Protein AF-0000000082407169 (afdb_homodimer)

Structure (mmCIF, N/CA/C/O backbone):
data_AF-0000000082407169-model_v1
#
loop_
_entity.id
_entity.type
_entity.pdbx_description
1 polymer 'IclR family transcriptional regulator'
#
loop_
_atom_site.group_PDB
_atom_site.id
_atom_site.type_symbol
_atom_site.label_atom_id
_atom_site.label_alt_id
_atom_site.label_comp_id
_atom_site.label_asym_id
_atom_site.label_entity_id
_atom_site.label_seq_id
_atom_site.pdbx_PDB_ins_code
_atom_site.Cartn_x
_atom_site.Cartn_y
_atom_site.Cartn_z
_atom_site.occupancy
_atom_site.B_iso_or_equiv
_atom_site.auth_seq_id
_atom_site.auth_comp_id
_atom_site.auth_asym_id
_atom_site.auth_atom_id
_atom_site.pdbx_PDB_model_num
ATOM 1 N N . MET A 1 1 ? -35.531 -7.32 -1.239 1 30.95 1 MET A N 1
ATOM 2 C CA . MET A 1 1 ? -35.25 -6.371 -0.169 1 30.95 1 MET A CA 1
ATOM 3 C C . MET A 1 1 ? -33.812 -6.492 0.301 1 30.95 1 MET A C 1
ATOM 5 O O . MET A 1 1 ? -33.156 -5.488 0.606 1 30.95 1 MET A O 1
ATOM 9 N N . SER A 1 2 ? -33.281 -7.715 0.705 1 39.66 2 SER A N 1
ATOM 10 C CA . SER A 1 2 ? -32.031 -8.266 1.171 1 39.66 2 SER A CA 1
ATOM 11 C C . SER A 1 2 ? -30.938 -8.141 0.104 1 39.66 2 SER A C 1
ATOM 13 O O . SER A 1 2 ? -29.766 -7.91 0.422 1 39.66 2 SER A O 1
ATOM 15 N N . THR A 1 3 ? -31.391 -8.211 -1.111 1 43.53 3 THR A N 1
ATOM 16 C CA . THR A 1 3 ? -30.641 -8.281 -2.361 1 43.53 3 THR A CA 1
ATOM 17 C C . THR A 1 3 ? -29.984 -6.941 -2.684 1 43.53 3 THR A C 1
ATOM 19 O O . THR A 1 3 ? -28.969 -6.891 -3.363 1 43.53 3 THR A O 1
ATOM 22 N N . SER A 1 4 ? -30.828 -5.867 -2.357 1 44.84 4 SER A N 1
ATOM 23 C CA . SER A 1 4 ? -30.406 -4.523 -2.754 1 44.84 4 SER A CA 1
ATOM 24 C C . SER A 1 4 ? -29.203 -4.059 -1.95 1 44.84 4 SER A C 1
ATOM 26 O O . SER A 1 4 ? -28.328 -3.361 -2.475 1 44.84 4 SER A O 1
ATOM 28 N N . ARG A 1 5 ? -29.328 -4.387 -0.632 1 47.88 5 ARG A N 1
ATOM 29 C CA . ARG A 1 5 ? -28.328 -3.998 0.368 1 47.88 5 ARG A CA 1
ATOM 30 C C . ARG A 1 5 ? -26.938 -4.461 -0.032 1 47.88 5 ARG A C 1
ATOM 32 O O . ARG A 1 5 ? -25.953 -3.725 0.139 1 47.88 5 ARG A O 1
ATOM 39 N N . VAL A 1 6 ? -26.875 -5.762 -0.553 1 55.72 6 VAL A N 1
ATOM 40 C CA . VAL A 1 6 ? -25.703 -6.523 -0.951 1 55.72 6 VAL A CA 1
ATOM 41 C C . VAL A 1 6 ? -25.062 -5.887 -2.184 1 55.72 6 VAL A C 1
ATOM 43 O O . VAL A 1 6 ? -23.828 -5.855 -2.312 1 55.72 6 VAL A O 1
ATOM 46 N N . LYS A 1 7 ? -25.891 -4.898 -2.76 1 76.56 7 LYS A N 1
ATOM 47 C CA . LYS A 1 7 ? -25.438 -4.445 -4.07 1 76.56 7 LYS A CA 1
ATOM 48 C C . LYS A 1 7 ? -24.5 -3.258 -3.945 1 76.56 7 LYS A C 1
ATOM 50 O O . LYS A 1 7 ? -23.469 -3.195 -4.633 1 76.56 7 LYS A O 1
ATOM 55 N N . SER A 1 8 ? -24.75 -2.504 -2.816 1 86.69 8 SER A N 1
ATOM 56 C CA . SER A 1 8 ? -23.922 -1.316 -2.674 1 86.69 8 SER A CA 1
ATOM 57 C C . SER A 1 8 ? -22.531 -1.677 -2.145 1 86.69 8 SER A C 1
ATOM 59 O O . SER A 1 8 ? -21.531 -1.064 -2.531 1 86.69 8 SER A O 1
ATOM 61 N N . ALA A 1 9 ? -22.516 -2.691 -1.306 1 89.19 9 ALA A N 1
ATOM 62 C CA . ALA A 1 9 ? -21.234 -3.168 -0.794 1 89.19 9 ALA A CA 1
ATOM 63 C C . ALA A 1 9 ? -20.328 -3.662 -1.929 1 89.19 9 ALA A C 1
ATOM 65 O O . ALA A 1 9 ? -19.172 -3.279 -2.018 1 89.19 9 ALA A O 1
ATOM 66 N N . GLU A 1 10 ? -20.953 -4.375 -2.781 1 92.31 10 GLU A N 1
ATOM 67 C CA . GLU A 1 10 ? -20.219 -4.891 -3.932 1 92.31 10 GLU A CA 1
ATOM 68 C C . GLU A 1 10 ? -19.734 -3.76 -4.836 1 92.31 10 GLU A C 1
ATOM 70 O O . GLU A 1 10 ? -18.594 -3.773 -5.309 1 92.31 10 GLU A O 1
ATOM 75 N N . ARG A 1 11 ? -20.547 -2.84 -5.004 1 93.62 11 ARG A N 1
ATOM 76 C CA . ARG A 1 11 ? -20.266 -1.758 -5.941 1 93.62 11 ARG A CA 1
ATOM 77 C C . ARG A 1 11 ? -19.094 -0.905 -5.457 1 93.62 11 ARG A C 1
ATOM 79 O O . ARG A 1 11 ? -18.266 -0.472 -6.254 1 93.62 11 ARG A O 1
ATOM 86 N N . VAL A 1 12 ? -19.031 -0.67 -4.191 1 95.06 12 VAL A N 1
ATOM 87 C CA . VAL A 1 12 ? -17.938 0.102 -3.605 1 95.06 12 VAL A CA 1
ATOM 88 C C . VAL A 1 12 ? -16.609 -0.604 -3.861 1 95.06 12 VAL A C 1
ATOM 90 O O . VAL A 1 12 ? -15.625 0.031 -4.254 1 95.06 12 VAL A O 1
ATOM 93 N N . LEU A 1 13 ? -16.625 -1.835 -3.648 1 96.25 13 LEU A N 1
ATOM 94 C CA . LEU A 1 13 ? -15.414 -2.627 -3.846 1 96.25 13 LEU A CA 1
ATOM 95 C C . LEU A 1 13 ? -15.031 -2.68 -5.32 1 96.25 13 LEU A C 1
ATOM 97 O O . LEU A 1 13 ? -13.852 -2.615 -5.664 1 96.25 13 LEU A O 1
ATOM 101 N N . ASP A 1 14 ? -16.016 -2.719 -6.141 1 96 14 ASP A N 1
ATOM 102 C CA . ASP A 1 14 ? -15.781 -2.746 -7.582 1 96 14 ASP A CA 1
ATOM 103 C C . ASP A 1 14 ? -15.195 -1.42 -8.062 1 96 14 ASP A C 1
ATOM 105 O O . ASP A 1 14 ? -14.352 -1.399 -8.961 1 96 14 ASP A O 1
ATOM 109 N N . VAL A 1 15 ? -15.633 -0.329 -7.516 1 96.81 15 VAL A N 1
ATOM 110 C CA . VAL A 1 15 ? -15.094 0.98 -7.867 1 96.81 15 VAL A CA 1
ATOM 111 C C . VAL A 1 15 ? -13.617 1.051 -7.477 1 96.81 15 VAL A C 1
ATOM 113 O O . VAL A 1 15 ? -12.781 1.498 -8.266 1 96.81 15 VAL A O 1
ATOM 116 N N . LEU A 1 16 ? -13.297 0.597 -6.238 1 96.62 16 LEU A N 1
ATOM 117 C CA . LEU A 1 16 ? -11.914 0.592 -5.781 1 96.62 16 LEU A CA 1
ATOM 118 C C . LEU A 1 16 ? -11.039 -0.262 -6.699 1 96.62 16 LEU A C 1
ATOM 120 O O . LEU A 1 16 ? -9.953 0.157 -7.094 1 96.62 16 LEU A O 1
ATOM 124 N N . ASP A 1 17 ? -11.578 -1.403 -7.02 1 93.94 17 ASP A N 1
ATOM 125 C CA . ASP A 1 17 ? -10.844 -2.318 -7.891 1 93.94 17 ASP A CA 1
ATOM 126 C C . ASP A 1 17 ? -10.609 -1.698 -9.266 1 93.94 17 ASP A C 1
ATOM 128 O O . ASP A 1 17 ? -9.508 -1.803 -9.82 1 93.94 17 ASP A O 1
ATOM 132 N N . LEU A 1 18 ? -11.586 -1.062 -9.805 1 95.06 18 LEU A N 1
ATOM 133 C CA . LEU A 1 18 ? -11.484 -0.426 -11.117 1 95.06 18 LEU A CA 1
ATOM 134 C C . LEU A 1 18 ? -10.414 0.658 -11.109 1 95.06 18 LEU A C 1
ATOM 136 O O . LEU A 1 18 ? -9.555 0.69 -11.992 1 95.06 18 LEU A O 1
ATOM 140 N N . LEU A 1 19 ? -10.461 1.515 -10.133 1 94.44 19 LEU A N 1
ATOM 141 C CA . LEU A 1 19 ? -9.492 2.607 -10.055 1 94.44 19 LEU A CA 1
ATOM 142 C C . LEU A 1 19 ? -8.078 2.072 -9.883 1 94.44 19 LEU A C 1
ATOM 144 O O . LEU A 1 19 ? -7.133 2.609 -10.461 1 94.44 19 LEU A O 1
ATOM 148 N N . ALA A 1 20 ? -7.973 1.026 -9.109 1 91.75 20 ALA A N 1
ATOM 149 C CA . ALA A 1 20 ? -6.656 0.434 -8.875 1 91.75 20 ALA A CA 1
ATOM 150 C C . ALA A 1 20 ? -6.098 -0.175 -10.164 1 91.75 20 ALA A C 1
ATOM 152 O O . ALA A 1 20 ? -4.926 0.018 -10.484 1 91.75 20 ALA A O 1
ATOM 153 N N . ARG A 1 21 ? -6.926 -0.862 -10.859 1 87.38 21 ARG A N 1
ATOM 154 C CA . ARG A 1 21 ? -6.5 -1.553 -12.07 1 87.38 21 ARG A CA 1
ATOM 155 C C . ARG A 1 21 ? -6.121 -0.558 -13.164 1 87.38 21 ARG A C 1
ATOM 157 O O . ARG A 1 21 ? -5.16 -0.777 -13.906 1 87.38 21 ARG A O 1
ATOM 164 N N . ARG A 1 22 ? -6.902 0.465 -13.25 1 89.62 22 ARG A N 1
ATOM 165 C CA . ARG A 1 22 ? -6.641 1.458 -14.281 1 89.62 22 ARG A CA 1
ATOM 166 C C . ARG A 1 22 ? -5.414 2.297 -13.938 1 89.62 22 ARG A C 1
ATOM 168 O O . ARG A 1 22 ? -4.664 2.701 -14.828 1 89.62 22 ARG A O 1
ATOM 175 N N . GLY A 1 23 ? -5.332 2.672 -12.648 1 86.69 23 GLY A N 1
ATOM 176 C CA . GLY A 1 23 ? -4.141 3.365 -12.188 1 86.69 23 GLY A CA 1
ATOM 177 C C . GLY A 1 23 ? -4.098 4.82 -12.609 1 86.69 23 GLY A C 1
ATOM 178 O O . GLY A 1 23 ? -3.051 5.469 -12.531 1 86.69 23 GLY A O 1
ATOM 179 N N . VAL A 1 24 ? -5.125 5.305 -13.281 1 86.56 24 VAL A N 1
ATOM 180 C CA . VAL A 1 24 ? -5.246 6.707 -13.672 1 86.56 24 VAL A CA 1
ATOM 181 C C . VAL A 1 24 ? -6.598 7.254 -13.227 1 86.56 24 VAL A C 1
ATOM 183 O O . VAL A 1 24 ? -7.551 6.496 -13.031 1 86.56 24 VAL A O 1
ATOM 186 N N . PRO A 1 25 ? -6.695 8.562 -12.969 1 91.81 25 PRO A N 1
ATOM 187 C CA . PRO A 1 25 ? -7.988 9.141 -12.602 1 91.81 25 PRO A CA 1
ATOM 188 C C . PRO A 1 25 ? -9.062 8.922 -13.664 1 91.81 25 PRO A C 1
ATOM 190 O O . PRO A 1 25 ? -8.766 8.961 -14.867 1 91.81 25 PRO A O 1
ATOM 193 N N . LEU A 1 26 ? -10.266 8.711 -13.211 1 95.94 26 LEU A N 1
ATOM 194 C CA . LEU A 1 26 ? -11.375 8.453 -14.133 1 95.94 26 LEU A CA 1
ATOM 195 C C . LEU A 1 26 ? -12.531 9.406 -13.859 1 95.94 26 LEU A C 1
ATOM 197 O O . LEU A 1 26 ? -12.852 9.695 -12.703 1 95.94 26 LEU A O 1
ATOM 201 N N . ALA A 1 27 ? -13.148 9.828 -14.914 1 97.25 27 ALA A N 1
ATOM 202 C CA . ALA A 1 27 ? -14.367 10.617 -14.773 1 97.25 27 ALA A CA 1
ATOM 203 C C . ALA A 1 27 ? -15.531 9.758 -14.281 1 97.25 27 ALA A C 1
ATOM 205 O O . ALA A 1 27 ? -15.523 8.539 -14.461 1 97.25 27 ALA A O 1
ATOM 206 N N . THR A 1 28 ? -16.484 10.43 -13.695 1 97.19 28 THR A N 1
ATOM 207 C CA . THR A 1 28 ? -17.672 9.742 -13.195 1 97.19 28 THR A CA 1
ATOM 208 C C . THR A 1 28 ? -18.328 8.93 -14.305 1 97.19 28 THR A C 1
ATOM 210 O O . THR A 1 28 ? -18.75 7.793 -14.078 1 97.19 28 THR A O 1
ATOM 213 N N . ALA A 1 29 ? -18.375 9.523 -15.484 1 97.19 29 ALA A N 1
ATOM 214 C CA . ALA A 1 29 ? -19.016 8.867 -16.609 1 97.19 29 ALA A CA 1
ATOM 215 C C . ALA A 1 29 ? -18.281 7.586 -17 1 97.19 29 ALA A C 1
ATOM 217 O O . ALA A 1 29 ? -18.906 6.582 -17.344 1 97.19 29 ALA A O 1
ATOM 218 N N . ASP A 1 30 ? -17 7.625 -16.984 1 97.69 30 ASP A N 1
ATOM 219 C CA . ASP A 1 30 ? -16.188 6.457 -17.328 1 97.69 30 ASP A CA 1
ATOM 220 C C . ASP A 1 30 ? -16.359 5.344 -16.312 1 97.69 30 ASP A C 1
ATOM 222 O O . ASP A 1 30 ? -16.438 4.168 -16.672 1 97.69 30 ASP A O 1
ATOM 226 N N . ILE A 1 31 ? -16.438 5.703 -15.055 1 97.81 31 ILE A N 1
ATOM 227 C CA . ILE A 1 31 ? -16.656 4.73 -13.992 1 97.81 31 ILE A CA 1
ATOM 228 C C . ILE A 1 31 ? -18.031 4.105 -14.133 1 97.81 31 ILE A C 1
ATOM 230 O O . ILE A 1 31 ? -18.188 2.881 -14.055 1 97.81 31 ILE A O 1
ATOM 234 N N . SER A 1 32 ? -18.984 4.973 -14.383 1 97.75 32 SER A N 1
ATOM 235 C CA . SER A 1 32 ? -20.359 4.512 -14.594 1 97.75 32 SER A CA 1
ATOM 236 C C . SER A 1 32 ? -20.438 3.512 -15.742 1 97.75 32 SER A C 1
ATOM 238 O O . SER A 1 32 ? -21.031 2.439 -15.602 1 97.75 32 SER A O 1
ATOM 240 N N . SER A 1 33 ? -19.844 3.824 -16.812 1 97.75 33 SER A N 1
ATOM 241 C CA . SER A 1 33 ? -19.875 2.98 -18 1 97.75 33 SER A CA 1
ATOM 242 C C . SER A 1 33 ? -19.125 1.672 -17.766 1 97.75 33 SER A C 1
ATOM 244 O O . SER A 1 33 ? -19.625 0.597 -18.109 1 97.75 33 SER A O 1
ATOM 246 N N . ALA A 1 34 ? -18.016 1.731 -17.156 1 96.44 34 ALA A N 1
ATOM 247 C CA . ALA A 1 34 ? -17.172 0.562 -16.953 1 96.44 34 ALA A CA 1
ATOM 248 C C . ALA A 1 34 ? -17.828 -0.449 -16.016 1 96.44 34 ALA A C 1
ATOM 250 O O . ALA A 1 34 ? -17.641 -1.658 -16.172 1 96.44 34 ALA A O 1
ATOM 251 N N . LEU A 1 35 ? -18.609 0.033 -15.078 1 96.69 35 LEU A N 1
ATOM 252 C CA . LEU A 1 35 ? -19.188 -0.854 -14.078 1 96.69 35 LEU A CA 1
ATOM 253 C C . LEU A 1 35 ? -20.672 -1.075 -14.336 1 96.69 35 LEU A C 1
ATOM 255 O O . LEU A 1 35 ? -21.359 -1.748 -13.555 1 96.69 35 LEU A O 1
ATOM 259 N N . ASP A 1 36 ? -21.141 -0.494 -15.406 1 96.5 36 ASP A N 1
ATOM 260 C CA . ASP A 1 36 ? -22.547 -0.598 -15.773 1 96.5 36 ASP A CA 1
ATOM 261 C C . ASP A 1 36 ? -23.453 -0.15 -14.633 1 96.5 36 ASP A C 1
ATOM 263 O O . ASP A 1 36 ? -24.344 -0.894 -14.203 1 96.5 36 ASP A O 1
ATOM 267 N N . LEU A 1 37 ? -23.188 1.03 -14.086 1 95.38 37 LEU A N 1
ATOM 268 C CA . LEU A 1 37 ? -23.969 1.659 -13.031 1 95.38 37 LEU A CA 1
ATOM 269 C C . LEU A 1 37 ? -24.594 2.961 -13.516 1 95.38 37 LEU A C 1
ATOM 271 O O . LEU A 1 37 ? -23.984 3.695 -14.297 1 95.38 37 LEU A O 1
ATOM 275 N N . PRO A 1 38 ? -25.812 3.258 -13.016 1 94.56 38 PRO A N 1
ATOM 276 C CA . PRO A 1 38 ? -26.344 4.586 -13.305 1 94.56 38 PRO A CA 1
ATOM 277 C C . PRO A 1 38 ? -25.453 5.715 -12.797 1 94.56 38 PRO A C 1
ATOM 279 O O . PRO A 1 38 ? -24.859 5.594 -11.727 1 94.56 38 PRO A O 1
ATOM 282 N N . LYS A 1 39 ? -25.484 6.805 -13.531 1 94.5 39 LYS A N 1
ATOM 283 C CA . LYS A 1 39 ? -24.656 7.945 -13.18 1 94.5 39 LYS A CA 1
ATOM 284 C C . LYS A 1 39 ? -24.969 8.445 -11.773 1 94.5 39 LYS A C 1
ATOM 286 O O . LYS A 1 39 ? -24.062 8.805 -11.023 1 94.5 39 LYS A O 1
ATOM 291 N N . SER A 1 40 ? -26.188 8.516 -11.453 1 93.38 40 SER A N 1
ATOM 292 C CA . SER A 1 40 ? -26.578 9.016 -10.141 1 93.38 40 SER A CA 1
ATOM 293 C C . SER A 1 40 ? -26.062 8.109 -9.023 1 93.38 40 SER A C 1
ATOM 295 O O . SER A 1 40 ? -25.594 8.602 -7.992 1 93.38 40 SER A O 1
ATOM 297 N N . THR A 1 41 ? -26.188 6.844 -9.203 1 92.25 41 THR A N 1
ATOM 298 C CA . THR A 1 41 ? -25.656 5.871 -8.25 1 92.25 41 THR A CA 1
ATOM 299 C C . THR A 1 41 ? -24.141 5.992 -8.125 1 92.25 41 THR A C 1
ATOM 301 O O . THR A 1 41 ? -23.594 5.969 -7.02 1 92.25 41 THR A O 1
ATOM 304 N N . THR A 1 42 ? -23.5 6.098 -9.281 1 95.94 42 THR A N 1
ATOM 305 C CA . THR A 1 42 ? -22.047 6.234 -9.312 1 95.94 42 THR A CA 1
ATOM 306 C C . THR A 1 42 ? -21.609 7.465 -8.523 1 95.94 42 THR A C 1
ATOM 308 O O . THR A 1 42 ? -20.703 7.387 -7.695 1 95.94 42 THR A O 1
ATOM 311 N N . HIS A 1 43 ? -22.297 8.492 -8.75 1 94.56 43 HIS A N 1
ATOM 312 C CA . HIS A 1 43 ? -21.969 9.742 -8.07 1 94.56 43 HIS A CA 1
ATOM 313 C C . HIS A 1 43 ? -22.172 9.617 -6.566 1 94.56 43 HIS A C 1
ATOM 315 O O . HIS A 1 43 ? -21.344 10.094 -5.785 1 94.56 43 HIS A O 1
ATOM 321 N N . HIS A 1 44 ? -23.219 9.055 -6.195 1 93.81 44 HIS A N 1
ATOM 322 C CA . HIS A 1 44 ? -23.516 8.875 -4.777 1 93.81 44 HIS A CA 1
ATOM 323 C C . HIS A 1 44 ? -22.453 8.016 -4.105 1 93.81 44 HIS A C 1
ATOM 325 O O . HIS A 1 44 ? -21.969 8.352 -3.023 1 93.81 44 HIS A O 1
ATOM 331 N N . LEU A 1 45 ? -22.125 6.914 -4.727 1 94.75 45 LEU A N 1
ATOM 332 C CA . LEU A 1 45 ? -21.109 6.027 -4.191 1 94.75 45 LEU A CA 1
ATOM 333 C C . LEU A 1 45 ? -19.781 6.766 -4.02 1 94.75 45 LEU A C 1
ATOM 335 O O . LEU A 1 45 ? -19.141 6.672 -2.969 1 94.75 45 LEU A O 1
ATOM 339 N N . LEU A 1 46 ? -19.422 7.473 -5.035 1 96.75 46 LEU A N 1
ATOM 340 C CA . LEU A 1 46 ? -18.141 8.188 -5.031 1 96.75 46 LEU A CA 1
ATOM 341 C C . LEU A 1 46 ? -18.109 9.219 -3.914 1 96.75 46 LEU A C 1
ATOM 343 O O . LEU A 1 46 ? -17.078 9.406 -3.27 1 96.75 46 LEU A O 1
ATOM 347 N N . ASN A 1 47 ? -19.219 9.836 -3.682 1 95.31 47 ASN A N 1
ATOM 348 C CA . ASN A 1 47 ? -19.25 10.836 -2.613 1 95.31 47 ASN A CA 1
ATOM 349 C C . ASN A 1 47 ? -19.141 10.18 -1.237 1 95.31 47 ASN A C 1
ATOM 351 O O . ASN A 1 47 ? -18.484 10.719 -0.346 1 95.31 47 ASN A O 1
ATOM 355 N N . VAL A 1 48 ? -19.766 9.094 -1.059 1 94.12 48 VAL A N 1
ATOM 356 C CA . VAL A 1 48 ? -19.641 8.336 0.185 1 94.12 48 VAL A CA 1
ATOM 357 C C . VAL A 1 48 ? -18.188 7.914 0.387 1 94.12 48 VAL A C 1
ATOM 359 O O . VAL A 1 48 ? -17.641 8.039 1.486 1 94.12 48 VAL A O 1
ATOM 362 N N . MET A 1 49 ? -17.594 7.434 -0.657 1 96.56 49 MET A N 1
ATOM 363 C CA . MET A 1 49 ? -16.219 6.965 -0.608 1 96.56 49 MET A CA 1
ATOM 364 C C . MET A 1 49 ? -15.258 8.125 -0.35 1 96.56 49 MET A C 1
ATOM 366 O O . MET A 1 49 ? -14.242 7.957 0.326 1 96.56 49 MET A O 1
ATOM 370 N N . ARG A 1 50 ? -15.562 9.273 -0.913 1 94.69 50 ARG A N 1
ATOM 371 C CA . ARG A 1 50 ? -14.75 10.469 -0.692 1 94.69 50 ARG A CA 1
ATOM 372 C C . ARG A 1 50 ? -14.812 10.906 0.768 1 94.69 50 ARG A C 1
ATOM 374 O O . ARG A 1 50 ? -13.789 11.266 1.355 1 94.69 50 ARG A O 1
ATOM 381 N N . ASP A 1 51 ? -16 10.836 1.331 1 92.38 51 ASP A N 1
ATOM 382 C CA . ASP A 1 51 ? -16.172 11.227 2.725 1 92.38 51 ASP A CA 1
ATOM 383 C C . ASP A 1 51 ? -15.32 10.367 3.654 1 92.38 51 ASP A C 1
ATOM 385 O O . ASP A 1 51 ? -14.891 10.836 4.711 1 92.38 51 ASP A O 1
ATOM 389 N N . ARG A 1 52 ? -15.062 9.172 3.199 1 92.25 52 ARG A N 1
ATOM 390 C CA . ARG A 1 52 ? -14.242 8.266 3.99 1 92.25 52 ARG A CA 1
ATOM 391 C C . ARG A 1 52 ? -12.805 8.234 3.473 1 92.25 52 ARG A C 1
ATOM 393 O O . ARG A 1 52 ? -11.992 7.438 3.939 1 92.25 52 ARG A O 1
ATOM 400 N N . ARG A 1 53 ? -12.523 8.984 2.475 1 92.56 53 ARG A N 1
ATOM 401 C CA . ARG A 1 53 ? -11.195 9.281 1.959 1 92.56 53 ARG A CA 1
ATOM 402 C C . ARG A 1 53 ? -10.617 8.086 1.211 1 92.56 53 ARG A C 1
ATOM 404 O O . ARG A 1 53 ? -9.398 7.922 1.145 1 92.56 53 ARG A O 1
ATOM 411 N N . PHE A 1 54 ? -11.484 7.223 0.72 1 95.69 54 PHE A N 1
ATOM 412 C CA . PHE A 1 54 ? -11.016 6.098 -0.077 1 95.69 54 PHE A CA 1
ATOM 413 C C . PHE A 1 54 ? -10.797 6.512 -1.527 1 95.69 54 PHE A C 1
ATOM 415 O O . PHE A 1 54 ? -10.078 5.84 -2.27 1 95.69 54 PHE A O 1
ATOM 422 N N . VAL A 1 55 ? -11.57 7.613 -1.877 1 94.75 55 VAL A N 1
ATOM 423 C CA . VAL A 1 55 ? -11.32 8.219 -3.18 1 94.75 55 VAL A CA 1
ATOM 424 C C . VAL A 1 55 ? -11.172 9.734 -3.021 1 94.75 55 VAL A C 1
ATOM 426 O O . VAL A 1 55 ? -11.523 10.297 -1.979 1 94.75 55 VAL A O 1
ATOM 429 N N . SER A 1 56 ? -10.586 10.336 -3.961 1 91.38 56 SER A N 1
ATOM 430 C CA . SER A 1 56 ? -10.43 11.781 -4.039 1 91.38 56 SER A CA 1
ATOM 431 C C . SER A 1 56 ? -10.867 12.312 -5.398 1 91.38 56 SER A C 1
ATOM 433 O O . SER A 1 56 ? -10.75 11.617 -6.41 1 91.38 56 SER A O 1
ATOM 435 N N . TYR A 1 57 ? -11.422 13.477 -5.355 1 91.81 57 TYR A N 1
ATOM 436 C CA . TYR A 1 57 ? -11.852 14.148 -6.578 1 91.81 57 TYR A CA 1
ATOM 437 C C . TYR A 1 57 ? -10.891 15.273 -6.949 1 91.81 57 TYR A C 1
ATOM 439 O O . TYR A 1 57 ? -10.609 16.156 -6.129 1 91.81 57 TYR A O 1
ATOM 447 N N . TRP A 1 58 ? -10.414 15.18 -8.094 1 84.25 58 TRP A N 1
ATOM 448 C CA . TRP A 1 58 ? -9.578 16.25 -8.625 1 84.25 58 TRP A CA 1
ATOM 449 C C . TRP A 1 58 ? -10.391 17.188 -9.508 1 84.25 58 TRP A C 1
ATOM 451 O O . TRP A 1 58 ? -10.664 16.875 -10.664 1 84.25 58 TRP A O 1
ATOM 461 N N . ALA A 1 59 ? -10.672 18.281 -9.016 1 85.31 59 ALA A N 1
ATOM 462 C CA . ALA A 1 59 ? -11.57 19.234 -9.664 1 85.31 59 ALA A CA 1
ATOM 463 C C . ALA A 1 59 ? -11.008 19.703 -11.008 1 85.31 59 ALA A C 1
ATOM 465 O O . ALA A 1 59 ? -11.75 19.875 -11.969 1 85.31 59 ALA A O 1
ATOM 466 N N . ASP A 1 60 ? -9.734 19.875 -11.086 1 78.88 60 ASP A N 1
ATOM 467 C CA . ASP A 1 60 ? -9.094 20.375 -12.297 1 78.88 60 ASP A CA 1
ATOM 468 C C . ASP A 1 60 ? -9.203 19.375 -13.43 1 78.88 60 ASP A C 1
ATOM 470 O O . ASP A 1 60 ? -9.32 19.75 -14.602 1 78.88 60 ASP A O 1
ATOM 474 N N . GLN A 1 61 ? -9.195 18.141 -13.055 1 83.25 61 GLN A N 1
ATOM 475 C CA . GLN A 1 61 ? -9.273 17.078 -14.055 1 83.25 61 GLN A CA 1
ATOM 476 C C . GLN A 1 61 ? -10.688 16.516 -14.133 1 83.25 61 GLN A C 1
ATOM 478 O O . GLN A 1 61 ? -11 15.727 -15.031 1 83.25 61 GLN A O 1
ATOM 483 N N . ARG A 1 62 ? -11.477 16.984 -13.211 1 92.5 62 ARG A N 1
ATOM 484 C CA . ARG A 1 62 ? -12.836 16.469 -13.094 1 92.5 62 ARG A CA 1
ATOM 485 C C . ARG A 1 62 ? -12.852 14.945 -13.07 1 92.5 62 ARG A C 1
ATOM 487 O O . ARG A 1 62 ? -13.578 14.312 -13.844 1 92.5 62 ARG A O 1
ATOM 494 N N . ALA A 1 63 ? -12.008 14.422 -12.289 1 94.56 63 ALA A N 1
ATOM 495 C CA . ALA A 1 63 ? -11.82 12.977 -12.258 1 94.56 63 ALA A CA 1
ATOM 496 C C . ALA A 1 63 ? -11.586 12.484 -10.828 1 94.56 63 ALA A C 1
ATOM 498 O O . ALA A 1 63 ? -11.219 13.266 -9.953 1 94.56 63 ALA A O 1
ATOM 499 N N . TRP A 1 64 ? -11.812 11.203 -10.703 1 94.31 64 TRP A N 1
ATOM 500 C CA . TRP A 1 64 ? -11.688 10.539 -9.414 1 94.31 64 TRP A CA 1
ATOM 501 C C . TRP A 1 64 ? -10.461 9.633 -9.391 1 94.31 64 TRP A C 1
ATOM 503 O O . TRP A 1 64 ? -10.141 8.977 -10.383 1 94.31 64 TRP A O 1
ATOM 513 N N . THR A 1 65 ? -9.805 9.625 -8.25 1 92.5 65 THR A N 1
ATOM 514 C CA . THR A 1 65 ? -8.672 8.734 -8.023 1 92.5 65 THR A CA 1
ATOM 515 C C . THR A 1 65 ? -8.75 8.117 -6.629 1 92.5 65 THR A C 1
ATOM 517 O O . THR A 1 65 ? -9.656 8.43 -5.852 1 92.5 65 THR A O 1
ATOM 520 N N . LEU A 1 66 ? -7.848 7.223 -6.363 1 92.81 66 LEU A N 1
ATOM 521 C CA . LEU A 1 66 ? -7.801 6.609 -5.039 1 92.81 66 LEU A CA 1
ATOM 522 C C . LEU A 1 66 ? -7.371 7.625 -3.984 1 92.81 66 LEU A C 1
ATOM 524 O O . LEU A 1 66 ? -6.566 8.516 -4.266 1 92.81 66 LEU A O 1
ATOM 528 N N . GLY A 1 67 ? -7.918 7.461 -2.793 1 90.56 67 GLY A N 1
ATOM 529 C CA . GLY A 1 67 ? -7.609 8.367 -1.695 1 90.56 67 GLY A CA 1
ATOM 530 C C . GLY A 1 67 ? -6.691 7.75 -0.656 1 90.56 67 GLY A C 1
ATOM 531 O O . GLY A 1 67 ? -6.305 6.586 -0.774 1 90.56 67 GLY A O 1
ATOM 532 N N . VAL A 1 68 ? -6.379 8.453 0.379 1 87.5 68 VAL A N 1
ATOM 533 C CA . VAL A 1 68 ? -5.348 8.109 1.354 1 87.5 68 VAL A CA 1
ATOM 534 C C . VAL A 1 68 ? -5.766 6.863 2.129 1 87.5 68 VAL A C 1
ATOM 536 O O . VAL A 1 68 ? -4.918 6.051 2.508 1 87.5 68 VAL A O 1
ATOM 539 N N . SER A 1 69 ? -7.059 6.719 2.369 1 92.44 69 SER A N 1
ATOM 540 C CA . SER A 1 69 ? -7.512 5.531 3.084 1 92.44 69 SER A CA 1
ATOM 541 C C . SER A 1 69 ? -7.211 4.262 2.293 1 92.44 69 SER A C 1
ATOM 543 O O . SER A 1 69 ? -6.949 3.207 2.875 1 92.44 69 SER A O 1
ATOM 545 N N . ALA A 1 70 ? -7.234 4.359 0.939 1 92.56 70 ALA A N 1
ATOM 546 C CA . ALA A 1 70 ? -6.82 3.242 0.096 1 92.56 70 ALA A CA 1
ATOM 547 C C . ALA A 1 70 ? -5.367 2.863 0.362 1 92.56 70 ALA A C 1
ATOM 549 O O . ALA A 1 70 ? -5.039 1.682 0.493 1 92.56 70 ALA A O 1
ATOM 550 N N . PHE A 1 71 ? -4.555 3.822 0.444 1 88.31 71 PHE A N 1
ATOM 551 C CA . PHE A 1 71 ? -3.158 3.582 0.783 1 88.31 71 PHE A CA 1
ATOM 552 C C . PHE A 1 71 ? -3.037 2.936 2.158 1 88.31 71 PHE A C 1
ATOM 554 O O . PHE A 1 71 ? -2.295 1.967 2.332 1 88.31 71 PHE A O 1
ATOM 561 N N . GLU A 1 72 ? -3.734 3.488 3.109 1 88.69 72 GLU A N 1
ATOM 562 C CA . GLU A 1 72 ? -3.645 3.004 4.48 1 88.69 72 GLU A CA 1
ATOM 563 C C . GLU A 1 72 ? -3.986 1.519 4.566 1 88.69 72 GLU A C 1
ATOM 565 O O . GLU A 1 72 ? -3.316 0.761 5.27 1 88.69 72 GLU A O 1
ATOM 570 N N . VAL A 1 73 ? -4.984 1.154 3.887 1 92.12 73 VAL A N 1
ATOM 571 C CA . VAL A 1 73 ? -5.398 -0.244 3.939 1 92.12 73 VAL A CA 1
ATOM 572 C C . VAL A 1 73 ? -4.328 -1.124 3.293 1 92.12 73 VAL A C 1
ATOM 574 O O . VAL A 1 73 ? -4.016 -2.203 3.801 1 92.12 73 VAL A O 1
ATOM 577 N N . GLY A 1 74 ? -3.789 -0.679 2.18 1 90.75 74 GLY A N 1
ATOM 578 C CA . GLY A 1 74 ? -2.713 -1.425 1.547 1 90.75 74 GLY A CA 1
ATOM 579 C C . GLY A 1 74 ? -1.468 -1.521 2.408 1 90.75 74 GLY A C 1
ATOM 580 O O . GLY A 1 74 ? -0.847 -2.582 2.496 1 90.75 74 GLY A O 1
ATOM 581 N N . ALA A 1 75 ? -1.143 -0.438 3.023 1 86.06 75 ALA A N 1
ATOM 582 C CA . ALA A 1 75 ? 0.018 -0.404 3.908 1 86.06 75 ALA A CA 1
ATOM 583 C C . ALA A 1 75 ? -0.171 -1.342 5.098 1 86.06 75 ALA A C 1
ATOM 585 O O . ALA A 1 75 ? 0.774 -2.008 5.527 1 86.06 75 ALA A O 1
ATOM 586 N N . SER A 1 76 ? -1.328 -1.319 5.645 1 88.06 76 SER A N 1
ATOM 587 C CA . SER A 1 76 ? -1.617 -2.195 6.777 1 88.06 76 SER A CA 1
ATOM 588 C C . SER A 1 76 ? -1.517 -3.664 6.379 1 88.06 76 SER A C 1
ATOM 590 O O . SER A 1 76 ? -1.025 -4.488 7.148 1 88.06 76 SER A O 1
ATOM 592 N N . TYR A 1 77 ? -1.983 -3.969 5.215 1 87.69 77 TYR A N 1
ATOM 593 C CA . TYR A 1 77 ? -1.822 -5.32 4.688 1 87.69 77 TYR A CA 1
ATOM 594 C C . TYR A 1 77 ? -0.363 -5.754 4.734 1 87.69 77 TYR A C 1
ATOM 596 O O . TYR A 1 77 ? -0.054 -6.871 5.152 1 87.69 77 TYR A O 1
ATOM 604 N N . MET A 1 78 ? 0.445 -4.879 4.305 1 82.06 78 MET A N 1
ATOM 605 C CA . MET A 1 78 ? 1.868 -5.195 4.223 1 82.06 78 MET A CA 1
ATOM 606 C C . MET A 1 78 ? 2.469 -5.375 5.613 1 82.06 78 MET A C 1
ATOM 608 O O . MET A 1 78 ? 3.375 -6.188 5.801 1 82.06 78 MET A O 1
ATOM 612 N N . ARG A 1 79 ? 1.999 -4.625 6.551 1 76.31 79 ARG A N 1
ATOM 613 C CA . ARG A 1 79 ? 2.535 -4.691 7.906 1 76.31 79 ARG A CA 1
ATOM 614 C C . ARG A 1 79 ? 2.014 -5.922 8.641 1 76.31 79 ARG A C 1
ATOM 616 O O . ARG A 1 79 ? 2.715 -6.5 9.477 1 76.31 79 ARG A O 1
ATOM 623 N N . SER A 1 80 ? 0.827 -6.27 8.391 1 72.62 80 SER A N 1
ATOM 624 C CA . SER A 1 80 ? 0.158 -7.266 9.219 1 72.62 80 SER A CA 1
ATOM 625 C C . SER A 1 80 ? 0.235 -8.648 8.594 1 72.62 80 SER A C 1
ATOM 627 O O . SER A 1 80 ? 0.049 -9.656 9.281 1 72.62 80 SER A O 1
ATOM 629 N N . GLY A 1 81 ? 0.541 -8.703 7.379 1 70.31 81 GLY A N 1
ATOM 630 C CA . GLY A 1 81 ? 0.457 -10 6.723 1 70.31 81 GLY A CA 1
ATOM 631 C C . GLY A 1 81 ? 1.711 -10.836 6.891 1 70.31 81 GLY A C 1
ATOM 632 O O . GLY A 1 81 ? 2.818 -10.367 6.613 1 70.31 81 GLY A O 1
ATOM 633 N N . PRO A 1 82 ? 1.572 -12.031 7.43 1 69.38 82 PRO A N 1
ATOM 634 C CA . PRO A 1 82 ? 2.734 -12.898 7.629 1 69.38 82 PRO A CA 1
ATOM 635 C C . PRO A 1 82 ? 3.508 -13.148 6.336 1 69.38 82 PRO A C 1
ATOM 637 O O . PRO A 1 82 ? 4.727 -13.336 6.367 1 69.38 82 PRO A O 1
ATOM 640 N N . LEU A 1 83 ? 2.795 -13.109 5.285 1 81.19 83 LEU A N 1
ATOM 641 C CA . LEU A 1 83 ? 3.43 -13.422 4.008 1 81.19 83 LEU A CA 1
ATOM 642 C C . LEU A 1 83 ? 4.5 -12.391 3.668 1 81.19 83 LEU A C 1
ATOM 644 O O . LEU A 1 83 ? 5.621 -12.75 3.303 1 81.19 83 LEU A O 1
ATOM 648 N N . HIS A 1 84 ? 4.133 -11.172 3.826 1 79 84 HIS A N 1
ATOM 649 C CA . HIS A 1 84 ? 5.09 -10.125 3.48 1 79 84 HIS A CA 1
ATOM 650 C C . HIS A 1 84 ? 6.223 -10.055 4.5 1 79 84 HIS A C 1
ATOM 652 O O . HIS A 1 84 ? 7.398 -10.023 4.125 1 79 84 HIS A O 1
ATOM 658 N N . ARG A 1 85 ? 5.871 -10 5.719 1 73.88 85 ARG A N 1
ATOM 659 C CA . ARG A 1 85 ? 6.875 -9.859 6.77 1 73.88 85 ARG A CA 1
ATOM 660 C C . ARG A 1 85 ? 7.855 -11.031 6.742 1 73.88 85 ARG A C 1
ATOM 662 O O . ARG A 1 85 ? 9.07 -10.828 6.77 1 73.88 85 ARG A O 1
ATOM 669 N N . GLU A 1 86 ? 7.348 -12.18 6.637 1 80.62 86 GLU A N 1
ATOM 670 C CA . GLU A 1 86 ? 8.195 -13.367 6.605 1 80.62 86 GLU A CA 1
ATOM 671 C C . GLU A 1 86 ? 8.914 -13.492 5.266 1 80.62 86 GLU A C 1
ATOM 673 O O . GLU A 1 86 ? 10.039 -13.992 5.207 1 80.62 86 GLU A O 1
ATOM 678 N N . GLY A 1 87 ? 8.227 -13.086 4.246 1 90.69 87 GLY A N 1
ATOM 679 C CA . GLY A 1 87 ? 8.781 -13.195 2.908 1 90.69 87 GLY A CA 1
ATOM 680 C C . GLY A 1 87 ? 10.055 -12.391 2.721 1 90.69 87 GLY A C 1
ATOM 681 O O . GLY A 1 87 ? 10.922 -12.766 1.924 1 90.69 87 GLY A O 1
ATOM 682 N N . GLN A 1 88 ? 10.188 -11.344 3.455 1 87.56 88 GLN A N 1
ATOM 683 C CA . GLN A 1 88 ? 11.336 -10.461 3.303 1 87.56 88 GLN A CA 1
ATOM 684 C C . GLN A 1 88 ? 12.641 -11.188 3.615 1 87.56 88 GLN A C 1
ATOM 686 O O . GLN A 1 88 ? 13.648 -10.984 2.939 1 87.56 88 GLN A O 1
ATOM 691 N N . ARG A 1 89 ? 12.578 -11.992 4.629 1 90.62 89 ARG A N 1
ATOM 692 C CA . ARG A 1 89 ? 13.758 -12.758 5.016 1 90.62 89 ARG A CA 1
ATOM 693 C C . ARG A 1 89 ? 14.188 -13.695 3.896 1 90.62 89 ARG A C 1
ATOM 695 O O . ARG A 1 89 ? 15.383 -13.82 3.605 1 90.62 89 ARG A O 1
ATOM 702 N N . PHE A 1 90 ? 13.273 -14.258 3.273 1 95.25 90 PHE A N 1
ATOM 703 C CA . PHE A 1 90 ? 13.57 -15.234 2.232 1 95.25 90 PHE A CA 1
ATOM 704 C C . PHE A 1 90 ? 13.969 -14.539 0.935 1 95.25 90 PHE A C 1
ATOM 706 O O . PHE A 1 90 ? 14.812 -15.031 0.19 1 95.25 90 PHE A O 1
ATOM 713 N N . MET A 1 91 ? 13.391 -13.406 0.714 1 95.19 91 MET A N 1
ATOM 714 C CA . MET A 1 91 ? 13.812 -12.609 -0.432 1 95.19 91 MET A CA 1
ATOM 715 C C . MET A 1 91 ? 15.258 -12.148 -0.276 1 95.19 91 MET A C 1
ATOM 717 O O . MET A 1 91 ? 16.031 -12.172 -1.237 1 95.19 91 MET A O 1
ATOM 721 N N . LEU A 1 92 ? 15.594 -11.773 0.893 1 92.44 92 LEU A N 1
ATOM 722 C CA . LEU A 1 92 ? 16.969 -11.367 1.169 1 92.44 92 LEU A CA 1
ATOM 723 C C . LEU A 1 92 ? 17.938 -12.523 0.924 1 92.44 92 LEU A C 1
ATOM 725 O O . LEU A 1 92 ? 18.984 -12.336 0.307 1 92.44 92 LEU A O 1
ATOM 729 N N . ALA A 1 93 ? 17.578 -13.656 1.435 1 95.12 93 ALA A N 1
ATOM 730 C CA . ALA A 1 93 ? 18.406 -14.844 1.239 1 95.12 93 ALA A CA 1
ATOM 731 C C . ALA A 1 93 ? 18.609 -15.133 -0.246 1 95.12 93 ALA A C 1
ATOM 733 O O . ALA A 1 93 ? 19.719 -15.438 -0.678 1 95.12 93 ALA A O 1
ATOM 734 N N . LEU A 1 94 ? 17.609 -15.008 -1.028 1 96.31 94 LEU A N 1
ATOM 735 C CA . LEU A 1 94 ? 17.656 -15.273 -2.461 1 96.31 94 LEU A CA 1
ATOM 736 C C . LEU A 1 94 ? 18.547 -14.25 -3.168 1 96.31 94 LEU A C 1
ATOM 738 O O . LEU A 1 94 ? 19.375 -14.609 -3.996 1 96.31 94 LEU A O 1
ATOM 742 N N . THR A 1 95 ? 18.312 -13.008 -2.889 1 94.31 95 THR A N 1
ATOM 743 C CA . THR A 1 95 ? 19.078 -11.93 -3.521 1 94.31 95 THR A CA 1
ATOM 744 C C . THR A 1 95 ? 20.562 -12.031 -3.18 1 94.31 95 THR A C 1
ATOM 746 O O . THR A 1 95 ? 21.406 -11.867 -4.051 1 94.31 95 THR A O 1
ATOM 749 N N . GLN A 1 96 ? 20.828 -12.367 -1.979 1 92.56 96 GLN A N 1
ATOM 750 C CA . GLN A 1 96 ? 22.203 -12.484 -1.539 1 92.56 96 GLN A CA 1
ATOM 751 C C . GLN A 1 96 ? 22.891 -13.68 -2.184 1 92.56 96 GLN A C 1
ATOM 753 O O . GLN A 1 96 ? 24.078 -13.617 -2.543 1 92.56 96 GLN A O 1
ATOM 758 N N . SER A 1 97 ? 22.172 -14.742 -2.293 1 94.5 97 SER A N 1
ATOM 759 C CA . SER A 1 97 ? 22.766 -15.977 -2.785 1 94.5 97 SER A CA 1
ATOM 760 C C . SER A 1 97 ? 22.875 -15.977 -4.305 1 94.5 97 SER A C 1
ATOM 762 O O . SER A 1 97 ? 23.688 -16.719 -4.879 1 94.5 97 SER A O 1
ATOM 764 N N . THR A 1 98 ? 22.094 -15.172 -4.988 1 94.25 98 THR A N 1
ATOM 765 C CA . THR A 1 98 ? 22.078 -15.211 -6.445 1 94.25 98 THR A CA 1
ATOM 766 C C . THR A 1 98 ? 22.672 -13.922 -7.023 1 94.25 98 THR A C 1
ATOM 768 O O . THR A 1 98 ? 22.984 -13.852 -8.211 1 94.25 98 THR A O 1
ATOM 771 N N . ASP A 1 99 ? 22.672 -12.891 -6.23 1 91.62 99 ASP A N 1
ATOM 772 C CA . ASP A 1 99 ? 23.109 -11.555 -6.633 1 91.62 99 ASP A CA 1
ATOM 773 C C . ASP A 1 99 ? 22.188 -10.984 -7.707 1 91.62 99 ASP A C 1
ATOM 775 O O . ASP A 1 99 ? 22.641 -10.305 -8.633 1 91.62 99 ASP A O 1
ATOM 779 N N . GLU A 1 100 ? 20.953 -11.398 -7.699 1 92.94 100 GLU A N 1
ATOM 780 C CA . GLU A 1 100 ? 19.906 -10.938 -8.617 1 92.94 100 GLU A CA 1
ATOM 781 C C . GLU A 1 100 ? 18.703 -10.398 -7.852 1 92.94 100 GLU A C 1
ATOM 783 O O . GLU A 1 100 ? 18.578 -10.617 -6.648 1 92.94 100 GLU A O 1
ATOM 788 N N . THR A 1 101 ? 17.828 -9.688 -8.547 1 91.56 101 THR A N 1
ATOM 789 C CA . THR A 1 101 ? 16.625 -9.148 -7.941 1 91.56 101 THR A CA 1
ATOM 790 C C . THR A 1 101 ? 15.633 -10.266 -7.617 1 91.56 101 THR A C 1
ATOM 792 O O . THR A 1 101 ? 15.383 -11.141 -8.445 1 91.56 101 THR A O 1
ATOM 795 N N . SER A 1 102 ? 15.156 -10.234 -6.406 1 95 102 SER A N 1
ATOM 796 C CA . SER A 1 102 ? 14.125 -11.203 -6.027 1 95 102 SER A CA 1
ATOM 797 C C . SER A 1 102 ? 12.766 -10.531 -5.879 1 95 102 SER A C 1
ATOM 799 O O . SER A 1 102 ? 12.688 -9.32 -5.668 1 95 102 SER A O 1
ATOM 801 N N . HIS A 1 103 ? 11.727 -11.422 -6.051 1 93.75 103 HIS A N 1
ATOM 802 C CA . HIS A 1 103 ? 10.352 -10.938 -5.98 1 93.75 103 HIS A CA 1
ATOM 803 C C . HIS A 1 103 ? 9.477 -11.898 -5.172 1 93.75 103 HIS A C 1
ATOM 805 O O . HIS A 1 103 ? 9.734 -13.102 -5.137 1 93.75 103 HIS A O 1
ATOM 811 N N . LEU A 1 104 ? 8.469 -11.297 -4.527 1 94.81 104 LEU A N 1
ATOM 812 C CA . LEU A 1 104 ? 7.355 -12.008 -3.908 1 94.81 104 LEU A CA 1
ATOM 813 C C . LEU A 1 104 ? 6.031 -11.625 -4.555 1 94.81 104 LEU A C 1
ATOM 815 O O . LEU A 1 104 ? 5.715 -10.438 -4.672 1 94.81 104 LEU A O 1
ATOM 819 N N . ALA A 1 105 ? 5.324 -12.617 -5.02 1 94.62 105 ALA A N 1
ATOM 820 C CA . ALA A 1 105 ? 4.074 -12.32 -5.715 1 94.62 105 ALA A CA 1
ATOM 821 C C . ALA A 1 105 ? 2.969 -13.281 -5.281 1 94.62 105 ALA A C 1
ATOM 823 O O . ALA A 1 105 ? 3.246 -14.359 -4.758 1 94.62 105 ALA A O 1
ATOM 824 N N . VAL A 1 106 ? 1.742 -12.828 -5.43 1 93.38 106 VAL A N 1
ATOM 825 C CA . VAL A 1 106 ? 0.575 -13.648 -5.113 1 93.38 106 VAL A CA 1
ATOM 826 C C . VAL A 1 106 ? -0.374 -13.68 -6.309 1 93.38 106 VAL A C 1
ATOM 828 O O . VAL A 1 106 ? -0.37 -12.758 -7.137 1 93.38 106 VAL A O 1
ATOM 831 N N . LEU A 1 107 ? -1.144 -14.734 -6.344 1 93.06 107 LEU A N 1
ATOM 832 C CA . LEU A 1 107 ? -2.123 -14.891 -7.418 1 93.06 107 LEU A CA 1
ATOM 833 C C . LEU A 1 107 ? -3.375 -14.062 -7.129 1 93.06 107 LEU A C 1
ATOM 835 O O . LEU A 1 107 ? -3.881 -14.07 -6.004 1 93.06 107 LEU A O 1
ATOM 839 N N . GLN A 1 108 ? -3.812 -13.359 -8.117 1 88.62 108 GLN A N 1
ATOM 840 C CA . GLN A 1 108 ? -5.078 -12.633 -8.125 1 88.62 108 GLN A CA 1
ATOM 841 C C . GLN A 1 108 ? -5.863 -12.906 -9.406 1 88.62 108 GLN A C 1
ATOM 843 O O . GLN A 1 108 ? -5.719 -12.188 -10.398 1 88.62 108 GLN A O 1
ATOM 848 N N . GLY A 1 109 ? -6.879 -13.891 -9.266 1 88.12 109 GLY A N 1
ATOM 849 C CA . GLY A 1 109 ? -7.5 -14.359 -10.5 1 88.12 109 GLY A CA 1
ATOM 850 C C . GLY A 1 109 ? -6.508 -14.945 -11.477 1 88.12 109 GLY A C 1
ATOM 851 O O . GLY A 1 109 ? -5.73 -15.836 -11.125 1 88.12 109 GLY A O 1
ATOM 852 N N . SER A 1 110 ? -6.57 -14.406 -12.727 1 94.25 110 SER A N 1
ATOM 853 C CA . SER A 1 110 ? -5.664 -14.891 -13.758 1 94.25 110 SER A CA 1
ATOM 854 C C . SER A 1 110 ? -4.406 -14.031 -13.844 1 94.25 110 SER A C 1
ATOM 856 O O . SER A 1 110 ? -3.629 -14.141 -14.789 1 94.25 110 SER A O 1
ATOM 858 N N . ASP A 1 111 ? -4.25 -13.164 -12.805 1 93.69 111 ASP A N 1
ATOM 859 C CA . ASP A 1 111 ? -3.082 -12.289 -12.742 1 93.69 111 ASP A CA 1
ATOM 860 C C . ASP A 1 111 ? -2.258 -12.57 -11.492 1 93.69 111 ASP A C 1
ATOM 862 O O . ASP A 1 111 ? -2.658 -13.359 -10.633 1 93.69 111 ASP A O 1
ATOM 866 N N . VAL A 1 112 ? -1.076 -12.008 -11.484 1 94.19 112 VAL A N 1
ATOM 867 C CA . VAL A 1 112 ? -0.277 -11.953 -10.266 1 94.19 112 VAL A CA 1
ATOM 868 C C . VAL A 1 112 ? -0.036 -10.5 -9.867 1 94.19 112 VAL A C 1
ATOM 870 O O . VAL A 1 112 ? 0.044 -9.617 -10.719 1 94.19 112 VAL A O 1
ATOM 873 N N . ILE A 1 113 ? -0.003 -10.305 -8.578 1 90.38 113 ILE A N 1
ATOM 874 C CA . ILE A 1 113 ? 0.395 -9.016 -8.016 1 90.38 113 ILE A CA 1
ATOM 875 C C . ILE A 1 113 ? 1.744 -9.156 -7.312 1 90.38 113 ILE A C 1
ATOM 877 O O . ILE A 1 113 ? 1.93 -10.047 -6.484 1 90.38 113 ILE A O 1
ATOM 881 N N . TYR A 1 114 ? 2.662 -8.289 -7.719 1 90.25 114 TYR A N 1
ATOM 882 C CA . TYR A 1 114 ? 3.971 -8.281 -7.07 1 90.25 114 TYR A CA 1
ATOM 883 C C . TYR A 1 114 ? 3.916 -7.539 -5.742 1 90.25 114 TYR A C 1
ATOM 885 O O . TYR A 1 114 ? 3.723 -6.32 -5.715 1 90.25 114 TYR A O 1
ATOM 893 N N . LEU A 1 115 ? 4.16 -8.266 -4.688 1 88.25 115 LEU A N 1
ATOM 894 C CA . LEU A 1 115 ? 4.02 -7.719 -3.344 1 88.25 115 LEU A CA 1
ATOM 895 C C . LEU A 1 115 ? 5.281 -6.965 -2.926 1 88.25 115 LEU A C 1
ATOM 897 O O . LEU A 1 115 ? 5.199 -5.961 -2.215 1 88.25 115 LEU A O 1
ATOM 901 N N . ASP A 1 116 ? 6.422 -7.496 -3.277 1 87.06 116 ASP A N 1
ATOM 902 C CA . ASP A 1 116 ? 7.688 -6.922 -2.832 1 87.06 116 ASP A CA 1
ATOM 903 C C . ASP A 1 116 ? 8.82 -7.266 -3.801 1 87.06 116 ASP A C 1
ATOM 905 O O . ASP A 1 116 ? 8.656 -8.117 -4.676 1 87.06 116 ASP A O 1
ATOM 909 N N . LYS A 1 117 ? 9.797 -6.504 -3.67 1 87.81 117 LYS A N 1
ATOM 910 C CA . LYS A 1 117 ? 10.992 -6.668 -4.496 1 87.81 117 LYS A CA 1
ATOM 911 C C . LYS A 1 117 ? 12.258 -6.332 -3.703 1 87.81 117 LYS A C 1
ATOM 913 O O . LYS A 1 117 ? 12.242 -5.438 -2.855 1 87.81 117 LYS A O 1
ATOM 918 N N . ARG A 1 118 ? 13.266 -7.145 -3.938 1 86.94 118 ARG A N 1
ATOM 919 C CA . ARG A 1 118 ? 14.562 -6.855 -3.334 1 86.94 118 ARG A CA 1
ATOM 920 C C . ARG A 1 118 ? 15.672 -6.867 -4.383 1 86.94 118 ARG A C 1
ATOM 922 O O . ARG A 1 118 ? 15.867 -7.867 -5.078 1 86.94 118 ARG A O 1
ATOM 929 N N . GLU A 1 119 ? 16.344 -5.688 -4.426 1 85 119 GLU A N 1
ATOM 930 C CA . GLU A 1 119 ? 17.438 -5.547 -5.395 1 85 119 GLU A CA 1
ATOM 931 C C . GLU A 1 119 ? 18.797 -5.801 -4.738 1 85 119 GLU A C 1
ATOM 933 O O . GLU A 1 119 ? 18.969 -5.547 -3.545 1 85 119 GLU A O 1
ATOM 938 N N . PRO A 1 120 ? 19.703 -6.336 -5.578 1 83.75 120 PRO A N 1
ATOM 939 C CA . PRO A 1 120 ? 21.062 -6.496 -5.035 1 83.75 120 PRO A CA 1
ATOM 940 C C . PRO A 1 120 ? 21.75 -5.16 -4.754 1 83.75 120 PRO A C 1
ATOM 942 O O . PRO A 1 120 ? 21.344 -4.133 -5.305 1 83.75 120 PRO A O 1
ATOM 945 N N . LEU A 1 121 ? 22.641 -5.137 -3.805 1 69 121 LEU A N 1
ATOM 946 C CA . LEU A 1 121 ? 23.375 -3.934 -3.43 1 69 121 LEU A CA 1
ATOM 947 C C . LEU A 1 121 ? 24.359 -3.521 -4.531 1 69 121 LEU A C 1
ATOM 949 O O . LEU A 1 121 ? 24.625 -2.334 -4.707 1 69 121 LEU A O 1
ATOM 953 N N . LYS A 1 122 ? 24.828 -4.453 -5.188 1 64.25 122 LYS A N 1
ATOM 954 C CA . LYS A 1 122 ? 25.828 -4.137 -6.215 1 64.25 122 LYS A CA 1
ATOM 955 C C . LYS A 1 122 ? 25.172 -3.438 -7.406 1 64.25 122 LYS A C 1
ATOM 957 O O . LYS A 1 122 ? 24.047 -3.742 -7.77 1 64.25 122 LYS A O 1
ATOM 962 N N . PRO A 1 123 ? 25.906 -2.35 -7.777 1 57.78 123 PRO A N 1
ATOM 963 C CA . PRO A 1 123 ? 25.422 -1.638 -8.969 1 57.78 123 PRO A CA 1
ATOM 964 C C . PRO A 1 123 ? 25.219 -2.562 -10.164 1 57.78 123 PRO A C 1
ATOM 966 O O . PRO A 1 123 ? 26 -3.5 -10.367 1 57.78 123 PRO A O 1
ATOM 969 N N . GLY A 1 124 ? 24.078 -2.922 -10.492 1 54.88 124 GLY A N 1
ATOM 970 C CA . GLY A 1 124 ? 23.781 -3.66 -11.711 1 54.88 124 GLY A CA 1
ATOM 971 C C . GLY A 1 124 ? 22.469 -3.26 -12.344 1 54.88 124 GLY A C 1
ATOM 972 O O . GLY A 1 124 ? 21.938 -2.178 -12.07 1 54.88 124 GLY A O 1
ATOM 973 N N . VAL A 1 125 ? 22.094 -4.023 -13.375 1 51.31 125 VAL A N 1
ATOM 974 C CA . VAL A 1 125 ? 20.844 -3.795 -14.109 1 51.31 125 VAL A CA 1
ATOM 975 C C . VAL A 1 125 ? 19.656 -3.855 -13.148 1 51.31 125 VAL A C 1
ATOM 977 O O . VAL A 1 125 ? 19.469 -4.855 -12.453 1 51.31 125 VAL A O 1
ATOM 980 N N . ARG A 1 126 ? 19.234 -2.744 -12.812 1 55.25 126 ARG A N 1
ATOM 981 C CA . ARG A 1 126 ? 18 -2.682 -12.031 1 55.25 126 ARG A CA 1
ATOM 982 C C . ARG A 1 126 ? 16.781 -2.879 -12.922 1 55.25 126 ARG A C 1
ATOM 984 O O . ARG A 1 126 ? 16.625 -2.197 -13.938 1 55.25 126 ARG A O 1
ATOM 991 N N . LEU A 1 127 ? 16.188 -4.098 -12.75 1 56.78 127 LEU A N 1
ATOM 992 C CA . LEU A 1 127 ? 14.992 -4.406 -13.531 1 56.78 127 LEU A CA 1
ATOM 993 C C . LEU A 1 127 ? 13.781 -3.662 -12.984 1 56.78 127 LEU A C 1
ATOM 995 O O . LEU A 1 127 ? 13.672 -3.455 -11.773 1 56.78 127 LEU A O 1
ATOM 999 N N . VAL A 1 128 ? 13.133 -2.875 -13.844 1 51.69 128 VAL A N 1
ATOM 1000 C CA . VAL A 1 128 ? 12.086 -1.963 -13.375 1 51.69 128 VAL A CA 1
ATOM 1001 C C . VAL A 1 128 ? 10.797 -2.74 -13.117 1 51.69 128 VAL A C 1
ATOM 1003 O O . VAL A 1 128 ? 10.086 -3.104 -14.047 1 51.69 128 VAL A O 1
ATOM 1006 N N . THR A 1 129 ? 10.82 -3.674 -12.289 1 61.47 129 THR A N 1
ATOM 1007 C CA . THR A 1 129 ? 9.531 -4.125 -11.789 1 61.47 129 THR A CA 1
ATOM 1008 C C . THR A 1 129 ? 9.133 -3.34 -10.539 1 61.47 129 THR A C 1
ATOM 1010 O O . THR A 1 129 ? 9.977 -2.996 -9.719 1 61.47 129 THR A O 1
ATOM 1013 N N . GLU A 1 130 ? 7.867 -2.838 -10.547 1 68.25 130 GLU A N 1
ATOM 1014 C CA . GLU A 1 130 ? 7.414 -2.012 -9.438 1 68.25 130 GLU A CA 1
ATOM 1015 C C . GLU A 1 130 ? 6.492 -2.795 -8.508 1 68.25 130 GLU A C 1
ATOM 1017 O O . GLU A 1 130 ? 5.691 -3.613 -8.961 1 68.25 130 GLU A O 1
ATOM 1022 N N . ILE A 1 131 ? 6.785 -2.617 -7.258 1 75.5 131 ILE A N 1
ATOM 1023 C CA . ILE A 1 131 ? 5.871 -3.154 -6.254 1 75.5 131 ILE A CA 1
ATOM 1024 C C . ILE A 1 131 ? 4.438 -2.754 -6.59 1 75.5 131 ILE A C 1
ATOM 1026 O O . ILE A 1 131 ? 4.18 -1.612 -6.977 1 75.5 131 ILE A O 1
ATOM 1030 N N . GLY A 1 132 ? 3.559 -3.816 -6.535 1 80.62 132 GLY A N 1
ATOM 1031 C CA . GLY A 1 132 ? 2.152 -3.564 -6.809 1 80.62 132 GLY A CA 1
ATOM 1032 C C . GLY A 1 132 ? 1.775 -3.807 -8.258 1 80.62 132 GLY A C 1
ATOM 1033 O O . GLY A 1 132 ? 0.594 -3.779 -8.609 1 80.62 132 GLY A O 1
ATOM 1034 N N . THR A 1 133 ? 2.705 -4.055 -9.102 1 83.56 133 THR A N 1
ATOM 1035 C CA . THR A 1 133 ? 2.443 -4.332 -10.508 1 83.56 133 THR A CA 1
ATOM 1036 C C . THR A 1 133 ? 1.608 -5.602 -10.664 1 83.56 133 THR A C 1
ATOM 1038 O O . THR A 1 133 ? 1.838 -6.59 -9.969 1 83.56 133 THR A O 1
ATOM 1041 N N . ARG A 1 134 ? 0.621 -5.461 -11.516 1 86.62 134 ARG A N 1
ATOM 1042 C CA . ARG A 1 134 ? -0.216 -6.602 -11.867 1 86.62 134 ARG A CA 1
ATOM 1043 C C . ARG A 1 134 ? 0.104 -7.102 -13.273 1 86.62 134 ARG A C 1
ATOM 1045 O O . ARG A 1 134 ? 0.171 -6.316 -14.219 1 86.62 134 ARG A O 1
ATOM 1052 N N . LEU A 1 135 ? 0.434 -8.398 -13.461 1 91.44 135 LEU A N 1
ATOM 1053 C CA . LEU A 1 135 ? 0.765 -9.008 -14.75 1 91.44 135 LEU A CA 1
ATOM 1054 C C . LEU A 1 135 ? -0.004 -10.305 -14.945 1 91.44 135 LEU A C 1
ATOM 1056 O O . LEU A 1 135 ? -0.384 -10.961 -13.977 1 91.44 135 LEU A O 1
ATOM 1060 N N . PRO A 1 136 ? -0.243 -10.68 -16.188 1 94.25 136 PRO A N 1
ATOM 1061 C CA . PRO A 1 136 ? -0.906 -11.961 -16.422 1 94.25 136 PRO A CA 1
ATOM 1062 C C . PRO A 1 136 ? -0.121 -13.141 -15.844 1 94.25 136 PRO A C 1
ATOM 1064 O O . PRO A 1 136 ? 1.065 -13.297 -16.141 1 94.25 136 PRO A O 1
ATOM 1067 N N . ALA A 1 137 ? -0.774 -13.977 -15.141 1 97.19 137 ALA A N 1
ATOM 1068 C CA . ALA A 1 137 ? -0.112 -15.07 -14.438 1 97.19 137 ALA A CA 1
ATOM 1069 C C . ALA A 1 137 ? 0.49 -16.062 -15.414 1 97.19 137 ALA A C 1
ATOM 1071 O O . ALA A 1 137 ? 1.582 -16.594 -15.18 1 97.19 137 ALA A O 1
ATOM 1072 N N . HIS A 1 138 ? -0.118 -16.266 -16.5 1 97.75 138 HIS A N 1
ATOM 1073 C CA . HIS A 1 138 ? 0.324 -17.297 -17.438 1 97.75 138 HIS A CA 1
ATOM 1074 C C . HIS A 1 138 ? 1.641 -16.906 -18.109 1 97.75 138 HIS A C 1
ATOM 1076 O O . HIS A 1 138 ? 2.35 -17.766 -18.625 1 97.75 138 HIS A O 1
ATOM 1082 N N . LEU A 1 139 ? 1.939 -15.633 -18.078 1 96.69 139 LEU A N 1
ATOM 1083 C CA . LEU A 1 139 ? 3.152 -15.156 -18.734 1 96.69 139 LEU A CA 1
ATOM 1084 C C . LEU A 1 139 ? 4.332 -15.156 -17.766 1 96.69 139 LEU A C 1
ATOM 1086 O O . LEU A 1 139 ? 5.488 -15.172 -18.188 1 96.69 139 LEU A O 1
ATOM 1090 N N . THR A 1 140 ? 4.105 -15.055 -16.484 1 97.06 140 THR A N 1
ATOM 1091 C CA . THR A 1 140 ? 5.152 -14.805 -15.508 1 97.06 140 THR A CA 1
ATOM 1092 C C . THR A 1 140 ? 5.613 -16.109 -14.859 1 97.06 140 THR A C 1
ATOM 1094 O O . THR A 1 140 ? 4.816 -17.031 -14.672 1 97.06 140 THR A O 1
ATOM 1097 N N . ALA A 1 141 ? 6.902 -16.141 -14.492 1 98 141 ALA A N 1
ATOM 1098 C CA . ALA A 1 141 ? 7.406 -17.312 -13.766 1 98 141 ALA A CA 1
ATOM 1099 C C . ALA A 1 141 ? 6.691 -17.469 -12.43 1 98 141 ALA A C 1
ATOM 1101 O O . ALA A 1 141 ? 6.301 -18.578 -12.055 1 98 141 ALA A O 1
ATOM 1102 N N . VAL A 1 142 ? 6.512 -16.375 -11.719 1 97.81 142 VAL A N 1
ATOM 1103 C CA . VAL A 1 142 ? 5.859 -16.438 -10.414 1 97.81 142 VAL A CA 1
ATOM 1104 C C . VAL A 1 142 ? 4.414 -16.906 -10.586 1 97.81 142 VAL A C 1
ATOM 1106 O O . VAL A 1 142 ? 3.914 -17.703 -9.781 1 97.81 142 VAL A O 1
ATOM 1109 N N . GLY A 1 143 ? 3.729 -16.453 -11.617 1 98.06 143 GLY A N 1
ATOM 1110 C CA . GLY A 1 143 ? 2.373 -16.891 -11.891 1 98.06 143 GLY A CA 1
ATOM 1111 C C . GLY A 1 143 ? 2.285 -18.375 -12.211 1 98.06 143 GLY A C 1
ATOM 1112 O O . GLY A 1 143 ? 1.472 -19.094 -11.625 1 98.06 143 GLY A O 1
ATOM 1113 N N . ARG A 1 144 ? 3.145 -18.781 -13.07 1 98.56 144 ARG A N 1
ATOM 1114 C CA . ARG A 1 144 ? 3.137 -20.188 -13.477 1 98.56 144 ARG A CA 1
ATOM 1115 C C . ARG A 1 144 ? 3.545 -21.094 -12.32 1 98.56 144 ARG A C 1
ATOM 1117 O O . ARG A 1 144 ? 3.057 -22.219 -12.211 1 98.56 144 ARG A O 1
ATOM 1124 N N . ALA A 1 145 ? 4.445 -20.609 -11.453 1 98.75 145 ALA A N 1
ATOM 1125 C CA . ALA A 1 145 ? 4.809 -21.375 -10.258 1 98.75 145 ALA A CA 1
ATOM 1126 C C . ALA A 1 145 ? 3.588 -21.641 -9.383 1 98.75 145 ALA A C 1
ATOM 1128 O O . ALA A 1 145 ? 3.354 -22.766 -8.953 1 98.75 145 ALA A O 1
ATOM 1129 N N . ILE A 1 146 ? 2.783 -20.625 -9.141 1 98.31 146 ILE A N 1
ATOM 1130 C CA . ILE A 1 146 ? 1.596 -20.75 -8.305 1 98.31 146 ILE A CA 1
ATOM 1131 C C . ILE A 1 146 ? 0.559 -21.625 -9.008 1 98.31 146 ILE A C 1
ATOM 1133 O O . ILE A 1 146 ? 0.027 -22.562 -8.414 1 98.31 146 ILE A O 1
ATOM 1137 N N . LEU A 1 147 ? 0.339 -21.344 -10.25 1 98.25 147 LEU A N 1
ATOM 1138 C CA . LEU A 1 147 ? -0.662 -22.062 -11.031 1 98.25 147 LEU A CA 1
ATOM 1139 C C . LEU A 1 147 ? -0.339 -23.547 -11.094 1 98.25 147 LEU A C 1
ATOM 1141 O O . LEU A 1 147 ? -1.246 -24.391 -11.141 1 98.25 147 LEU A O 1
ATOM 1145 N N . SER A 1 148 ? 0.907 -23.859 -11.117 1 98.38 148 SER A N 1
ATOM 1146 C CA . SER A 1 148 ? 1.336 -25.25 -11.266 1 98.38 148 SER A CA 1
ATOM 1147 C C . SER A 1 148 ? 0.856 -26.109 -10.102 1 98.38 148 SER A C 1
ATOM 1149 O O . SER A 1 148 ? 0.876 -27.344 -10.172 1 98.38 148 SER A O 1
ATOM 1151 N N . ARG A 1 149 ? 0.409 -25.469 -9.047 1 97.44 149 ARG A N 1
ATOM 1152 C CA . ARG A 1 149 ? -0.002 -26.203 -7.863 1 97.44 149 ARG A CA 1
ATOM 1153 C C . ARG A 1 149 ? -1.522 -26.266 -7.754 1 97.44 149 ARG A C 1
ATOM 1155 O O . ARG A 1 149 ? -2.061 -26.859 -6.824 1 97.44 149 ARG A O 1
ATOM 1162 N N . LEU A 1 150 ? -2.213 -25.656 -8.656 1 96.19 150 LEU A N 1
ATOM 1163 C CA . LEU A 1 150 ? -3.668 -25.734 -8.719 1 96.19 150 LEU A CA 1
ATOM 1164 C C . LEU A 1 150 ? -4.109 -26.969 -9.5 1 96.19 150 LEU A C 1
ATOM 1166 O O . LEU A 1 150 ? -3.373 -27.453 -10.359 1 96.19 150 LEU A O 1
ATOM 1170 N N . ASP A 1 151 ? -5.238 -27.406 -9.164 1 94.12 151 ASP A N 1
ATOM 1171 C CA . ASP A 1 151 ? -5.707 -28.578 -9.898 1 94.12 151 ASP A CA 1
ATOM 1172 C C . ASP A 1 151 ? -6.266 -28.188 -11.266 1 94.12 151 ASP A C 1
ATOM 1174 O O . ASP A 1 151 ? -6.445 -27 -11.555 1 94.12 151 ASP A O 1
ATOM 1178 N N . VAL A 1 152 ? -6.535 -29.188 -12.023 1 93.56 152 VAL A N 1
ATOM 1179 C CA . VAL A 1 152 ? -6.91 -29.016 -13.422 1 93.56 152 VAL A CA 1
ATOM 1180 C C . VAL A 1 152 ? -8.234 -28.266 -13.516 1 93.56 152 VAL A C 1
ATOM 1182 O O . VAL A 1 152 ? -8.422 -27.422 -14.398 1 93.56 152 VAL A O 1
ATOM 1185 N N . GLU A 1 153 ? -9.156 -28.562 -12.68 1 93.94 153 GLU A N 1
ATOM 1186 C CA . GLU A 1 153 ? -10.469 -27.922 -12.688 1 93.94 153 GLU A CA 1
ATOM 1187 C C . GLU A 1 153 ? -10.367 -26.438 -12.344 1 93.94 153 GLU A C 1
ATOM 1189 O O . GLU A 1 153 ? -11.039 -25.609 -12.945 1 93.94 153 GLU A O 1
ATOM 1194 N N . GLN A 1 154 ? -9.57 -26.141 -11.375 1 93.81 154 GLN A N 1
ATOM 1195 C CA . GLN A 1 154 ? -9.352 -24.766 -10.977 1 93.81 154 GLN A CA 1
ATOM 1196 C C . GLN A 1 154 ? -8.75 -23.953 -12.125 1 93.81 154 GLN A C 1
ATOM 1198 O O . GLN A 1 154 ? -9.18 -22.828 -12.383 1 93.81 154 GLN A O 1
ATOM 1203 N N . ILE A 1 155 ? -7.773 -24.516 -12.805 1 96.44 155 ILE A N 1
ATOM 1204 C CA . ILE A 1 155 ? -7.109 -23.844 -13.922 1 96.44 155 ILE A CA 1
ATOM 1205 C C . ILE A 1 155 ? -8.109 -23.609 -15.047 1 96.44 155 ILE A C 1
ATOM 1207 O O . ILE A 1 155 ? -8.172 -22.516 -15.617 1 96.44 155 ILE A O 1
ATOM 1211 N N . SER A 1 156 ? -8.891 -24.609 -15.344 1 95.44 156 SER A N 1
ATOM 1212 C CA . SER A 1 156 ? -9.891 -24.5 -16.406 1 95.44 156 SER A CA 1
ATOM 1213 C C . SER A 1 156 ? -10.883 -23.375 -16.094 1 95.44 156 SER A C 1
ATOM 1215 O O . SER A 1 156 ? -11.234 -22.594 -16.984 1 95.44 156 SER A O 1
ATOM 1217 N N . ALA A 1 157 ? -11.328 -23.359 -14.883 1 93.5 157 ALA A N 1
ATOM 1218 C CA . ALA A 1 157 ? -12.281 -22.328 -14.469 1 93.5 157 ALA A CA 1
ATOM 1219 C C . ALA A 1 157 ? -11.664 -20.938 -14.562 1 93.5 157 ALA A C 1
ATOM 1221 O O . ALA A 1 157 ? -12.32 -19.984 -14.992 1 93.5 157 ALA A O 1
ATOM 1222 N N . LEU A 1 158 ? -10.469 -20.828 -14.172 1 93.69 158 LEU A N 1
ATOM 1223 C CA . LEU A 1 158 ? -9.758 -19.562 -14.141 1 93.69 158 LEU A CA 1
ATOM 1224 C C . LEU A 1 158 ? -9.57 -19.016 -15.547 1 93.69 158 LEU A C 1
ATOM 1226 O O . LEU A 1 158 ? -9.57 -17.797 -15.75 1 93.69 158 LEU A O 1
ATOM 1230 N N . TYR A 1 159 ? -9.445 -19.844 -16.484 1 96 159 TYR A N 1
ATOM 1231 C CA . TYR A 1 159 ? -9.078 -19.391 -17.828 1 96 159 TYR A CA 1
ATOM 1232 C C . TYR A 1 159 ? -10.211 -19.609 -18.812 1 96 159 TYR A C 1
ATOM 1234 O O . TYR A 1 159 ? -10.008 -19.547 -20.031 1 96 159 TYR A O 1
ATOM 1242 N N . GLU A 1 160 ? -11.344 -19.891 -18.266 1 93.06 160 GLU A N 1
ATOM 1243 C CA . GLU A 1 160 ? -12.516 -20 -19.141 1 93.06 160 GLU A CA 1
ATOM 1244 C C . GLU A 1 160 ? -12.781 -18.688 -19.859 1 93.06 160 GLU A C 1
ATOM 1246 O O . GLU A 1 160 ? -12.953 -17.641 -19.219 1 93.06 160 GLU A O 1
ATOM 1251 N N . GLY A 1 161 ? -12.781 -18.688 -21.141 1 92.44 161 GLY A N 1
ATOM 1252 C CA . GLY A 1 161 ? -13.055 -17.5 -21.938 1 92.44 161 GLY A CA 1
ATOM 1253 C C . GLY A 1 161 ? -11.93 -16.484 -21.906 1 92.44 161 GLY A C 1
ATOM 1254 O O . GLY A 1 161 ? -12.125 -15.312 -22.234 1 92.44 161 GLY A O 1
ATOM 1255 N N . TYR A 1 162 ? -10.82 -16.906 -21.453 1 93.12 162 TYR A N 1
ATOM 1256 C CA . TYR A 1 162 ? -9.664 -16.016 -21.328 1 93.12 162 TYR A CA 1
ATOM 1257 C C . TYR A 1 162 ? -9.148 -15.586 -22.688 1 93.12 162 TYR A C 1
ATOM 1259 O O . TYR A 1 162 ? -9.156 -16.375 -23.641 1 93.12 162 TYR A O 1
ATOM 1267 N N . THR A 1 163 ? -8.641 -14.32 -22.922 1 93.25 163 THR A N 1
ATOM 1268 C CA . THR A 1 163 ? -8.266 -13.742 -24.203 1 93.25 163 THR A CA 1
ATOM 1269 C C . THR A 1 163 ? -6.777 -13.922 -24.469 1 93.25 163 THR A C 1
ATOM 1271 O O . THR A 1 163 ? -6.289 -13.594 -25.562 1 93.25 163 THR A O 1
ATOM 1274 N N . TRP A 1 164 ? -5.977 -14.367 -23.547 1 95.06 164 TRP A N 1
ATOM 1275 C CA . TRP A 1 164 ? -4.562 -14.719 -23.625 1 95.06 164 TRP A CA 1
ATOM 1276 C C . TRP A 1 164 ? -3.734 -13.531 -24.109 1 95.06 164 TRP A C 1
ATOM 1278 O O . TRP A 1 164 ? -3.057 -13.609 -25.141 1 95.06 164 TRP A O 1
ATOM 1288 N N . PRO A 1 165 ? -3.742 -12.484 -23.344 1 91.81 165 PRO A N 1
ATOM 1289 C CA . PRO A 1 165 ? -2.918 -11.336 -23.734 1 91.81 165 PRO A CA 1
ATOM 1290 C C . PRO A 1 165 ? -1.425 -11.656 -23.734 1 91.81 165 PRO A C 1
ATOM 1292 O O . PRO A 1 165 ? -0.974 -12.516 -22.969 1 91.81 165 PRO A O 1
ATOM 1295 N N . THR A 1 166 ? -0.641 -10.977 -24.672 1 91.69 166 THR A N 1
ATOM 1296 C CA . THR A 1 166 ? 0.813 -11.078 -24.734 1 91.69 166 THR A CA 1
ATOM 1297 C C . THR A 1 166 ? 1.462 -9.711 -24.531 1 91.69 166 THR A C 1
ATOM 1299 O O . THR A 1 166 ? 0.822 -8.68 -24.75 1 91.69 166 THR A O 1
ATOM 1302 N N . ARG A 1 167 ? 2.67 -9.773 -24.031 1 89.5 167 ARG A N 1
ATOM 1303 C CA . ARG A 1 167 ? 3.381 -8.516 -23.828 1 89.5 167 ARG A CA 1
ATOM 1304 C C . ARG A 1 167 ? 4.531 -8.375 -24.828 1 89.5 167 ARG A C 1
ATOM 1306 O O . ARG A 1 167 ? 4.75 -7.289 -25.375 1 89.5 167 ARG A O 1
ATOM 1313 N N . THR A 1 168 ? 5.234 -9.398 -25.078 1 91.44 168 THR A N 1
ATOM 1314 C CA . THR A 1 168 ? 6.387 -9.344 -25.969 1 91.44 168 THR A CA 1
ATOM 1315 C C . THR A 1 168 ? 6.16 -10.219 -27.203 1 91.44 168 THR A C 1
ATOM 1317 O O . THR A 1 168 ? 7.039 -10.344 -28.047 1 91.44 168 THR A O 1
ATOM 1320 N N . GLY A 1 169 ? 5.082 -10.836 -27.203 1 92.31 169 GLY A N 1
ATOM 1321 C CA . GLY A 1 169 ? 4.793 -11.742 -28.312 1 92.31 169 GLY A CA 1
ATOM 1322 C C . GLY A 1 169 ? 5.191 -13.18 -28.016 1 92.31 169 GLY A C 1
ATOM 1323 O O . GLY A 1 169 ? 5.047 -14.047 -28.875 1 92.31 169 GLY A O 1
ATOM 1324 N N . THR A 1 170 ? 5.703 -13.445 -26.891 1 92.31 170 THR A N 1
ATOM 1325 C CA . THR A 1 170 ? 6.102 -14.797 -26.516 1 92.31 170 THR A CA 1
ATOM 1326 C C . THR A 1 170 ? 5.301 -15.273 -25.297 1 92.31 170 THR A C 1
ATOM 1328 O O . THR A 1 170 ? 4.688 -14.469 -24.594 1 92.31 170 THR A O 1
ATOM 1331 N N . GLY A 1 171 ? 5.219 -16.641 -25.109 1 93.5 171 GLY A N 1
ATOM 1332 C CA . GLY A 1 171 ? 4.484 -17.25 -24 1 93.5 171 GLY A CA 1
ATOM 1333 C C . GLY A 1 171 ? 3.309 -18.078 -24.469 1 93.5 171 GLY A C 1
ATOM 1334 O O . GLY A 1 171 ? 2.994 -18.125 -25.656 1 93.5 171 GLY A O 1
ATOM 1335 N N . PRO A 1 172 ? 2.734 -18.734 -23.469 1 96.81 172 PRO A N 1
ATOM 1336 C CA . PRO A 1 172 ? 1.585 -19.562 -23.844 1 96.81 172 PRO A CA 1
ATOM 1337 C C . PRO A 1 172 ? 0.37 -18.734 -24.25 1 96.81 172 PRO A C 1
ATOM 1339 O O . PRO A 1 172 ? 0.094 -17.688 -23.656 1 96.81 172 PRO A O 1
ATOM 1342 N N . SER A 1 173 ? -0.345 -19.203 -25.297 1 95.31 173 SER A N 1
ATOM 1343 C CA . SER A 1 173 ? -1.492 -18.484 -25.828 1 95.31 173 SER A CA 1
ATOM 1344 C C . SER A 1 173 ? -2.754 -19.344 -25.797 1 95.31 173 SER A C 1
ATOM 1346 O O . SER A 1 173 ? -3.799 -18.938 -26.312 1 95.31 173 SER A O 1
ATOM 1348 N N . THR A 1 174 ? -2.58 -20.562 -25.297 1 96.12 174 THR A N 1
ATOM 1349 C CA . THR A 1 174 ? -3.717 -21.469 -25.125 1 96.12 174 THR A CA 1
ATOM 1350 C C . THR A 1 174 ? -3.648 -22.172 -23.781 1 96.12 174 THR A C 1
ATOM 1352 O O . THR A 1 174 ? -2.586 -22.234 -23.156 1 96.12 174 THR A O 1
ATOM 1355 N N . LEU A 1 175 ? -4.801 -22.688 -23.469 1 97.19 175 LEU A N 1
ATOM 1356 C CA . LEU A 1 175 ? -4.859 -23.438 -22.203 1 97.19 175 LEU A CA 1
ATOM 1357 C C . LEU A 1 175 ? -3.979 -24.688 -22.281 1 97.19 175 LEU A C 1
ATOM 1359 O O . LEU A 1 175 ? -3.344 -25.047 -21.281 1 97.19 175 LEU A O 1
ATOM 1363 N N . ALA A 1 176 ? -3.955 -25.359 -23.375 1 96.94 176 ALA A N 1
ATOM 1364 C CA . ALA A 1 176 ? -3.148 -26.562 -23.547 1 96.94 176 ALA A CA 1
ATOM 1365 C C . ALA A 1 176 ? -1.662 -26.25 -23.391 1 96.94 176 ALA A C 1
ATOM 1367 O O . ALA A 1 176 ? -0.937 -27 -22.719 1 96.94 176 ALA A O 1
ATOM 1368 N N . GLU A 1 177 ? -1.226 -25.188 -24.031 1 97.44 177 GLU A N 1
ATOM 1369 C CA . GLU A 1 177 ? 0.168 -24.766 -23.906 1 97.44 177 GLU A CA 1
ATOM 1370 C C . GLU A 1 177 ? 0.514 -24.422 -22.453 1 97.44 177 GLU A C 1
ATOM 1372 O O . GLU A 1 177 ? 1.592 -24.766 -21.969 1 97.44 177 GLU A O 1
ATOM 1377 N N . LEU A 1 178 ? -0.378 -23.719 -21.828 1 98.19 178 LEU A N 1
ATOM 1378 C CA . LEU A 1 178 ? -0.157 -23.359 -20.422 1 98.19 178 LEU A CA 1
ATOM 1379 C C . LEU A 1 178 ? -0.064 -24.609 -19.562 1 98.19 178 LEU A C 1
ATOM 1381 O O . LEU A 1 178 ? 0.819 -24.719 -18.703 1 98.19 178 LEU A O 1
ATOM 1385 N N . ARG A 1 179 ? -0.952 -25.547 -19.797 1 97.69 179 ARG A N 1
ATOM 1386 C CA . ARG A 1 179 ? -0.977 -26.766 -19 1 97.69 179 ARG A CA 1
ATOM 1387 C C . ARG A 1 179 ? 0.335 -27.547 -19.125 1 97.69 179 ARG A C 1
ATOM 1389 O O . ARG A 1 179 ? 0.809 -28.141 -18.172 1 97.69 179 ARG A O 1
ATOM 1396 N N . GLU A 1 180 ? 0.872 -27.547 -20.281 1 97.69 180 GLU A N 1
ATOM 1397 C CA . GLU A 1 180 ? 2.156 -28.203 -20.484 1 97.69 180 GLU A CA 1
ATOM 1398 C C . GLU A 1 180 ? 3.256 -27.562 -19.656 1 97.69 180 GLU A C 1
ATOM 1400 O O . GLU A 1 180 ? 4.059 -28.266 -19.031 1 97.69 180 GLU A O 1
ATOM 1405 N N . LEU A 1 181 ? 3.293 -26.266 -19.672 1 97.94 181 LEU A N 1
ATOM 1406 C CA . LEU A 1 181 ? 4.273 -25.516 -18.891 1 97.94 181 LEU A CA 1
ATOM 1407 C C . LEU A 1 181 ? 4.062 -25.766 -17.391 1 97.94 181 LEU A C 1
ATOM 1409 O O . LEU A 1 181 ? 5.031 -25.891 -16.641 1 97.94 181 LEU A O 1
ATOM 1413 N N . LEU A 1 182 ? 2.816 -25.812 -16.969 1 98.56 182 LEU A N 1
ATOM 1414 C CA . LEU A 1 182 ? 2.506 -26 -15.562 1 98.56 182 LEU A CA 1
ATOM 1415 C C . LEU A 1 182 ? 2.91 -27.406 -15.109 1 98.56 182 LEU A C 1
ATOM 1417 O O . LEU A 1 182 ? 3.375 -27.578 -13.977 1 98.56 182 LEU A O 1
ATOM 1421 N N . ALA A 1 183 ? 2.686 -28.391 -15.977 1 97.88 183 ALA A N 1
ATOM 1422 C CA . ALA A 1 183 ? 3.1 -29.75 -15.656 1 97.88 183 ALA A CA 1
ATOM 1423 C C . ALA A 1 183 ? 4.609 -29.828 -15.461 1 97.88 183 ALA A C 1
ATOM 1425 O O . ALA A 1 183 ? 5.086 -30.5 -14.539 1 97.88 183 ALA A O 1
ATOM 1426 N N . ALA A 1 184 ? 5.32 -29.203 -16.375 1 97.81 184 ALA A N 1
ATOM 1427 C CA . ALA A 1 184 ? 6.777 -29.172 -16.25 1 97.81 184 ALA A CA 1
ATOM 1428 C C . ALA A 1 184 ? 7.207 -28.484 -14.953 1 97.81 184 ALA A C 1
ATOM 1430 O O . ALA A 1 184 ? 8.133 -28.953 -14.289 1 97.81 184 ALA A O 1
ATOM 1431 N N . ALA A 1 185 ? 6.586 -27.359 -14.609 1 98.31 185 ALA A N 1
ATOM 1432 C CA . ALA A 1 185 ? 6.902 -26.625 -13.383 1 98.31 185 ALA A CA 1
ATOM 1433 C C . ALA A 1 185 ? 6.594 -27.469 -12.148 1 98.31 185 ALA A C 1
ATOM 1435 O O . ALA A 1 185 ? 7.34 -27.438 -11.164 1 98.31 185 ALA A O 1
ATOM 1436 N N . ARG A 1 186 ? 5.48 -28.141 -12.188 1 97.31 186 ARG A N 1
ATOM 1437 C CA . ARG A 1 186 ? 5.102 -29.016 -11.078 1 97.31 186 ARG A CA 1
ATOM 1438 C C . ARG A 1 186 ? 6.156 -30.094 -10.852 1 97.31 186 ARG A C 1
ATOM 1440 O O . ARG A 1 186 ? 6.516 -30.375 -9.703 1 97.31 186 ARG A O 1
ATOM 1447 N N . GLU A 1 187 ? 6.625 -30.672 -11.867 1 97.12 187 GLU A N 1
ATOM 1448 C CA . GLU A 1 187 ? 7.609 -31.75 -11.789 1 97.12 187 GLU A CA 1
ATOM 1449 C C . GLU A 1 187 ? 8.961 -31.234 -11.297 1 97.12 187 GLU A C 1
ATOM 1451 O O . GLU A 1 187 ? 9.586 -31.859 -10.43 1 97.12 187 GLU A O 1
ATOM 1456 N N . SER A 1 188 ? 9.406 -30.125 -11.844 1 97.44 188 SER A N 1
ATOM 1457 C CA . SER A 1 188 ? 10.727 -29.594 -11.508 1 97.44 188 SER A CA 1
ATOM 1458 C C . SER A 1 188 ? 10.703 -28.844 -10.18 1 97.44 188 SER A C 1
ATOM 1460 O O . SER A 1 188 ? 11.75 -28.641 -9.555 1 97.44 188 SER A O 1
ATOM 1462 N N . GLY A 1 189 ? 9.5 -28.266 -9.82 1 98 189 GLY A N 1
ATOM 1463 C CA . GLY A 1 189 ? 9.352 -27.5 -8.594 1 98 189 GLY A CA 1
ATOM 1464 C C . GLY A 1 189 ? 9.578 -26 -8.797 1 98 189 GLY A C 1
ATOM 1465 O O . GLY A 1 189 ? 9.609 -25.234 -7.836 1 98 189 GLY A O 1
ATOM 1466 N N . TYR A 1 190 ? 9.867 -25.641 -10.062 1 98.62 190 TYR A N 1
ATOM 1467 C CA . TYR A 1 190 ? 10.039 -24.234 -10.375 1 98.62 190 TYR A CA 1
ATOM 1468 C C . TYR A 1 190 ? 9.547 -23.922 -11.789 1 98.62 190 TYR A C 1
ATOM 1470 O O . TYR A 1 190 ? 9.43 -24.828 -12.617 1 98.62 190 TYR A O 1
ATOM 1478 N N . ALA A 1 191 ? 9.211 -22.656 -12.062 1 98.69 191 ALA A N 1
ATOM 1479 C CA . ALA A 1 191 ? 8.805 -22.172 -13.375 1 98.69 191 ALA A CA 1
ATOM 1480 C C . ALA A 1 191 ? 9.844 -21.219 -13.953 1 98.69 191 ALA A C 1
ATOM 1482 O O . ALA A 1 191 ? 10.562 -20.547 -13.203 1 98.69 191 ALA A O 1
ATOM 1483 N N . VAL A 1 192 ? 9.898 -21.203 -15.281 1 97.75 192 VAL A N 1
ATOM 1484 C CA . VAL A 1 192 ? 10.844 -20.344 -15.984 1 97.75 192 VAL A CA 1
ATOM 1485 C C . VAL A 1 192 ? 10.094 -19.438 -16.953 1 97.75 192 VAL A C 1
ATOM 1487 O O . VAL A 1 192 ? 9.164 -19.875 -17.641 1 97.75 192 VAL A O 1
ATOM 1490 N N . GLU A 1 193 ? 10.375 -18.203 -16.875 1 96.38 193 GLU A N 1
ATOM 1491 C CA . GLU A 1 193 ? 9.922 -17.188 -17.828 1 96.38 193 GLU A CA 1
ATOM 1492 C C . GLU A 1 193 ? 11.086 -16.625 -18.625 1 96.38 193 GLU A C 1
ATOM 1494 O O . GLU A 1 193 ? 12.086 -16.172 -18.062 1 96.38 193 GLU A O 1
ATOM 1499 N N . GLU A 1 194 ? 10.961 -16.641 -19.875 1 95.12 194 GLU A N 1
ATOM 1500 C CA . GLU A 1 194 ? 11.984 -16.094 -20.766 1 95.12 194 GLU A CA 1
ATOM 1501 C C . GLU A 1 194 ? 11.391 -15.039 -21.703 1 95.12 194 GLU A C 1
ATOM 1503 O O . GLU A 1 194 ? 10.695 -15.383 -22.656 1 95.12 194 GLU A O 1
ATOM 1508 N N . ASN A 1 195 ? 11.609 -13.82 -21.422 1 91.44 195 ASN A N 1
ATOM 1509 C CA . ASN A 1 195 ? 11.305 -12.695 -22.312 1 91.44 195 ASN A CA 1
ATOM 1510 C C . ASN A 1 195 ? 9.805 -12.516 -22.484 1 91.44 195 ASN A C 1
ATOM 1512 O O . ASN A 1 195 ? 9.367 -11.836 -23.422 1 91.44 195 ASN A O 1
ATOM 1516 N N . ALA A 1 196 ? 9.008 -13.109 -21.766 1 91.88 196 ALA A N 1
ATOM 1517 C CA . ALA A 1 196 ? 7.574 -13.156 -22.031 1 91.88 196 ALA A CA 1
ATOM 1518 C C . ALA A 1 196 ? 6.891 -11.867 -21.609 1 91.88 196 ALA A C 1
ATOM 1520 O O . ALA A 1 196 ? 5.902 -11.445 -22.219 1 91.88 196 ALA A O 1
ATOM 1521 N N . THR A 1 197 ? 7.336 -11.234 -20.484 1 91.62 197 THR A N 1
ATOM 1522 C CA . THR A 1 197 ? 6.727 -10 -20.016 1 91.62 197 THR A CA 1
ATOM 1523 C C . THR A 1 197 ? 7.57 -8.789 -20.422 1 91.62 197 THR A C 1
ATOM 1525 O O . THR A 1 197 ? 7.031 -7.723 -20.719 1 91.62 197 THR A O 1
ATOM 1528 N N . THR A 1 198 ? 8.82 -8.938 -20.375 1 87.25 198 THR A N 1
ATOM 1529 C CA . THR A 1 198 ? 9.781 -7.91 -20.766 1 87.25 198 THR A CA 1
ATOM 1530 C C . THR A 1 198 ? 10.914 -8.516 -21.578 1 87.25 198 THR A C 1
ATOM 1532 O O . THR A 1 198 ? 11.602 -9.43 -21.125 1 87.25 198 THR A O 1
ATOM 1535 N N . SER A 1 199 ? 11.086 -7.918 -22.766 1 89.69 199 SER A N 1
ATOM 1536 C CA . SER A 1 199 ? 12.18 -8.406 -23.609 1 89.69 199 SER A CA 1
ATOM 1537 C C . SER A 1 199 ? 13.523 -8.227 -22.922 1 89.69 199 SER A C 1
ATOM 1539 O O . SER A 1 199 ? 13.805 -7.168 -22.359 1 89.69 199 SER A O 1
ATOM 1541 N N . GLY A 1 200 ? 14.305 -9.305 -22.938 1 89.69 200 GLY A N 1
ATOM 1542 C CA . GLY A 1 200 ? 15.641 -9.219 -22.375 1 89.69 200 GLY A CA 1
ATOM 1543 C C . GLY A 1 200 ? 15.703 -9.602 -20.906 1 89.69 200 GLY A C 1
ATOM 1544 O O . GLY A 1 200 ? 16.766 -9.531 -20.281 1 89.69 200 GLY A O 1
ATOM 1545 N N . ILE A 1 201 ? 14.539 -10.07 -20.406 1 91.12 201 ILE A N 1
ATOM 1546 C CA . ILE A 1 201 ? 14.492 -10.406 -18.984 1 91.12 201 ILE A CA 1
ATOM 1547 C C . ILE A 1 201 ? 14.008 -11.844 -18.812 1 91.12 201 ILE A C 1
ATOM 1549 O O . ILE A 1 201 ? 13.055 -12.273 -19.469 1 91.12 201 ILE A O 1
ATOM 1553 N N . ASN A 1 202 ? 14.703 -12.586 -18 1 94.44 202 ASN A N 1
ATOM 1554 C CA . ASN A 1 202 ? 14.297 -13.922 -17.578 1 94.44 202 ASN A CA 1
ATOM 1555 C C . ASN A 1 202 ? 13.961 -13.969 -16.094 1 94.44 202 ASN A C 1
ATOM 1557 O O . ASN A 1 202 ? 14.453 -13.148 -15.312 1 94.44 202 ASN A O 1
ATOM 1561 N N . CYS A 1 203 ? 13.086 -14.898 -15.75 1 96.12 203 CYS A N 1
ATOM 1562 C CA . CYS A 1 203 ? 12.719 -15.086 -14.352 1 96.12 203 CYS A CA 1
ATOM 1563 C C . CYS A 1 203 ? 12.578 -16.562 -14.016 1 96.12 203 CYS A C 1
ATOM 1565 O O . CYS A 1 203 ? 12.156 -17.359 -14.867 1 96.12 203 CYS A O 1
ATOM 1567 N N . ILE A 1 204 ? 12.977 -16.938 -12.883 1 98.12 204 ILE A N 1
ATOM 1568 C CA . ILE A 1 204 ? 12.758 -18.266 -12.312 1 98.12 204 ILE A CA 1
ATOM 1569 C C . ILE A 1 204 ? 12.031 -18.141 -10.977 1 98.12 204 ILE A C 1
ATOM 1571 O O . ILE A 1 204 ? 12.375 -17.297 -10.148 1 98.12 204 ILE A O 1
ATOM 1575 N N . ALA A 1 205 ? 10.992 -18.953 -10.766 1 98.69 205 ALA A N 1
ATOM 1576 C CA . ALA A 1 205 ? 10.203 -18.797 -9.547 1 98.69 205 ALA A CA 1
ATOM 1577 C C . ALA A 1 205 ? 9.711 -20.156 -9.039 1 98.69 205 ALA A C 1
ATOM 1579 O O . ALA A 1 205 ? 9.586 -21.109 -9.805 1 98.69 205 ALA A O 1
ATOM 1580 N N . SER A 1 206 ? 9.484 -20.234 -7.805 1 98.81 206 SER A N 1
ATOM 1581 C CA . SER A 1 206 ? 8.922 -21.391 -7.133 1 98.81 206 SER A CA 1
ATOM 1582 C C . SER A 1 206 ? 7.789 -21 -6.188 1 98.81 206 SER A C 1
ATOM 1584 O O . SER A 1 206 ? 7.805 -19.906 -5.617 1 98.81 206 SER A O 1
ATOM 1586 N N . PRO A 1 207 ? 6.781 -21.875 -6.043 1 98.5 207 PRO A N 1
ATOM 1587 C CA . PRO A 1 207 ? 5.625 -21.531 -5.207 1 98.5 207 PRO A CA 1
ATOM 1588 C C . PRO A 1 207 ? 5.918 -21.656 -3.715 1 98.5 207 PRO A C 1
ATOM 1590 O O . PRO A 1 207 ? 6.812 -22.406 -3.318 1 98.5 207 PRO A O 1
ATOM 1593 N N . VAL A 1 208 ? 5.316 -20.859 -2.965 1 96.88 208 VAL A N 1
ATOM 1594 C CA . VAL A 1 208 ? 5.234 -21 -1.515 1 96.88 208 VAL A CA 1
ATOM 1595 C C . VAL A 1 208 ? 3.936 -21.703 -1.135 1 96.88 208 VAL A C 1
ATOM 1597 O O . VAL A 1 208 ? 2.846 -21.219 -1.443 1 96.88 208 VAL A O 1
ATOM 1600 N N . ILE A 1 209 ? 4.062 -22.812 -0.444 1 94.12 209 ILE A N 1
ATOM 1601 C CA . ILE A 1 209 ? 2.928 -23.703 -0.236 1 94.12 209 ILE A CA 1
ATOM 1602 C C . ILE A 1 209 ? 2.676 -23.891 1.26 1 94.12 209 ILE A C 1
ATOM 1604 O O . ILE A 1 209 ? 3.613 -24.078 2.035 1 94.12 209 ILE A O 1
ATOM 1608 N N . THR A 1 210 ? 1.44 -23.781 1.616 1 87.38 210 THR A N 1
ATOM 1609 C CA . THR A 1 210 ? 1.076 -24.047 3.006 1 87.38 210 THR A CA 1
ATOM 1610 C C . THR A 1 210 ? 1.117 -25.531 3.309 1 87.38 210 THR A C 1
ATOM 1612 O O . THR A 1 210 ? 1.282 -26.359 2.402 1 87.38 210 THR A O 1
ATOM 1615 N N . ARG A 1 211 ? 0.918 -25.844 4.578 1 84.31 211 ARG A N 1
ATOM 1616 C CA . ARG A 1 211 ? 0.968 -27.234 5.016 1 84.31 211 ARG A CA 1
ATOM 1617 C C . ARG A 1 211 ? -0.148 -28.047 4.375 1 84.31 211 ARG A C 1
ATOM 1619 O O . ARG A 1 211 ? 0.02 -29.234 4.109 1 84.31 211 ARG A O 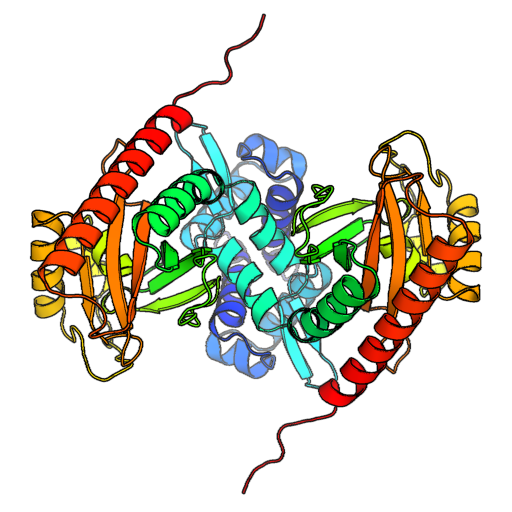1
ATOM 1626 N N . ASP A 1 212 ? -1.225 -27.391 4.027 1 82.5 212 ASP A N 1
ATOM 1627 C CA . ASP A 1 212 ? -2.359 -28.094 3.432 1 82.5 212 ASP A CA 1
ATOM 1628 C C . ASP A 1 212 ? -2.219 -28.172 1.912 1 82.5 212 ASP A C 1
ATOM 1630 O O . ASP A 1 212 ? -3.145 -28.594 1.219 1 82.5 212 ASP A O 1
ATOM 1634 N N . GLY A 1 213 ? -1.109 -27.703 1.436 1 87.69 213 GLY A N 1
ATOM 1635 C CA . GLY A 1 213 ? -0.798 -27.891 0.026 1 87.69 213 GLY A CA 1
ATOM 1636 C C . GLY A 1 213 ? -1.277 -26.75 -0.843 1 87.69 213 GLY A C 1
ATOM 1637 O O . GLY A 1 213 ? -1.241 -26.828 -2.072 1 87.69 213 GLY A O 1
ATOM 1638 N N . ARG A 1 214 ? -1.684 -25.703 -0.307 1 87.25 214 ARG A N 1
ATOM 1639 C CA . ARG A 1 214 ? -2.203 -24.578 -1.065 1 87.25 214 ARG A CA 1
ATOM 1640 C C . ARG A 1 214 ? -1.087 -23.594 -1.431 1 87.25 214 ARG A C 1
ATOM 1642 O O . ARG A 1 214 ? -0.289 -23.219 -0.574 1 87.25 214 ARG A O 1
ATOM 1649 N N . PRO A 1 215 ? -1.019 -23.281 -2.723 1 94.5 215 PRO A N 1
ATOM 1650 C CA . PRO A 1 215 ? -0.054 -22.25 -3.104 1 94.5 215 PRO A CA 1
ATOM 1651 C C . PRO A 1 215 ? -0.513 -20.844 -2.721 1 94.5 215 PRO A C 1
ATOM 1653 O O . PRO A 1 215 ? -1.506 -20.344 -3.26 1 94.5 215 PRO A O 1
ATOM 1656 N N . VAL A 1 216 ? 0.243 -20.141 -1.848 1 91.38 216 VAL A N 1
ATOM 1657 C CA . VAL A 1 216 ? -0.213 -18.844 -1.327 1 91.38 216 VAL A CA 1
ATOM 1658 C C . VAL A 1 216 ? 0.608 -17.719 -1.946 1 91.38 216 VAL A C 1
ATOM 1660 O O . VAL A 1 216 ? 0.22 -16.547 -1.876 1 91.38 216 VAL A O 1
ATOM 1663 N N . ALA A 1 217 ? 1.752 -18.016 -2.496 1 96.06 217 ALA A N 1
ATOM 1664 C CA . ALA A 1 217 ? 2.646 -17.031 -3.115 1 96.06 217 ALA A CA 1
ATOM 1665 C C . ALA A 1 217 ? 3.715 -17.719 -3.959 1 96.06 217 ALA A C 1
ATOM 1667 O O . ALA A 1 217 ? 3.701 -18.953 -4.102 1 96.06 217 ALA A O 1
ATOM 1668 N N . ALA A 1 218 ? 4.508 -16.938 -4.551 1 97.81 218 ALA A N 1
ATOM 1669 C CA . ALA A 1 218 ? 5.711 -17.438 -5.215 1 97.81 218 ALA A CA 1
ATOM 1670 C C . ALA A 1 218 ? 6.891 -16.5 -4.98 1 97.81 218 ALA A C 1
ATOM 1672 O O . ALA A 1 218 ? 6.719 -15.273 -4.887 1 97.81 218 ALA A O 1
ATOM 1673 N N . LEU A 1 219 ? 8 -17.141 -4.836 1 97.75 219 LEU A N 1
ATOM 1674 C CA . LEU A 1 219 ? 9.273 -16.422 -4.844 1 97.75 219 LEU A CA 1
ATOM 1675 C C . LEU A 1 219 ? 9.977 -16.562 -6.188 1 97.75 219 LEU A C 1
ATOM 1677 O O . LEU A 1 219 ? 9.977 -17.641 -6.777 1 97.75 219 LEU A O 1
ATOM 1681 N N . GLY A 1 220 ? 10.547 -15.477 -6.637 1 96.75 220 GLY A N 1
ATOM 1682 C CA . GLY A 1 220 ? 11.234 -15.531 -7.914 1 96.75 220 GLY A CA 1
ATOM 1683 C C . GLY A 1 220 ? 12.461 -14.641 -7.969 1 96.75 220 GLY A C 1
ATOM 1684 O O . GLY A 1 220 ? 12.656 -13.781 -7.105 1 96.75 220 GLY A O 1
ATOM 1685 N N . VAL A 1 221 ? 13.312 -14.93 -8.969 1 96 221 VAL A N 1
ATOM 1686 C CA . VAL A 1 221 ? 14.508 -14.156 -9.266 1 96 221 VAL A CA 1
ATOM 1687 C C . VAL A 1 221 ? 14.484 -13.719 -10.734 1 96 221 VAL A C 1
ATOM 1689 O O . VAL A 1 221 ? 14.094 -14.492 -11.609 1 96 221 VAL A O 1
ATOM 1692 N N . THR A 1 222 ? 14.828 -12.484 -10.891 1 94.06 222 THR A N 1
ATOM 1693 C CA . THR A 1 222 ? 14.891 -11.914 -12.234 1 94.06 222 THR A CA 1
ATOM 1694 C C . THR A 1 222 ? 16.328 -11.57 -12.609 1 94.06 222 THR A C 1
ATOM 1696 O O . THR A 1 222 ? 17.094 -11.078 -11.781 1 94.06 222 THR A O 1
ATOM 1699 N N . PHE A 1 223 ? 16.672 -11.828 -13.891 1 91.56 223 PHE A N 1
ATOM 1700 C CA . PHE A 1 223 ? 18.016 -11.516 -14.391 1 91.56 223 PHE A CA 1
ATOM 1701 C C . PHE A 1 223 ? 17.984 -11.289 -15.898 1 91.56 223 PHE A C 1
ATOM 1703 O O . PHE A 1 223 ? 17 -11.617 -16.562 1 91.56 223 PHE A O 1
ATOM 1710 N N . LEU A 1 224 ? 18.984 -10.672 -16.375 1 90.56 224 LEU A N 1
ATOM 1711 C CA . LEU A 1 224 ? 19.078 -10.344 -17.781 1 90.56 224 LEU A CA 1
ATOM 1712 C C . LEU A 1 224 ? 19.266 -11.609 -18.625 1 90.56 224 LEU A C 1
ATOM 1714 O O . LEU A 1 224 ? 20.031 -12.5 -18.25 1 90.56 224 LEU A O 1
ATOM 1718 N N . SER A 1 225 ? 18.531 -11.531 -19.719 1 91 225 SER A N 1
ATOM 1719 C CA . SER A 1 225 ? 18.703 -12.633 -20.656 1 91 225 SER A CA 1
ATOM 1720 C C . SER A 1 225 ? 20.141 -12.703 -21.172 1 91 225 SER A C 1
ATOM 1722 O O . SER A 1 225 ? 20.734 -11.672 -21.5 1 91 225 SER A O 1
ATOM 1724 N N . GLY A 1 226 ? 20.688 -13.844 -21.219 1 91.06 226 GLY A N 1
ATOM 1725 C CA . GLY A 1 226 ? 22.031 -14.023 -21.75 1 91.06 226 GLY A CA 1
ATOM 1726 C C . GLY A 1 226 ? 23.109 -13.797 -20.719 1 91.06 226 GLY A C 1
ATOM 1727 O O . GLY A 1 226 ? 24.297 -14.031 -20.984 1 91.06 226 GLY A O 1
ATOM 1728 N N . SER A 1 227 ? 22.719 -13.414 -19.547 1 91.5 227 SER A N 1
ATOM 1729 C CA . SER A 1 227 ? 23.719 -13.109 -18.531 1 91.5 227 SER A CA 1
ATOM 1730 C C . SER A 1 227 ? 24.109 -14.367 -17.75 1 91.5 227 SER A C 1
ATOM 1732 O O . SER A 1 227 ? 25.078 -14.352 -17 1 91.5 227 SER A O 1
ATOM 1734 N N . LYS A 1 228 ? 23.406 -15.422 -17.953 1 94.25 228 LYS A N 1
ATOM 1735 C CA . LYS A 1 228 ? 23.641 -16.656 -17.219 1 94.25 228 LYS A CA 1
ATOM 1736 C C . LYS A 1 228 ? 23.797 -17.844 -18.172 1 94.25 228 LYS A C 1
ATOM 1738 O O . LYS A 1 228 ? 23.062 -17.938 -19.156 1 94.25 228 LYS A O 1
ATOM 1743 N N . SER A 1 229 ? 24.734 -18.656 -17.859 1 95 229 SER A N 1
ATOM 1744 C CA . SER A 1 229 ? 24.812 -19.953 -18.531 1 95 229 SER A CA 1
ATOM 1745 C C . SER A 1 229 ? 23.688 -20.875 -18.094 1 95 229 SER A C 1
ATOM 1747 O O . SER A 1 229 ? 22.969 -20.578 -17.141 1 95 229 SER A O 1
ATOM 1749 N N . ALA A 1 230 ? 23.562 -21.969 -18.828 1 94.44 230 ALA A N 1
ATOM 1750 C CA . ALA A 1 230 ? 22.578 -22.969 -18.453 1 94.44 230 ALA A CA 1
ATOM 1751 C C . ALA A 1 230 ? 22.828 -23.5 -17.047 1 94.44 230 ALA A C 1
ATOM 1753 O O . ALA A 1 230 ? 21.891 -23.75 -16.281 1 94.44 230 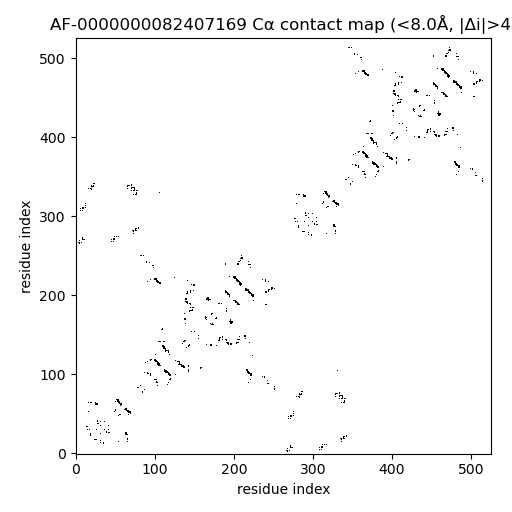ALA A O 1
ATOM 1754 N N . GLU A 1 231 ? 24.094 -23.672 -16.781 1 96.19 231 GLU A N 1
ATOM 1755 C CA . GLU A 1 231 ? 24.469 -24.172 -15.469 1 96.19 231 GLU A CA 1
ATOM 1756 C C . GLU A 1 231 ? 24.141 -23.156 -14.375 1 96.19 231 GLU A C 1
ATOM 1758 O O . GLU A 1 231 ? 23.641 -23.531 -13.312 1 96.19 231 GLU A O 1
ATOM 1763 N N . GLU A 1 232 ? 24.406 -21.906 -14.656 1 96.12 232 GLU A N 1
ATOM 1764 C CA . GLU A 1 232 ? 24.109 -20.844 -13.695 1 96.12 232 GLU A CA 1
ATOM 1765 C C . GLU A 1 232 ? 22.609 -20.719 -13.469 1 96.12 232 GLU A C 1
ATOM 1767 O O . GLU A 1 232 ? 22.156 -20.516 -12.336 1 96.12 232 GLU A O 1
ATOM 1772 N N . SER A 1 233 ? 21.922 -20.859 -14.523 1 96.31 233 SER A N 1
ATOM 1773 C CA . SER A 1 233 ? 20.469 -20.797 -14.43 1 96.31 233 SER A CA 1
ATOM 1774 C C . SER A 1 233 ? 19.922 -21.953 -13.578 1 96.31 233 SER A C 1
ATOM 1776 O O . SER A 1 233 ? 18.984 -21.766 -12.797 1 96.31 233 SER A O 1
ATOM 1778 N N . ALA A 1 234 ? 20.516 -23.109 -13.781 1 96.81 234 ALA A N 1
ATOM 1779 C CA . ALA A 1 234 ? 20.109 -24.266 -13 1 96.81 234 ALA A CA 1
ATOM 1780 C C . ALA A 1 234 ? 20.406 -24.062 -11.516 1 96.81 234 ALA A C 1
ATOM 1782 O O . ALA A 1 234 ? 19.625 -24.484 -10.656 1 96.81 234 ALA A O 1
ATOM 1783 N N . LEU A 1 235 ? 21.484 -23.453 -11.266 1 97.44 235 LEU A N 1
ATOM 1784 C CA . LEU A 1 235 ? 21.844 -23.156 -9.883 1 97.44 235 LEU A CA 1
ATOM 1785 C C . LEU A 1 235 ? 20.859 -22.172 -9.258 1 97.44 235 LEU A C 1
ATOM 1787 O O . LEU A 1 235 ? 20.5 -22.312 -8.078 1 97.44 235 LEU A O 1
ATOM 1791 N N . ILE A 1 236 ? 20.484 -21.219 -10.031 1 97.62 236 ILE A N 1
ATOM 1792 C CA . ILE A 1 236 ? 19.484 -20.25 -9.562 1 97.62 236 ILE A CA 1
ATOM 1793 C C . ILE A 1 236 ? 18.172 -20.953 -9.273 1 97.62 236 ILE A C 1
ATOM 1795 O O . ILE A 1 236 ? 17.531 -20.719 -8.242 1 97.62 236 ILE A O 1
ATOM 1799 N N . ALA A 1 237 ? 17.812 -21.828 -10.172 1 98.31 237 ALA A N 1
ATOM 1800 C CA . ALA A 1 237 ? 16.578 -22.578 -9.992 1 98.31 237 ALA A CA 1
ATOM 1801 C C . ALA A 1 237 ? 16.609 -23.391 -8.703 1 98.31 237 ALA A C 1
ATOM 1803 O O . ALA A 1 237 ? 15.625 -23.422 -7.957 1 98.31 237 ALA A O 1
ATOM 1804 N N . ASP A 1 238 ? 17.703 -24.031 -8.453 1 98.12 238 ASP A N 1
ATOM 1805 C CA . ASP A 1 238 ? 17.859 -24.828 -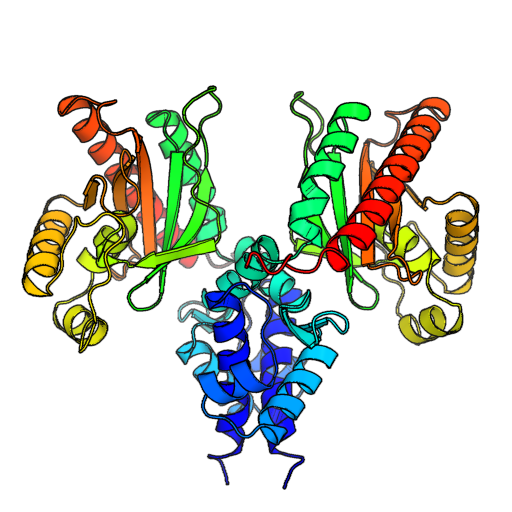7.234 1 98.12 238 ASP A CA 1
ATOM 1806 C C . ASP A 1 238 ? 17.719 -23.953 -5.988 1 98.12 238 ASP A C 1
ATOM 1808 O O . ASP A 1 238 ? 17.109 -24.344 -5.004 1 98.12 238 ASP A O 1
ATOM 1812 N N . ARG A 1 239 ? 18.312 -22.797 -6.086 1 98.25 239 ARG A N 1
ATOM 1813 C CA . ARG A 1 239 ? 18.266 -21.891 -4.949 1 98.25 239 ARG A CA 1
ATOM 1814 C C . ARG A 1 239 ? 16.859 -21.375 -4.707 1 98.25 239 ARG A C 1
ATOM 1816 O O . ARG A 1 239 ? 16.406 -21.281 -3.562 1 98.25 239 ARG A O 1
ATOM 1823 N N . VAL A 1 240 ? 16.188 -21 -5.777 1 98.56 240 VAL A N 1
ATOM 1824 C CA . VAL A 1 240 ? 14.812 -20.5 -5.672 1 98.56 240 VAL A CA 1
ATOM 1825 C C . VAL A 1 240 ? 13.914 -21.578 -5.066 1 98.56 240 VAL A C 1
ATOM 1827 O O . VAL A 1 240 ? 13.109 -21.297 -4.18 1 98.56 240 VAL A O 1
ATOM 1830 N N . ARG A 1 241 ? 14.078 -22.75 -5.512 1 98.31 241 ARG A N 1
ATOM 1831 C CA . ARG A 1 241 ? 13.297 -23.875 -5 1 98.31 241 ARG A CA 1
ATOM 1832 C C . ARG A 1 241 ? 13.562 -24.094 -3.514 1 98.31 241 ARG A C 1
ATOM 1834 O O . ARG A 1 241 ? 12.625 -24.234 -2.729 1 98.31 241 ARG A O 1
ATOM 1841 N N . ALA A 1 242 ? 14.805 -24.125 -3.15 1 98.12 242 ALA A N 1
ATOM 1842 C CA . ALA A 1 242 ? 15.195 -24.391 -1.768 1 98.12 242 ALA A CA 1
ATOM 1843 C C . ALA A 1 242 ? 14.664 -23.312 -0.829 1 98.12 242 ALA A C 1
ATOM 1845 O O . ALA A 1 242 ? 14.102 -23.625 0.228 1 98.12 242 ALA A O 1
ATOM 1846 N N . VAL A 1 243 ? 14.82 -22.109 -1.234 1 97.94 243 VAL A N 1
ATOM 1847 C CA . VAL A 1 243 ? 14.406 -21 -0.389 1 97.94 243 VAL A CA 1
ATOM 1848 C C . VAL A 1 243 ? 12.883 -20.953 -0.292 1 97.94 243 VAL A C 1
ATOM 1850 O O . VAL A 1 243 ? 12.328 -20.703 0.778 1 97.94 243 VAL A O 1
ATOM 1853 N N . SER A 1 244 ? 12.188 -21.188 -1.398 1 97.75 244 SER A N 1
ATOM 1854 C CA . SER A 1 244 ? 10.727 -21.234 -1.377 1 97.75 244 SER A CA 1
ATOM 1855 C C . SER A 1 244 ? 10.227 -22.344 -0.464 1 97.75 244 SER A C 1
ATOM 1857 O O . SER A 1 244 ? 9.219 -22.188 0.23 1 97.75 244 SER A O 1
ATOM 1859 N N . ALA A 1 245 ? 10.922 -23.438 -0.481 1 96.62 245 ALA A N 1
ATOM 1860 C CA . ALA A 1 245 ? 10.562 -24.562 0.386 1 96.62 245 ALA A CA 1
ATOM 1861 C C . ALA A 1 245 ? 10.75 -24.188 1.856 1 96.62 245 ALA A C 1
ATOM 1863 O O . ALA A 1 245 ? 9.922 -24.547 2.701 1 96.62 245 ALA A O 1
ATOM 1864 N N . GLU A 1 246 ? 11.844 -23.562 2.131 1 96 246 GLU A N 1
ATOM 1865 C CA . GLU A 1 246 ? 12.086 -23.094 3.494 1 96 246 GLU A CA 1
ATOM 1866 C C . GLU A 1 246 ? 11 -22.125 3.949 1 96 246 GLU A C 1
ATOM 1868 O O . GLU A 1 246 ? 10.531 -22.188 5.086 1 96 246 GLU A O 1
ATOM 1873 N N . PHE A 1 247 ? 10.672 -21.234 3.055 1 95.12 247 PHE A N 1
ATOM 1874 C CA . PHE A 1 247 ? 9.609 -20.281 3.346 1 95.12 247 PHE A CA 1
ATOM 1875 C C . PHE A 1 247 ? 8.297 -21 3.619 1 95.12 247 PHE A C 1
ATOM 1877 O O . PHE A 1 247 ? 7.594 -20.672 4.578 1 95.12 247 PHE A O 1
ATOM 1884 N N . SER A 1 248 ? 7.992 -21.953 2.834 1 93.81 248 SER A N 1
ATOM 1885 C CA . SER A 1 248 ? 6.785 -22.766 2.988 1 93.81 248 SER A CA 1
ATOM 1886 C C . SER A 1 248 ? 6.742 -23.438 4.352 1 93.81 248 SER A C 1
ATOM 1888 O O . SER A 1 248 ? 5.703 -23.438 5.02 1 93.81 248 SER A O 1
ATOM 1890 N N . ALA A 1 249 ? 7.824 -23.953 4.777 1 91.25 249 ALA A N 1
ATOM 1891 C CA . ALA A 1 249 ? 7.918 -24.641 6.062 1 91.25 249 ALA A CA 1
ATOM 1892 C C . ALA A 1 249 ? 7.723 -23.672 7.223 1 91.25 249 ALA A C 1
ATOM 1894 O O . ALA A 1 249 ? 7.082 -24.016 8.219 1 91.25 249 ALA A O 1
ATOM 1895 N N . ASP A 1 250 ? 8.266 -22.516 7.035 1 87.31 250 ASP A N 1
ATOM 1896 C CA . ASP A 1 250 ? 8.195 -21.5 8.078 1 87.31 250 ASP A CA 1
ATOM 1897 C C . ASP A 1 250 ? 6.758 -21.016 8.273 1 87.31 250 ASP A C 1
ATOM 1899 O O . ASP A 1 250 ? 6.344 -20.703 9.391 1 87.31 250 ASP A O 1
ATOM 1903 N N . LEU A 1 251 ? 6.047 -20.781 7.191 1 80.56 251 LEU A N 1
ATOM 1904 C CA . LEU A 1 251 ? 4.664 -20.328 7.27 1 80.56 251 LEU A CA 1
ATOM 1905 C C . LEU A 1 251 ? 3.801 -21.344 8.016 1 80.56 251 LEU A C 1
ATOM 1907 O O . LEU A 1 251 ? 2.836 -20.969 8.688 1 80.56 251 LEU A O 1
ATOM 1911 N N . GLY A 1 252 ? 3.982 -22.562 7.82 1 65.56 252 GLY A N 1
ATOM 1912 C CA . GLY A 1 252 ? 3.258 -23.609 8.5 1 65.56 252 GLY A CA 1
ATOM 1913 C C . GLY A 1 252 ? 3.484 -23.625 10 1 65.56 252 GLY A C 1
ATOM 1914 O O . GLY A 1 252 ? 2.568 -23.922 10.773 1 65.56 252 GLY A O 1
ATOM 1915 N N . ASP A 1 253 ? 4.652 -23.297 10.398 1 57.03 253 ASP A N 1
ATOM 1916 C CA . ASP A 1 253 ? 4.992 -23.328 11.812 1 57.03 253 ASP A CA 1
ATOM 1917 C C . ASP A 1 253 ? 4.379 -22.125 12.547 1 57.03 253 ASP A C 1
ATOM 1919 O O . ASP A 1 253 ? 3.957 -22.25 13.695 1 57.03 253 ASP A O 1
ATOM 1923 N N . ARG A 1 254 ? 4.453 -21.078 12.016 1 52.34 254 ARG A N 1
ATOM 1924 C CA . ARG A 1 254 ? 3.982 -19.891 12.703 1 52.34 254 ARG A CA 1
ATOM 1925 C C . ARG A 1 254 ? 2.459 -19.812 12.703 1 52.34 254 ARG A C 1
ATOM 1927 O O . ARG A 1 254 ? 1.859 -19.172 13.57 1 52.34 254 ARG A O 1
ATOM 1934 N N . MET A 1 255 ? 1.886 -20.031 11.602 1 46.91 255 MET A N 1
ATOM 1935 C CA . MET A 1 255 ? 0.428 -20.062 11.672 1 46.91 255 MET A CA 1
ATOM 1936 C C . MET A 1 255 ? -0.034 -20.984 12.805 1 46.91 255 MET A C 1
ATOM 1938 O O . MET A 1 255 ? -1.157 -20.844 13.297 1 46.91 255 MET A O 1
ATOM 1942 N N . VAL A 1 256 ? 0.917 -21.859 13.32 1 38.62 256 VAL A N 1
ATOM 1943 C CA . VAL A 1 256 ? 0.65 -22.703 14.492 1 38.62 256 VAL A CA 1
ATOM 1944 C C . VAL A 1 256 ? 1.119 -21.984 15.758 1 38.62 256 VAL A C 1
ATOM 1946 O O . VAL A 1 256 ? 0.8 -22.406 16.875 1 38.62 256 VAL A O 1
ATOM 1949 N N . GLU A 1 257 ? 2.037 -21.172 15.773 1 36.56 257 GLU A N 1
ATOM 1950 C CA . GLU A 1 257 ? 2.527 -20.672 17.047 1 36.56 257 GLU A CA 1
ATOM 1951 C C . GLU A 1 257 ? 1.588 -19.609 17.625 1 36.56 257 GLU A C 1
ATOM 1953 O O . GLU A 1 257 ? 1.512 -18.5 17.109 1 36.56 257 GLU A O 1
ATOM 1958 N N . THR A 1 258 ? 0.378 -19.891 18.016 1 34.03 258 THR A N 1
ATOM 1959 C CA . THR A 1 258 ? -0.491 -19.219 18.969 1 34.03 258 THR A CA 1
ATOM 1960 C C . THR A 1 258 ? 0.326 -18.609 20.109 1 34.03 258 THR A C 1
ATOM 1962 O O . THR A 1 258 ? 1.217 -19.266 20.656 1 34.03 258 THR A O 1
ATOM 1965 N N . PRO A 1 259 ? 0.111 -17.375 20.516 1 33.62 259 PRO A N 1
ATOM 1966 C CA . PRO A 1 259 ? 0.611 -16.828 21.781 1 33.62 259 PRO A CA 1
ATOM 1967 C C . PRO A 1 259 ? 0.493 -17.828 22.938 1 33.62 259 PRO A C 1
ATOM 1969 O O . PRO A 1 259 ? -0.511 -18.531 23.031 1 33.62 259 PRO A O 1
ATOM 1972 N N . THR A 1 260 ? 1.53 -18.5 23.406 1 27.73 260 THR A N 1
ATOM 1973 C CA . THR A 1 260 ? 1.484 -18.969 24.797 1 27.73 260 THR A CA 1
ATOM 1974 C C . THR A 1 260 ? 0.902 -17.891 25.703 1 27.73 260 THR A C 1
ATOM 1976 O O . THR A 1 260 ? 1.353 -16.734 25.672 1 27.73 260 THR A O 1
ATOM 1979 N N . ALA A 1 261 ? -0.307 -18.109 26.328 1 27.22 261 ALA A N 1
ATOM 1980 C CA . ALA A 1 261 ? -0.878 -17.516 27.531 1 27.22 261 ALA A CA 1
ATOM 1981 C C . ALA A 1 261 ? 0.203 -17.25 28.578 1 27.22 261 ALA A C 1
ATOM 1983 O O . ALA A 1 261 ? 0.773 -18.188 29.141 1 27.22 261 ALA A O 1
ATOM 1984 N N . ASP A 1 262 ? 1.182 -16.469 28.391 1 23.05 262 ASP A N 1
ATOM 1985 C CA . ASP A 1 262 ? 1.775 -16.25 29.703 1 23.05 262 ASP A CA 1
ATOM 1986 C C . ASP A 1 262 ? 0.705 -15.914 30.75 1 23.05 262 ASP A C 1
ATOM 1988 O O . ASP A 1 262 ? -0.062 -14.969 30.562 1 23.05 262 ASP A O 1
ATOM 1992 N N . MET A 1 263 ? 0.342 -16.891 31.656 1 20.86 263 MET A N 1
ATOM 1993 C CA . MET A 1 263 ? -0.088 -16.734 33.031 1 20.86 263 MET A CA 1
ATOM 1994 C C . MET A 1 263 ? 0.644 -15.562 33.688 1 20.86 263 MET A C 1
ATOM 1996 O O . MET A 1 263 ? 1.84 -15.367 33.469 1 20.86 263 MET A O 1
ATOM 2000 N N . MET B 1 1 ? -35.938 4.141 1.892 1 31.62 1 MET B N 1
ATOM 2001 C CA . MET B 1 1 ? -35.594 3.203 0.82 1 31.62 1 MET B CA 1
ATOM 2002 C C . MET B 1 1 ? -34.188 3.434 0.299 1 31.62 1 MET B C 1
ATOM 2004 O O . MET B 1 1 ? -33.469 2.479 -0.005 1 31.62 1 MET B O 1
ATOM 2008 N N . SER B 1 2 ? -33.812 4.672 -0.136 1 39.81 2 SER B N 1
ATOM 2009 C CA . SER B 1 2 ? -32.594 5.324 -0.649 1 39.81 2 SER B CA 1
ATOM 2010 C C . SER B 1 2 ? -31.469 5.297 0.379 1 39.81 2 SER B C 1
ATOM 2012 O O . SER B 1 2 ? -30.312 5.145 0.021 1 39.81 2 SER B O 1
ATOM 2014 N N . THR B 1 3 ? -31.891 5.328 1.615 1 44 3 THR B N 1
ATOM 2015 C CA . THR B 1 3 ? -31.109 5.469 2.838 1 44 3 THR B CA 1
ATOM 2016 C C . THR B 1 3 ? -30.344 4.18 3.146 1 44 3 THR B C 1
ATOM 2018 O O . THR B 1 3 ? -29.297 4.211 3.791 1 44 3 THR B O 1
ATOM 2021 N N . SER B 1 4 ? -31.109 3.047 2.854 1 45.25 4 SER B N 1
ATOM 2022 C CA . SER B 1 4 ? -30.594 1.739 3.236 1 45.25 4 SER B CA 1
ATOM 2023 C C . SER B 1 4 ? -29.375 1.362 2.4 1 45.25 4 SER B C 1
ATOM 2025 O O . SER B 1 4 ? -28.438 0.738 2.902 1 45.25 4 SER B O 1
ATOM 2027 N N . ARG B 1 5 ? -29.562 1.687 1.088 1 48.19 5 ARG B N 1
ATOM 2028 C CA . ARG B 1 5 ? -28.562 1.369 0.06 1 48.19 5 ARG B CA 1
ATOM 2029 C C . ARG B 1 5 ? -27.203 1.943 0.417 1 48.19 5 ARG B C 1
ATOM 2031 O O . ARG B 1 5 ? -26.172 1.289 0.216 1 48.19 5 ARG B O 1
ATOM 2038 N N . VAL B 1 6 ? -27.219 3.23 0.958 1 56.03 6 VAL B N 1
ATOM 2039 C CA . VAL B 1 6 ? -26.109 4.09 1.323 1 56.03 6 VAL B CA 1
ATOM 2040 C C . VAL B 1 6 ? -25.391 3.514 2.539 1 56.03 6 VAL B C 1
ATOM 2042 O O . VAL B 1 6 ? -24.156 3.588 2.635 1 56.03 6 VAL B O 1
ATOM 2045 N N . LYS B 1 7 ? -26.109 2.469 3.141 1 77.19 7 LYS B N 1
ATOM 2046 C CA . LYS B 1 7 ? -25.594 2.055 4.438 1 77.19 7 LYS B CA 1
ATOM 2047 C C . LYS B 1 7 ? -24.562 0.946 4.285 1 77.19 7 LYS B C 1
ATOM 2049 O O . LYS B 1 7 ? -23.516 0.966 4.949 1 77.19 7 LYS B O 1
ATOM 2054 N N . SER B 1 8 ? -24.797 0.182 3.154 1 87 8 SER B N 1
ATOM 2055 C CA . SER B 1 8 ? -23.859 -0.933 2.986 1 87 8 SER B CA 1
ATOM 2056 C C . SER B 1 8 ? -22.531 -0.461 2.426 1 87 8 SER B C 1
ATOM 2058 O O . SER B 1 8 ? -21.484 -0.994 2.783 1 87 8 SER B O 1
ATOM 2060 N N . ALA B 1 9 ? -22.609 0.548 1.592 1 89.25 9 ALA B N 1
ATOM 2061 C CA . ALA B 1 9 ? -21.375 1.127 1.052 1 89.25 9 ALA B CA 1
ATOM 2062 C C . ALA B 1 9 ? -20.5 1.691 2.166 1 89.25 9 ALA B C 1
ATOM 2064 O O . ALA B 1 9 ? -19.312 1.405 2.229 1 89.25 9 ALA B O 1
ATOM 2065 N N . GLU B 1 10 ? -21.156 2.35 3.031 1 92.38 10 GLU B N 1
ATOM 2066 C CA . GLU B 1 10 ? -20.438 2.928 4.164 1 92.38 10 GLU B CA 1
ATOM 2067 C C . GLU B 1 10 ? -19.844 1.841 5.059 1 92.38 10 GLU B C 1
ATOM 2069 O O . GLU B 1 10 ? -18.703 1.947 5.5 1 92.38 10 GLU B O 1
ATOM 2074 N N . ARG B 1 11 ? -20.562 0.865 5.246 1 93.69 11 ARG B N 1
ATOM 2075 C CA . ARG B 1 11 ? -20.172 -0.19 6.176 1 93.69 11 ARG B CA 1
ATOM 2076 C C . ARG B 1 11 ? -18.953 -0.946 5.66 1 93.69 11 ARG B C 1
ATOM 2078 O O . ARG B 1 11 ? -18.062 -1.308 6.438 1 93.69 11 ARG B O 1
ATOM 2085 N N . VAL B 1 12 ? -18.906 -1.183 4.391 1 95.12 12 VAL B N 1
ATOM 2086 C CA . VAL B 1 12 ? -17.766 -1.863 3.771 1 95.12 12 VAL B CA 1
ATOM 2087 C C . VAL B 1 12 ? -16.5 -1.055 3.994 1 95.12 12 VAL B C 1
ATOM 2089 O O . VAL B 1 12 ? -15.461 -1.608 4.363 1 95.12 12 VAL B O 1
ATOM 2092 N N . LEU B 1 13 ? -16.609 0.175 3.781 1 96.31 13 LEU B N 1
ATOM 2093 C CA . LEU B 1 13 ? -15.461 1.062 3.947 1 96.31 13 LEU B CA 1
ATOM 2094 C C . LEU B 1 13 ? -15.047 1.147 5.414 1 96.31 13 LEU B C 1
ATOM 2096 O O . LEU B 1 13 ? -13.852 1.18 5.727 1 96.31 13 LEU B O 1
ATOM 2100 N N . ASP B 1 14 ? -16.016 1.104 6.266 1 95.94 14 ASP B N 1
ATOM 2101 C CA . ASP B 1 14 ? -15.734 1.153 7.699 1 95.94 14 ASP B CA 1
ATOM 2102 C C . ASP B 1 14 ? -15.039 -0.12 8.164 1 95.94 14 ASP B C 1
ATOM 2104 O O . ASP B 1 14 ? -14.172 -0.071 9.047 1 95.94 14 ASP B O 1
ATOM 2108 N N . VAL B 1 15 ? -15.406 -1.241 7.637 1 96.81 15 VAL B N 1
ATOM 2109 C CA . VAL B 1 15 ? -14.75 -2.502 7.969 1 96.81 15 VAL B CA 1
ATOM 2110 C C . VAL B 1 15 ? -13.281 -2.453 7.543 1 96.81 15 VAL B C 1
ATOM 2112 O O . VAL B 1 15 ? -12.391 -2.828 8.305 1 96.81 15 VAL B O 1
ATOM 2115 N N . LEU B 1 16 ? -13.039 -1.984 6.293 1 96.69 16 LEU B N 1
ATOM 2116 C CA . LEU B 1 16 ? -11.672 -1.867 5.801 1 96.69 16 LEU B CA 1
ATOM 2117 C C . LEU B 1 16 ? -10.852 -0.944 6.695 1 96.69 16 LEU B C 1
ATOM 2119 O O . LEU B 1 16 ? -9.719 -1.273 7.066 1 96.69 16 LEU B O 1
ATOM 2123 N N . ASP B 1 17 ? -11.461 0.155 7.027 1 93.94 17 ASP B N 1
ATOM 2124 C CA . ASP B 1 17 ? -10.781 1.128 7.879 1 93.94 17 ASP B CA 1
ATOM 2125 C C . ASP B 1 17 ? -10.461 0.529 9.25 1 93.94 17 ASP B C 1
ATOM 2127 O O . ASP B 1 17 ? -9.359 0.722 9.773 1 93.94 17 ASP B O 1
ATOM 2131 N N . LEU B 1 18 ? -11.367 -0.18 9.82 1 95.06 18 LEU B N 1
ATOM 2132 C CA . LEU B 1 18 ? -11.18 -0.802 11.125 1 95.06 18 LEU B CA 1
ATOM 2133 C C . LEU B 1 18 ? -10.023 -1.797 11.094 1 95.06 18 LEU B C 1
ATOM 2135 O O . LEU B 1 18 ? -9.148 -1.759 11.953 1 95.06 18 LEU B O 1
ATOM 2139 N N . LEU B 1 19 ? -10.031 -2.652 10.109 1 94.44 19 LEU B N 1
ATOM 2140 C CA . LEU B 1 19 ? -8.984 -3.664 10.008 1 94.44 19 LEU B CA 1
ATOM 2141 C C . LEU B 1 19 ? -7.617 -3.018 9.805 1 94.44 19 LEU B C 1
ATOM 2143 O O . LEU B 1 19 ? -6.617 -3.477 10.359 1 94.44 19 LEU B O 1
ATOM 2147 N N . ALA B 1 20 ? -7.617 -1.97 9.031 1 91.75 20 ALA B N 1
ATOM 2148 C CA . ALA B 1 20 ? -6.359 -1.274 8.766 1 91.75 20 ALA B CA 1
ATOM 2149 C C . ALA B 1 20 ? -5.82 -0.621 10.039 1 91.75 20 ALA B C 1
ATOM 2151 O O . ALA B 1 20 ? -4.625 -0.718 10.328 1 91.75 20 ALA B O 1
ATOM 2152 N N . ARG B 1 21 ? -6.68 0 10.75 1 87.25 21 ARG B N 1
ATOM 2153 C CA . ARG B 1 21 ? -6.281 0.724 11.953 1 87.25 21 ARG B CA 1
ATOM 2154 C C . ARG B 1 21 ? -5.793 -0.237 13.031 1 87.25 21 ARG B C 1
ATOM 2156 O O . ARG B 1 21 ? -4.832 0.058 13.75 1 87.25 21 ARG B O 1
ATOM 2163 N N . ARG B 1 22 ? -6.48 -1.321 13.141 1 89.44 22 ARG B N 1
ATOM 2164 C CA . ARG B 1 22 ? -6.109 -2.289 14.164 1 89.44 22 ARG B CA 1
ATOM 2165 C C . ARG B 1 22 ? -4.832 -3.029 13.781 1 89.44 22 ARG B C 1
ATOM 2167 O O . ARG B 1 22 ? -4.023 -3.369 14.648 1 89.44 22 ARG B O 1
ATOM 2174 N N . GLY B 1 23 ? -4.762 -3.406 12.492 1 86.62 23 GLY B N 1
ATOM 2175 C CA . GLY B 1 23 ? -3.533 -4.004 11.992 1 86.62 23 GLY B CA 1
ATOM 2176 C C . GLY B 1 23 ? -3.359 -5.449 12.414 1 86.62 23 GLY B C 1
ATOM 2177 O O . GLY B 1 23 ? -2.264 -6.004 12.312 1 86.62 23 GLY B O 1
ATOM 2178 N N . VAL B 1 24 ? -4.332 -6.008 13.117 1 86.56 24 VAL B N 1
ATOM 2179 C CA 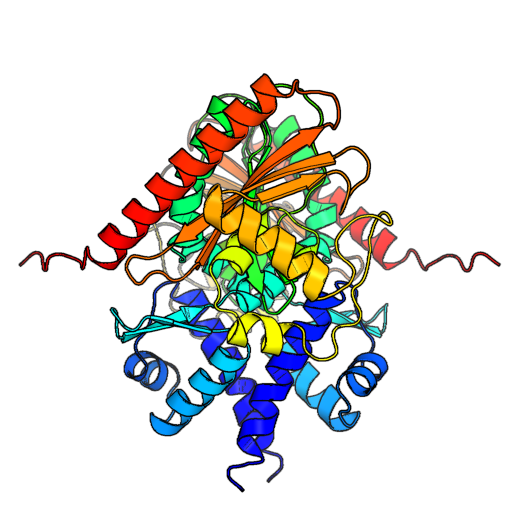. VAL B 1 24 ? -4.328 -7.414 13.508 1 86.56 24 VAL B CA 1
ATOM 2180 C C . VAL B 1 24 ? -5.641 -8.07 13.102 1 86.56 24 VAL B C 1
ATOM 2182 O O . VAL B 1 24 ? -6.656 -7.391 12.93 1 86.56 24 VAL B O 1
ATOM 2185 N N . PRO B 1 25 ? -5.648 -9.391 12.844 1 91.88 25 PRO B N 1
ATOM 2186 C CA . PRO B 1 25 ? -6.898 -10.07 12.508 1 91.88 25 PRO B CA 1
ATOM 2187 C C . PRO B 1 25 ? -7.957 -9.93 13.602 1 91.88 25 PRO B C 1
ATOM 2189 O O . PRO B 1 25 ? -7.629 -9.945 14.789 1 91.88 25 PRO B O 1
ATOM 2192 N N . LEU B 1 26 ? -9.188 -9.812 13.18 1 96 26 LEU B N 1
ATOM 2193 C CA . LEU B 1 26 ? -10.289 -9.641 14.117 1 96 26 LEU B CA 1
ATOM 2194 C C . LEU B 1 26 ? -11.375 -10.688 13.883 1 96 26 LEU B C 1
ATOM 2196 O O . LEU B 1 26 ? -11.695 -11.008 12.734 1 96 26 LEU B O 1
ATOM 2200 N N . ALA B 1 27 ? -11.914 -11.164 14.953 1 97.25 27 ALA B N 1
ATOM 2201 C CA . ALA B 1 27 ? -13.07 -12.047 14.852 1 97.25 27 ALA B CA 1
ATOM 2202 C C . ALA B 1 27 ? -14.312 -11.281 14.391 1 97.25 27 ALA B C 1
ATOM 2204 O O . ALA B 1 27 ? -14.398 -10.07 14.57 1 97.25 27 ALA B O 1
ATOM 2205 N N . THR B 1 28 ? -15.219 -12.039 13.828 1 97.19 28 THR B N 1
ATOM 2206 C CA . THR B 1 28 ? -16.469 -11.453 13.359 1 97.19 28 THR B CA 1
ATOM 2207 C C . THR B 1 28 ? -17.172 -10.688 14.484 1 97.19 28 THR B C 1
ATOM 2209 O O . THR B 1 28 ? -17.688 -9.586 14.266 1 97.19 28 THR B O 1
ATOM 2212 N N . ALA B 1 29 ? -17.141 -11.273 15.656 1 97.12 29 ALA B N 1
ATOM 2213 C CA . ALA B 1 29 ? -17.797 -10.664 16.797 1 97.12 29 ALA B CA 1
ATOM 2214 C C . ALA B 1 29 ? -17.156 -9.328 17.172 1 97.12 29 ALA B C 1
ATOM 2216 O O . ALA B 1 29 ? -17.859 -8.375 17.531 1 97.12 29 ALA B O 1
ATOM 2217 N N . ASP B 1 30 ? -15.883 -9.266 17.141 1 97.69 30 ASP B N 1
ATOM 2218 C CA . ASP B 1 30 ? -15.156 -8.039 17.453 1 97.69 30 ASP B CA 1
ATOM 2219 C C . ASP B 1 30 ? -15.453 -6.945 16.438 1 97.69 30 ASP B C 1
ATOM 2221 O O . ASP B 1 30 ? -15.602 -5.773 16.797 1 97.69 30 ASP B O 1
ATOM 2225 N N . ILE B 1 31 ? -15.531 -7.312 15.188 1 97.88 31 ILE B N 1
ATOM 2226 C CA . ILE B 1 31 ? -15.844 -6.363 14.125 1 97.88 31 ILE B CA 1
ATOM 2227 C C . ILE B 1 31 ? -17.266 -5.848 14.305 1 97.88 31 ILE B C 1
ATOM 2229 O O . ILE B 1 31 ? -17.516 -4.641 14.234 1 97.88 31 ILE B O 1
ATOM 2233 N N . SER B 1 32 ? -18.141 -6.789 14.586 1 97.75 32 SER B N 1
ATOM 2234 C CA . SER B 1 32 ? -19.531 -6.441 14.828 1 97.75 32 SER B CA 1
ATOM 2235 C C . SER B 1 32 ? -19.672 -5.445 15.977 1 97.75 32 SER B C 1
ATOM 2237 O O . SER B 1 32 ? -20.344 -4.43 15.852 1 97.75 32 SER B O 1
ATOM 2239 N N . SER B 1 33 ? -19.031 -5.711 17.031 1 97.75 33 SER B N 1
ATOM 2240 C CA . SER B 1 33 ? -19.094 -4.867 18.219 1 97.75 33 SER B CA 1
ATOM 2241 C C . SER B 1 33 ? -18.453 -3.506 17.969 1 97.75 33 SER B C 1
ATOM 2243 O O . SER B 1 33 ? -19.031 -2.473 18.312 1 97.75 33 SER B O 1
ATOM 2245 N N . ALA B 1 34 ? -17.359 -3.475 17.312 1 96.44 34 ALA B N 1
ATOM 2246 C CA . ALA B 1 34 ? -16.609 -2.242 17.094 1 96.44 34 ALA B CA 1
ATOM 2247 C C . ALA B 1 34 ? -17.375 -1.288 16.188 1 96.44 34 ALA B C 1
ATOM 2249 O O . ALA B 1 34 ? -17.281 -0.067 16.344 1 96.44 34 ALA B O 1
ATOM 2250 N N . LEU B 1 35 ? -18.141 -1.828 15.266 1 96.69 35 LEU B N 1
ATOM 2251 C CA . LEU B 1 35 ? -18.812 -0.99 14.281 1 96.69 35 LEU B CA 1
ATOM 2252 C C . LEU B 1 35 ? -20.312 -0.892 14.578 1 96.69 35 LEU B C 1
ATOM 2254 O O . LEU B 1 35 ? -21.062 -0.276 13.812 1 96.69 35 LEU B O 1
ATOM 2258 N N . ASP B 1 36 ? -20.688 -1.508 15.656 1 96.5 36 ASP B N 1
ATOM 2259 C CA . ASP B 1 36 ? -22.094 -1.52 16.062 1 96.5 36 ASP B CA 1
ATOM 2260 C C . ASP B 1 36 ? -22.984 -2.041 14.945 1 96.5 36 ASP B C 1
ATOM 2262 O O . ASP B 1 36 ? -23.953 -1.373 14.547 1 96.5 36 ASP B O 1
ATOM 2266 N N . LEU B 1 37 ? -22.625 -3.191 14.391 1 95.31 37 LEU B N 1
ATOM 2267 C CA . LEU B 1 37 ? -23.391 -3.883 13.352 1 95.31 37 LEU B CA 1
ATOM 2268 C C . LEU B 1 37 ? -23.891 -5.23 13.859 1 95.31 37 LEU B C 1
ATOM 2270 O O . LEU B 1 37 ? -23.203 -5.914 14.617 1 95.31 37 LEU B O 1
ATOM 2274 N N . PRO B 1 38 ? -25.094 -5.625 13.391 1 94.56 38 PRO B N 1
ATOM 2275 C CA . PRO B 1 38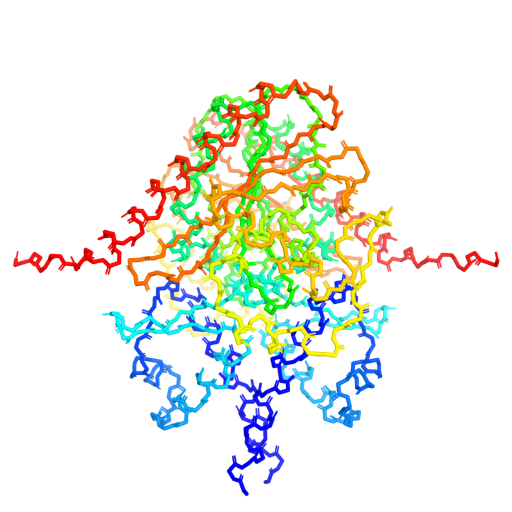 ? -25.531 -6.992 13.703 1 94.56 38 PRO B CA 1
ATOM 2276 C C . PRO B 1 38 ? -24.562 -8.047 13.164 1 94.56 38 PRO B C 1
ATOM 2278 O O . PRO B 1 38 ? -24 -7.879 12.078 1 94.56 38 PRO B O 1
ATOM 2281 N N . LYS B 1 39 ? -24.484 -9.148 13.891 1 94.5 39 LYS B N 1
ATOM 2282 C CA . LYS B 1 39 ? -23.562 -10.219 13.516 1 94.5 39 LYS B CA 1
ATOM 2283 C C . LYS B 1 39 ? -23.875 -10.75 12.125 1 94.5 39 LYS B C 1
ATOM 2285 O O . LYS B 1 39 ? -22.969 -11.031 11.344 1 94.5 39 LYS B O 1
ATOM 2290 N N . SER B 1 40 ? -25.094 -10.898 11.836 1 93.44 40 SER B N 1
ATOM 2291 C CA . SER B 1 40 ? -25.484 -11.43 10.531 1 93.44 40 SER B CA 1
ATOM 2292 C C . SER B 1 40 ? -25.078 -10.492 9.406 1 93.44 40 SER B C 1
ATOM 2294 O O . SER B 1 40 ? -24.594 -10.945 8.359 1 93.44 40 SER B O 1
ATOM 2296 N N . THR B 1 41 ? -25.281 -9.242 9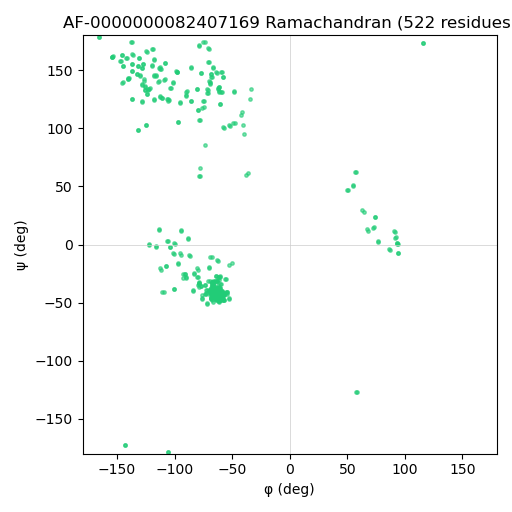.578 1 92.25 41 THR B N 1
ATOM 2297 C CA . THR B 1 41 ? -24.859 -8.234 8.617 1 92.25 41 THR B CA 1
ATOM 2298 C C . THR B 1 41 ? -23.344 -8.234 8.453 1 92.25 41 THR B C 1
ATOM 2300 O O . THR B 1 41 ? -22.828 -8.172 7.336 1 92.25 41 THR B O 1
ATOM 2303 N N . THR B 1 42 ? -22.672 -8.289 9.578 1 95.94 42 THR B N 1
ATOM 2304 C CA . THR B 1 42 ? -21.219 -8.305 9.57 1 95.94 42 THR B CA 1
ATOM 2305 C C . THR B 1 42 ? -20.688 -9.5 8.773 1 95.94 42 THR B C 1
ATOM 2307 O O . THR B 1 42 ? -19.812 -9.352 7.922 1 95.94 42 THR B O 1
ATOM 2310 N N . HIS B 1 43 ? -21.297 -10.578 9.031 1 94.62 43 HIS B N 1
ATOM 2311 C CA . HIS B 1 43 ? -20.875 -11.789 8.344 1 94.62 43 HIS B CA 1
ATOM 2312 C C . HIS B 1 43 ? -21.125 -11.688 6.84 1 94.62 43 HIS B C 1
ATOM 2314 O O . HIS B 1 43 ? -20.281 -12.094 6.039 1 94.62 43 HIS B O 1
ATOM 2320 N N . HIS B 1 44 ? -22.234 -11.211 6.5 1 93.94 44 HIS B N 1
ATOM 2321 C CA . HIS B 1 44 ? -22.562 -11.055 5.094 1 93.94 44 HIS B CA 1
ATOM 2322 C C . HIS B 1 44 ? -21.594 -10.109 4.391 1 93.94 44 HIS B C 1
ATOM 2324 O O . HIS B 1 44 ? -21.109 -10.406 3.299 1 93.94 44 HIS B O 1
ATOM 2330 N N . LEU B 1 45 ? -21.359 -8.992 5 1 94.75 45 LEU B N 1
ATOM 2331 C CA . LEU B 1 45 ? -20.422 -8.023 4.441 1 94.75 45 LEU B CA 1
ATOM 2332 C C . LEU B 1 45 ? -19.047 -8.656 4.234 1 94.75 45 LEU B C 1
ATOM 2334 O O . LEU B 1 45 ? -18.438 -8.508 3.17 1 94.75 45 LEU B O 1
ATOM 2338 N N . LEU B 1 46 ? -18.609 -9.32 5.242 1 96.81 46 LEU B N 1
ATOM 2339 C CA . LEU B 1 46 ? -17.281 -9.938 5.203 1 96.81 46 LEU B CA 1
ATOM 2340 C C . LEU B 1 46 ? -17.188 -10.969 4.086 1 96.81 46 LEU B C 1
ATOM 2342 O O . LEU B 1 46 ? -16.172 -11.07 3.41 1 96.81 46 LEU B O 1
ATOM 2346 N N . ASN B 1 47 ? -18.25 -11.68 3.889 1 95.31 47 ASN B N 1
ATOM 2347 C CA . ASN B 1 47 ? -18.234 -12.672 2.82 1 95.31 47 ASN B CA 1
ATOM 2348 C C . ASN B 1 47 ? -18.203 -12.016 1.443 1 95.31 47 ASN B C 1
ATOM 2350 O O . ASN B 1 47 ? -17.531 -12.492 0.536 1 95.31 47 ASN B O 1
ATOM 2354 N N . VAL B 1 48 ? -18.906 -10.969 1.27 1 94.19 48 VAL B N 1
ATOM 2355 C CA . VAL B 1 48 ? -18.875 -10.211 0.024 1 94.19 48 VAL B CA 1
ATOM 2356 C C . VAL B 1 48 ? -17.469 -9.672 -0.217 1 94.19 48 VAL B C 1
ATOM 2358 O O . VAL B 1 48 ? -16.953 -9.758 -1.331 1 94.19 48 VAL B O 1
ATOM 2361 N N . MET B 1 49 ? -16.906 -9.148 0.814 1 96.56 49 MET B N 1
ATOM 2362 C CA . MET B 1 49 ? -15.57 -8.57 0.729 1 96.56 49 MET B CA 1
ATOM 2363 C C . MET B 1 49 ? -14.531 -9.648 0.447 1 96.56 49 MET B C 1
ATOM 2365 O O . MET B 1 49 ? -13.547 -9.398 -0.255 1 96.56 49 MET B O 1
ATOM 2369 N N . ARG B 1 50 ? -14.719 -10.82 1.023 1 94.75 50 ARG B N 1
ATOM 2370 C CA . ARG B 1 50 ? -13.828 -11.945 0.782 1 94.75 50 ARG B CA 1
ATOM 2371 C C . ARG B 1 50 ? -13.891 -12.391 -0.675 1 94.75 50 ARG B C 1
ATOM 2373 O O . ARG B 1 50 ? -12.859 -12.672 -1.29 1 94.75 50 ARG B O 1
ATOM 2380 N N . ASP B 1 51 ? -15.094 -12.414 -1.203 1 92.25 51 ASP B N 1
ATOM 2381 C CA . ASP B 1 51 ? -15.281 -12.82 -2.592 1 92.25 51 ASP B CA 1
ATOM 2382 C C . ASP B 1 51 ? -14.523 -11.898 -3.543 1 92.25 51 ASP B C 1
ATOM 2384 O O . ASP B 1 51 ? -14.07 -12.328 -4.609 1 92.25 51 ASP B O 1
ATOM 2388 N N . ARG B 1 52 ? -14.352 -10.68 -3.104 1 92.19 52 ARG B N 1
ATOM 2389 C CA . ARG B 1 52 ? -13.625 -9.703 -3.914 1 92.19 52 ARG B CA 1
ATOM 2390 C C . ARG B 1 52 ? -12.188 -9.562 -3.439 1 92.19 52 ARG B C 1
ATOM 2392 O O . ARG B 1 52 ? -11.445 -8.711 -3.93 1 92.19 52 ARG B O 1
ATOM 2399 N N . ARG B 1 53 ? -11.812 -10.289 -2.445 1 92.44 53 ARG B N 1
ATOM 2400 C CA . ARG B 1 53 ? -10.445 -10.484 -1.969 1 92.44 53 ARG B CA 1
ATOM 2401 C C . ARG B 1 53 ? -9.945 -9.242 -1.234 1 92.44 53 ARG B C 1
ATOM 2403 O O . ARG B 1 53 ? -8.742 -8.984 -1.193 1 92.44 53 ARG B O 1
ATOM 2410 N N . PHE B 1 54 ? -10.867 -8.445 -0.724 1 95.62 54 PHE B N 1
ATOM 2411 C CA . PHE B 1 54 ? -10.469 -7.285 0.062 1 95.62 54 PHE B CA 1
ATOM 2412 C C . PHE B 1 54 ? -10.18 -7.68 1.505 1 95.62 54 PHE B C 1
ATOM 2414 O O . PHE B 1 54 ? -9.492 -6.957 2.227 1 95.62 54 PHE B O 1
ATOM 2421 N N . VAL B 1 55 ? -10.859 -8.836 1.884 1 94.75 55 VAL B N 1
ATOM 2422 C CA . VAL B 1 55 ? -10.531 -9.422 3.18 1 94.75 55 VAL B CA 1
ATOM 2423 C C . VAL B 1 55 ? -10.266 -10.922 3.016 1 94.75 55 VAL B C 1
ATOM 2425 O O . VAL B 1 55 ? -10.602 -11.508 1.985 1 94.75 55 VAL B O 1
ATOM 2428 N N . SER B 1 56 ? -9.609 -11.469 3.947 1 91.38 56 SER B N 1
ATOM 2429 C CA . SER B 1 56 ? -9.336 -12.906 4.016 1 91.38 56 SER B CA 1
ATOM 2430 C C . SER B 1 56 ? -9.695 -13.469 5.387 1 91.38 56 SER B C 1
ATOM 2432 O O . SER B 1 56 ? -9.594 -12.766 6.398 1 91.38 56 SER B O 1
ATOM 2434 N N . TYR B 1 57 ? -10.148 -14.68 5.355 1 91.88 57 TYR B N 1
ATOM 2435 C CA . TYR B 1 57 ? -10.492 -15.375 6.59 1 91.88 57 TYR B CA 1
ATOM 2436 C C . TYR B 1 57 ? -9.43 -16.422 6.93 1 91.88 57 TYR B C 1
ATOM 2438 O O . TYR B 1 57 ? -9.102 -17.281 6.102 1 91.88 57 TYR B O 1
ATOM 2446 N N . TRP B 1 58 ? -8.93 -16.281 8.055 1 84.38 58 TRP B N 1
ATOM 2447 C CA . TRP B 1 58 ? -7.992 -17.281 8.562 1 84.38 58 TRP B CA 1
ATOM 2448 C C . TRP B 1 58 ? -8.703 -18.281 9.469 1 84.38 58 TRP B C 1
ATOM 2450 O O . TRP B 1 58 ? -8.961 -18 10.633 1 84.38 58 TRP B O 1
ATOM 2460 N N . ALA B 1 59 ? -8.914 -19.406 8.992 1 85.44 59 ALA B N 1
ATOM 2461 C CA . ALA B 1 59 ? -9.711 -20.422 9.672 1 85.44 59 ALA B CA 1
ATOM 2462 C C . ALA B 1 59 ? -9.07 -20.828 10.992 1 85.44 59 ALA B C 1
ATOM 2464 O O . ALA B 1 59 ? -9.766 -21.062 11.984 1 85.44 59 ALA B O 1
ATOM 2465 N N . ASP B 1 60 ? -7.781 -20.906 11.023 1 78.94 60 ASP B N 1
ATOM 2466 C CA . ASP B 1 60 ? -7.066 -21.344 12.211 1 78.94 60 ASP B CA 1
ATOM 2467 C C . ASP B 1 60 ? -7.227 -20.344 13.352 1 78.94 60 ASP B C 1
ATOM 2469 O O . ASP B 1 60 ? -7.281 -20.734 14.523 1 78.94 60 ASP B O 1
ATOM 2473 N N . GLN B 1 61 ? -7.328 -19.125 12.984 1 83.12 61 GLN B N 1
ATOM 2474 C CA . GLN B 1 61 ? -7.473 -18.062 13.984 1 83.12 61 GLN B CA 1
ATOM 2475 C C . GLN B 1 61 ? -8.93 -17.625 14.109 1 83.12 61 GLN B C 1
ATOM 2477 O O . GLN B 1 61 ? -9.273 -16.859 15.016 1 83.12 61 GLN B O 1
ATOM 2482 N N . ARG B 1 62 ? -9.703 -18.156 13.188 1 92.62 62 ARG B N 1
ATOM 2483 C CA . ARG B 1 62 ? -11.102 -17.766 13.117 1 92.62 62 ARG B CA 1
ATOM 2484 C C . ARG B 1 62 ? -11.242 -16.25 13.094 1 92.62 62 ARG B C 1
ATOM 2486 O O . ARG B 1 62 ? -11.992 -15.672 13.883 1 92.62 62 ARG B O 1
ATOM 2493 N N . ALA B 1 63 ? -10.469 -15.648 12.289 1 94.62 63 ALA B N 1
ATOM 2494 C CA . ALA B 1 63 ? -10.398 -14.195 12.258 1 94.62 63 ALA B CA 1
ATOM 2495 C C . ALA B 1 63 ? -10.242 -13.68 10.828 1 94.62 63 ALA B C 1
ATOM 2497 O O . ALA B 1 63 ? -9.828 -14.43 9.945 1 94.62 63 ALA B O 1
ATOM 2498 N N . TRP B 1 64 ? -10.578 -12.438 10.711 1 94.31 64 TRP B N 1
ATOM 2499 C CA . TRP B 1 64 ? -10.539 -11.766 9.414 1 94.31 64 TRP B CA 1
ATOM 2500 C C . TRP B 1 64 ? -9.391 -10.766 9.359 1 94.31 64 TRP B C 1
ATOM 2502 O O . TRP B 1 64 ? -9.102 -10.086 10.352 1 94.31 64 TRP B O 1
ATOM 2512 N N . THR B 1 65 ? -8.773 -10.695 8.211 1 92.5 65 THR B N 1
ATOM 2513 C CA . THR B 1 65 ? -7.723 -9.711 7.949 1 92.5 65 THR B CA 1
ATOM 2514 C C . THR B 1 65 ? -7.879 -9.109 6.559 1 92.5 65 THR B C 1
ATOM 2516 O O . THR B 1 65 ? -8.781 -9.492 5.805 1 92.5 65 THR B O 1
ATOM 2519 N N . LEU B 1 66 ? -7.059 -8.141 6.27 1 92.88 66 LEU B N 1
ATOM 2520 C CA . LEU B 1 66 ? -7.094 -7.531 4.945 1 92.88 66 LEU B CA 1
ATOM 2521 C C . LEU B 1 66 ? -6.609 -8.508 3.879 1 92.88 66 LEU B C 1
ATOM 2523 O O . LEU B 1 66 ? -5.727 -9.328 4.141 1 92.88 66 LEU B O 1
ATOM 2527 N N . GLY B 1 67 ? -7.195 -8.391 2.699 1 90.62 67 GLY B N 1
ATOM 2528 C CA . GLY B 1 67 ? -6.844 -9.266 1.594 1 90.62 67 GLY B CA 1
ATOM 2529 C C . GLY B 1 67 ? -6.004 -8.578 0.532 1 90.62 67 GLY B C 1
ATOM 2530 O O . GLY B 1 67 ? -5.711 -7.391 0.641 1 90.62 67 GLY B O 1
ATOM 2531 N N . VAL B 1 68 ? -5.672 -9.258 -0.507 1 87.56 68 VAL B N 1
ATOM 2532 C CA . VAL B 1 68 ? -4.695 -8.836 -1.507 1 87.56 68 VAL B CA 1
ATOM 2533 C C . VAL B 1 68 ? -5.23 -7.629 -2.273 1 87.56 68 VAL B C 1
ATOM 2535 O O . VAL B 1 68 ? -4.465 -6.75 -2.674 1 87.56 68 VAL B O 1
ATOM 2538 N N . SER B 1 69 ? -6.543 -7.59 -2.486 1 92.5 69 SER B N 1
ATOM 2539 C CA . SER B 1 69 ? -7.109 -6.445 -3.186 1 92.5 69 SER B CA 1
ATOM 2540 C C . SER B 1 69 ? -6.895 -5.152 -2.4 1 92.5 69 SER B C 1
ATOM 2542 O O . SER B 1 69 ? -6.73 -4.082 -2.988 1 92.5 69 SER B O 1
ATOM 2544 N N . ALA B 1 70 ? -6.871 -5.254 -1.037 1 92.56 70 ALA B N 1
ATOM 2545 C CA . ALA B 1 70 ? -6.523 -4.105 -0.203 1 92.56 70 ALA B CA 1
ATOM 2546 C C . ALA B 1 70 ? -5.113 -3.611 -0.509 1 92.56 70 ALA B C 1
ATOM 2548 O O . ALA B 1 70 ? -4.887 -2.408 -0.65 1 92.56 70 ALA B O 1
ATOM 2549 N N . PHE B 1 71 ? -4.234 -4.5 -0.623 1 88.38 71 PHE B N 1
ATOM 2550 C CA . PHE B 1 71 ? -2.867 -4.148 -0.999 1 88.38 71 PHE B CA 1
ATOM 2551 C C . PHE B 1 71 ? -2.838 -3.494 -2.375 1 88.38 71 PHE B C 1
ATOM 2553 O O . PHE B 1 71 ? -2.178 -2.471 -2.568 1 88.38 71 PHE B O 1
ATOM 2560 N N . GLU B 1 72 ? -3.508 -4.105 -3.312 1 88.81 72 GLU B N 1
ATOM 2561 C CA . GLU B 1 72 ? -3.496 -3.615 -4.688 1 88.81 72 GLU B CA 1
ATOM 2562 C C . GLU B 1 72 ? -3.959 -2.162 -4.762 1 88.81 72 GLU B C 1
ATOM 2564 O O . GLU B 1 72 ? -3.371 -1.354 -5.48 1 88.81 72 GLU B O 1
ATOM 2569 N N . VAL B 1 73 ? -4.969 -1.878 -4.047 1 92.19 73 VAL B N 1
ATOM 2570 C CA . VAL B 1 73 ? -5.496 -0.518 -4.09 1 92.19 73 VAL B CA 1
ATOM 2571 C C . VAL B 1 73 ? -4.484 0.447 -3.473 1 92.19 73 VAL B C 1
ATOM 2573 O O . VAL B 1 73 ? -4.273 1.549 -3.984 1 92.19 73 VAL B O 1
ATOM 2576 N N . GLY B 1 74 ? -3.875 0.044 -2.371 1 90.75 74 GLY B N 1
ATOM 2577 C CA . GLY B 1 74 ? -2.844 0.875 -1.768 1 90.75 74 GLY B CA 1
ATOM 2578 C C . GLY B 1 74 ? -1.635 1.068 -2.662 1 90.75 74 GLY B C 1
ATOM 2579 O O . GLY B 1 74 ? -1.104 2.176 -2.764 1 90.75 74 GLY B O 1
ATOM 2580 N N . ALA B 1 75 ? -1.24 0.013 -3.289 1 86.12 75 ALA B N 1
ATOM 2581 C CA . ALA B 1 75 ? -0.106 0.071 -4.207 1 86.12 75 ALA B CA 1
ATOM 2582 C C . ALA B 1 75 ? -0.403 0.988 -5.391 1 86.12 75 ALA B C 1
ATOM 2584 O O . ALA B 1 75 ? 0.473 1.727 -5.848 1 86.12 75 ALA B O 1
ATOM 2585 N N . SER B 1 76 ? -1.572 0.879 -5.902 1 88.19 76 SER B N 1
ATOM 2586 C CA . SER B 1 76 ? -1.965 1.729 -7.023 1 88.19 76 SER B CA 1
ATOM 2587 C C . SER B 1 76 ? -1.972 3.201 -6.625 1 88.19 76 SER B C 1
ATOM 2589 O O . SER B 1 76 ? -1.567 4.062 -7.406 1 88.19 76 SER B O 1
ATOM 2591 N N . TYR B 1 77 ? -2.424 3.465 -5.449 1 87.75 77 TYR B N 1
ATOM 2592 C CA . TYR B 1 77 ? -2.359 4.824 -4.922 1 87.75 77 TYR B CA 1
ATOM 2593 C C . TYR B 1 77 ? -0.941 5.375 -5.012 1 87.75 77 TYR B C 1
ATOM 2595 O O . TYR B 1 77 ? -0.736 6.516 -5.43 1 87.75 77 TYR B O 1
ATOM 2603 N N . MET B 1 78 ? -0.057 4.57 -4.602 1 82.19 78 MET B N 1
ATOM 2604 C CA . MET B 1 78 ? 1.338 5 -4.555 1 82.19 78 MET B CA 1
ATOM 2605 C C . MET B 1 78 ? 1.886 5.227 -5.961 1 82.19 78 MET B C 1
ATOM 2607 O O . MET B 1 78 ? 2.721 6.109 -6.172 1 82.19 78 MET B O 1
ATOM 2611 N N . ARG B 1 79 ? 1.455 4.453 -6.887 1 76.5 79 ARG B N 1
ATOM 2612 C CA . ARG B 1 79 ? 1.945 4.562 -8.258 1 76.5 79 ARG B CA 1
ATOM 2613 C C . ARG B 1 79 ? 1.305 5.746 -8.977 1 76.5 79 ARG B C 1
ATOM 2615 O O . ARG B 1 79 ? 1.934 6.379 -9.828 1 76.5 79 ARG B O 1
ATOM 2622 N N . SER B 1 80 ? 0.098 5.988 -8.688 1 72.75 80 SER B N 1
ATOM 2623 C CA . SER B 1 80 ? -0.671 6.93 -9.492 1 72.75 80 SER B CA 1
ATOM 2624 C C . SER B 1 80 ? -0.688 8.32 -8.859 1 72.75 80 SER B C 1
ATOM 2626 O O . SER B 1 80 ? -0.977 9.312 -9.531 1 72.75 80 SER B O 1
ATOM 2628 N N . GLY B 1 81 ? -0.344 8.383 -7.652 1 70.12 81 GLY B N 1
ATOM 2629 C CA . GLY B 1 81 ? -0.518 9.664 -6.988 1 70.12 81 GLY B CA 1
ATOM 2630 C C . GLY B 1 81 ? 0.655 10.602 -7.191 1 70.12 81 GLY B C 1
ATOM 2631 O O . GLY B 1 81 ? 1.806 10.234 -6.953 1 70.12 81 GLY B O 1
ATOM 2632 N N . PRO B 1 82 ? 0.395 11.789 -7.719 1 69.31 82 PRO B N 1
ATOM 2633 C CA . PRO B 1 82 ? 1.473 12.758 -7.949 1 69.31 82 PRO B CA 1
ATOM 2634 C C . PRO B 1 82 ? 2.26 13.07 -6.68 1 69.31 82 PRO B C 1
ATOM 2636 O O . PRO B 1 82 ? 3.459 13.359 -6.746 1 69.31 82 PRO B O 1
ATOM 2639 N N . LEU B 1 83 ? 1.578 12.969 -5.598 1 81.25 83 LEU B N 1
ATOM 2640 C CA . LEU B 1 83 ? 2.223 13.336 -4.34 1 81.25 83 LEU B CA 1
ATOM 2641 C C . LEU B 1 83 ? 3.385 12.398 -4.031 1 81.25 83 LEU B C 1
ATOM 2643 O O . LEU B 1 83 ? 4.48 12.852 -3.695 1 81.25 83 LEU B O 1
ATOM 2647 N N . HIS B 1 84 ? 3.123 11.156 -4.188 1 79.38 84 HIS B N 1
ATOM 2648 C CA . HIS B 1 84 ? 4.172 10.195 -3.871 1 79.38 84 HIS B CA 1
ATOM 2649 C C . HIS B 1 84 ? 5.281 10.227 -4.922 1 79.38 84 HIS B C 1
ATOM 2651 O O . HIS B 1 84 ? 6.461 10.289 -4.578 1 79.38 84 HIS B O 1
ATOM 2657 N N . ARG B 1 85 ? 4.898 10.125 -6.129 1 74.25 85 ARG B N 1
ATOM 2658 C CA . ARG B 1 85 ? 5.879 10.078 -7.207 1 74.25 85 ARG B CA 1
ATOM 2659 C C . ARG B 1 85 ? 6.758 11.32 -7.207 1 74.25 85 ARG B C 1
ATOM 2661 O O . ARG B 1 85 ? 7.984 11.219 -7.266 1 74.25 85 ARG B O 1
ATOM 2668 N N . GLU B 1 86 ? 6.156 12.422 -7.09 1 80.69 86 GLU B N 1
ATOM 2669 C CA . GLU B 1 86 ? 6.898 13.672 -7.078 1 80.69 86 GLU B CA 1
ATOM 2670 C C . GLU B 1 86 ? 7.645 13.859 -5.758 1 80.69 86 GLU B C 1
ATOM 2672 O O . GLU B 1 86 ? 8.727 14.453 -5.73 1 80.69 86 GLU B O 1
ATOM 2677 N N . GLY B 1 87 ? 7.027 13.398 -4.723 1 90.88 87 GLY B N 1
ATOM 2678 C CA . GLY B 1 87 ? 7.609 13.562 -3.4 1 90.88 87 GLY B CA 1
ATOM 2679 C C . GLY B 1 87 ? 8.953 12.867 -3.25 1 90.88 87 GLY B C 1
ATOM 2680 O O . GLY B 1 87 ? 9.805 13.305 -2.475 1 90.88 87 GLY B O 1
ATOM 2681 N N . GLN B 1 88 ? 9.148 11.836 -3.996 1 87.81 88 GLN B N 1
ATOM 2682 C CA . GLN B 1 88 ? 10.375 11.047 -3.877 1 87.81 88 GLN B CA 1
ATOM 2683 C C . GLN B 1 88 ? 11.602 11.883 -4.223 1 87.81 88 GLN B C 1
ATOM 2685 O O . GLN B 1 88 ? 12.641 11.766 -3.574 1 87.81 88 GLN B O 1
ATOM 2690 N N . ARG B 1 89 ? 11.445 12.672 -5.23 1 90.88 89 ARG B N 1
ATOM 2691 C CA . ARG B 1 89 ? 12.555 13.523 -5.645 1 90.88 89 ARG B CA 1
ATOM 2692 C C . ARG B 1 89 ? 12.938 14.5 -4.531 1 90.88 89 ARG B C 1
ATOM 2694 O O . ARG B 1 89 ? 14.125 14.719 -4.277 1 90.88 89 ARG B O 1
ATOM 2701 N N . PHE B 1 90 ? 11.992 14.984 -3.889 1 95.31 90 PHE B N 1
ATOM 2702 C CA . PHE B 1 90 ? 12.242 15.977 -2.854 1 95.31 90 PHE B CA 1
ATOM 2703 C C . PHE B 1 90 ? 12.727 15.312 -1.57 1 95.31 90 PHE B C 1
ATOM 2705 O O . PHE B 1 90 ? 13.555 15.875 -0.848 1 95.31 90 PHE B O 1
ATOM 2712 N N . MET B 1 91 ? 12.25 14.141 -1.339 1 95.19 91 MET B N 1
ATOM 2713 C CA . MET B 1 91 ? 12.766 13.375 -0.207 1 95.19 91 MET B CA 1
ATOM 2714 C C . MET B 1 91 ? 14.242 13.039 -0.405 1 95.19 91 MET B C 1
ATOM 2716 O O . MET B 1 91 ? 15.039 13.125 0.535 1 95.19 91 MET B O 1
ATOM 2720 N N . LEU B 1 92 ? 14.57 12.703 -1.579 1 92.5 92 LEU B N 1
ATOM 2721 C CA . LEU B 1 92 ? 15.969 12.406 -1.895 1 92.5 92 LEU B CA 1
ATOM 2722 C C . LEU B 1 92 ? 16.844 13.641 -1.674 1 92.5 92 LEU B C 1
ATOM 2724 O O . LEU B 1 92 ? 17.922 13.539 -1.088 1 92.5 92 LEU B O 1
ATOM 2728 N N . ALA B 1 93 ? 16.375 14.734 -2.172 1 95.19 93 ALA B N 1
ATOM 2729 C CA . ALA B 1 93 ? 17.109 15.984 -1.997 1 95.19 93 ALA B CA 1
ATOM 2730 C C . ALA B 1 93 ? 17.328 16.281 -0.518 1 95.19 93 ALA B C 1
ATOM 2732 O O . ALA B 1 93 ? 18.422 16.688 -0.115 1 95.19 93 ALA B O 1
ATOM 2733 N N . LEU B 1 94 ? 16.359 16.078 0.292 1 96.25 94 LEU B N 1
ATOM 2734 C CA . LEU B 1 94 ? 16.453 16.344 1.724 1 96.25 94 LEU B CA 1
ATOM 2735 C C . LEU B 1 94 ? 17.422 15.391 2.404 1 96.25 94 LEU B C 1
ATOM 2737 O O . LEU B 1 94 ? 18.25 15.82 3.211 1 96.25 94 LEU B O 1
ATOM 2741 N N . THR B 1 95 ? 17.297 14.141 2.119 1 94.31 95 THR B N 1
ATOM 2742 C CA . THR B 1 95 ? 18.156 13.133 2.729 1 94.31 95 THR B CA 1
ATOM 2743 C C . THR B 1 95 ? 19.609 13.359 2.348 1 94.31 95 THR B C 1
ATOM 2745 O O . THR B 1 95 ? 20.5 13.266 3.195 1 94.31 95 THR B O 1
ATOM 2748 N N . GLN B 1 96 ? 19.812 13.719 1.146 1 92.5 96 GLN B N 1
ATOM 2749 C CA . GLN B 1 96 ? 21.172 13.945 0.669 1 92.5 96 GLN B CA 1
ATOM 2750 C C . GLN B 1 96 ? 21.781 15.195 1.301 1 92.5 96 GLN B C 1
ATOM 2752 O O . GLN B 1 96 ? 22.969 15.219 1.631 1 92.5 96 GLN B O 1
ATOM 2757 N N . SER B 1 97 ? 20.969 16.203 1.429 1 94.44 97 SER B N 1
ATOM 2758 C CA . SER B 1 97 ? 21.484 17.484 1.906 1 94.44 97 SER B CA 1
ATOM 2759 C C . SER B 1 97 ? 21.625 17.484 3.424 1 94.44 97 SER B C 1
ATOM 2761 O O . SER B 1 97 ? 22.391 18.297 3.979 1 94.44 97 SER B O 1
ATOM 2763 N N . THR B 1 98 ? 20.938 16.609 4.133 1 94.25 98 THR B N 1
ATOM 2764 C CA . THR B 1 98 ? 20.969 16.641 5.59 1 94.25 98 THR B CA 1
ATOM 2765 C C . THR B 1 98 ? 21.672 15.406 6.145 1 94.25 98 THR B C 1
ATOM 2767 O O . THR B 1 98 ? 22.016 15.367 7.324 1 94.25 98 THR B O 1
ATOM 2770 N N . ASP B 1 99 ? 21.75 14.383 5.348 1 91.62 99 ASP B N 1
ATOM 2771 C CA . ASP B 1 99 ? 22.281 13.086 5.73 1 91.62 99 ASP B CA 1
ATOM 2772 C C . ASP B 1 99 ? 21.453 12.445 6.836 1 91.62 99 ASP B C 1
ATOM 2774 O O . ASP B 1 99 ? 21.984 11.82 7.746 1 91.62 99 ASP B O 1
ATOM 2778 N N . GLU B 1 100 ? 20.188 12.766 6.855 1 92.88 100 GLU B N 1
ATOM 2779 C CA . GLU B 1 100 ? 19.219 12.219 7.801 1 92.88 100 GLU B CA 1
ATOM 2780 C C . GLU B 1 100 ? 18.031 11.578 7.07 1 92.88 100 GLU B C 1
ATOM 2782 O O . GLU B 1 100 ? 17.859 11.789 5.867 1 92.88 100 GLU B O 1
ATOM 2787 N N . THR B 1 101 ? 17.234 10.812 7.793 1 91.75 101 THR B N 1
ATOM 2788 C CA . THR B 1 101 ? 16.062 10.172 7.215 1 91.75 101 THR B CA 1
ATOM 2789 C C . THR B 1 101 ? 14.969 11.203 6.922 1 91.75 101 THR B C 1
ATOM 2791 O O . THR B 1 101 ? 14.672 12.055 7.766 1 91.75 101 THR B O 1
ATOM 2794 N N . SER B 1 102 ? 14.469 11.125 5.727 1 95.06 102 SER B N 1
ATOM 2795 C CA . SER B 1 102 ? 13.359 12 5.379 1 95.06 102 SER B CA 1
ATOM 2796 C C . SER B 1 102 ? 12.055 11.219 5.266 1 95.06 102 SER B C 1
ATOM 2798 O O . SER B 1 102 ? 12.062 10.008 5.055 1 95.06 102 SER B O 1
ATOM 2800 N N . HIS B 1 103 ? 10.938 12.023 5.469 1 93.88 103 HIS B N 1
ATOM 2801 C CA . HIS B 1 103 ? 9.609 11.43 5.434 1 93.88 103 HIS B CA 1
ATOM 2802 C C . HIS B 1 103 ? 8.633 12.312 4.66 1 93.88 103 HIS B C 1
ATOM 2804 O O . HIS B 1 103 ? 8.789 13.531 4.625 1 93.88 103 HIS B O 1
ATOM 2810 N N . LEU B 1 104 ? 7.66 11.641 4.035 1 94.81 104 LEU B N 1
ATOM 2811 C CA . LEU B 1 104 ? 6.477 12.266 3.453 1 94.81 104 LEU B CA 1
ATOM 2812 C C . LEU B 1 104 ? 5.207 11.766 4.137 1 94.81 104 LEU B C 1
ATOM 2814 O O . LEU B 1 104 ? 4.992 10.562 4.258 1 94.81 104 LEU B O 1
ATOM 2818 N N . ALA B 1 105 ? 4.434 12.703 4.625 1 94.69 105 ALA B N 1
ATOM 2819 C CA . ALA B 1 105 ? 3.229 12.305 5.352 1 94.69 105 ALA B CA 1
ATOM 2820 C C . ALA B 1 105 ? 2.037 13.172 4.953 1 94.69 105 ALA B C 1
ATOM 2822 O O . ALA B 1 105 ? 2.211 14.273 4.418 1 94.69 105 ALA B O 1
ATOM 2823 N N . VAL B 1 106 ? 0.856 12.617 5.137 1 93.5 106 VAL B N 1
ATOM 2824 C CA . VAL B 1 106 ? -0.382 13.336 4.859 1 93.5 106 VAL B CA 1
ATOM 2825 C C . VAL B 1 106 ? -1.298 13.289 6.078 1 93.5 106 VAL B C 1
ATOM 2827 O O . VAL B 1 106 ? -1.195 12.375 6.898 1 93.5 106 VAL B O 1
ATOM 2830 N N . LEU B 1 107 ? -2.15 14.273 6.137 1 93.19 107 LEU B N 1
ATOM 2831 C CA . LEU B 1 107 ? -3.109 14.344 7.234 1 93.19 107 LEU B CA 1
ATOM 2832 C C . LEU B 1 107 ? -4.297 13.422 6.98 1 93.19 107 LEU B C 1
ATOM 2834 O O . LEU B 1 107 ? -4.828 13.383 5.867 1 93.19 107 LEU B O 1
ATOM 2838 N N . GLN B 1 108 ? -4.645 12.688 7.984 1 88.75 108 GLN B N 1
ATOM 2839 C CA . GLN B 1 108 ? -5.844 11.859 8.031 1 88.75 108 GLN B CA 1
ATOM 2840 C C . GLN B 1 108 ? -6.613 12.062 9.328 1 88.75 108 GLN B C 1
ATOM 2842 O O . GLN B 1 108 ? -6.383 11.359 10.312 1 88.75 108 GLN B O 1
ATOM 2847 N N . GLY B 1 109 ? -7.707 12.945 9.219 1 88.31 109 GLY B N 1
ATOM 2848 C CA . GLY B 1 109 ? -8.328 13.359 10.469 1 88.31 109 GLY B CA 1
ATOM 2849 C C . GLY B 1 109 ? -7.363 14.039 11.422 1 88.31 109 GLY B C 1
ATOM 2850 O O . GLY B 1 109 ? -6.676 14.984 11.047 1 88.31 109 GLY B O 1
ATOM 2851 N N . SER B 1 110 ? -7.336 13.5 12.664 1 94.38 110 SER B N 1
ATOM 2852 C CA . SER B 1 110 ? -6.445 14.062 13.672 1 94.38 110 SER B CA 1
ATOM 2853 C C . SER B 1 110 ? -5.121 13.305 13.719 1 94.38 110 SER B C 1
ATOM 2855 O O . SER B 1 110 ? -4.328 13.484 14.648 1 94.38 110 SER B O 1
ATOM 2857 N N . ASP B 1 111 ? -4.922 12.461 12.664 1 93.69 111 ASP B N 1
ATOM 2858 C CA . ASP B 1 111 ? -3.686 11.688 12.57 1 93.69 111 ASP B CA 1
ATOM 2859 C C . ASP B 1 111 ? -2.92 12.031 11.297 1 93.69 111 ASP B C 1
ATOM 2861 O O . ASP B 1 111 ? -3.408 12.789 10.461 1 93.69 111 ASP B O 1
ATOM 2865 N N . VAL B 1 112 ? -1.701 11.562 11.25 1 94.25 112 VAL B N 1
ATOM 2866 C CA . VAL B 1 112 ? -0.937 11.578 10.008 1 94.25 112 VAL B CA 1
ATOM 2867 C C . VAL B 1 112 ? -0.59 10.148 9.594 1 94.25 112 VAL B C 1
ATOM 2869 O O . VAL B 1 112 ? -0.415 9.273 10.453 1 94.25 112 VAL B O 1
ATOM 2872 N N . ILE B 1 113 ? -0.572 9.953 8.312 1 90.44 113 ILE B N 1
ATOM 2873 C CA . ILE B 1 113 ? -0.084 8.703 7.738 1 90.44 113 ILE B CA 1
ATOM 2874 C C . ILE B 1 113 ? 1.228 8.953 6.996 1 90.44 113 ILE B C 1
ATOM 2876 O O . ILE B 1 113 ? 1.314 9.859 6.168 1 90.44 113 ILE B O 1
ATOM 2880 N N . TYR B 1 114 ? 2.225 8.164 7.375 1 90.44 114 TYR B N 1
ATOM 2881 C CA . TYR B 1 114 ? 3.51 8.266 6.691 1 90.44 114 TYR B CA 1
ATOM 2882 C C . TYR B 1 114 ? 3.48 7.52 5.363 1 90.44 114 TYR B C 1
ATOM 2884 O O . TYR B 1 114 ? 3.385 6.289 5.336 1 90.44 114 TYR B O 1
ATOM 2892 N N . LEU B 1 115 ? 3.631 8.258 4.305 1 88.38 115 LEU B N 1
ATOM 2893 C CA . LEU B 1 115 ? 3.498 7.703 2.959 1 88.38 115 LEU B CA 1
ATOM 2894 C C . LEU B 1 115 ? 4.801 7.055 2.506 1 88.38 115 LEU B C 1
ATOM 2896 O O . LEU B 1 115 ? 4.785 6.051 1.79 1 88.38 115 LEU B O 1
ATOM 2900 N N . ASP B 1 116 ? 5.898 7.68 2.826 1 87.25 116 ASP B N 1
ATOM 2901 C CA . ASP B 1 116 ? 7.195 7.211 2.346 1 87.25 116 ASP B CA 1
ATOM 2902 C C . ASP B 1 116 ? 8.32 7.645 3.285 1 87.25 116 ASP B C 1
ATOM 2904 O O . ASP B 1 116 ? 8.109 8.477 4.172 1 87.25 116 ASP B O 1
ATOM 2908 N N . LYS B 1 117 ? 9.367 6.969 3.117 1 87.94 117 LYS B N 1
ATOM 2909 C CA . LYS B 1 117 ? 10.562 7.219 3.912 1 87.94 117 LYS B CA 1
ATOM 2910 C C . LYS B 1 117 ? 11.828 6.988 3.09 1 87.94 117 LYS B C 1
ATOM 2912 O O . LYS B 1 117 ? 11.867 6.094 2.244 1 87.94 117 LYS B O 1
ATOM 2917 N N . ARG B 1 118 ? 12.766 7.883 3.289 1 87.12 118 ARG B N 1
ATOM 2918 C CA . ARG B 1 118 ? 14.07 7.703 2.652 1 87.12 118 ARG B CA 1
ATOM 2919 C C . ARG B 1 118 ? 15.195 7.805 3.672 1 87.12 118 ARG B C 1
ATOM 2921 O O . ARG B 1 118 ? 15.32 8.82 4.367 1 87.12 118 ARG B O 1
ATOM 2928 N N . GLU B 1 119 ? 15.984 6.691 3.695 1 85.12 119 GLU B N 1
ATOM 2929 C CA . GLU B 1 119 ? 17.094 6.645 4.633 1 85.12 119 GLU B CA 1
ATOM 2930 C C . GLU B 1 119 ? 18.406 7.004 3.943 1 85.12 119 GLU B C 1
ATOM 2932 O O . GLU B 1 119 ? 18.578 6.762 2.744 1 85.12 119 GLU B O 1
ATOM 2937 N N . PRO B 1 120 ? 19.297 7.613 4.762 1 83.69 120 PRO B N 1
ATOM 2938 C CA . PRO B 1 120 ? 20.625 7.883 4.184 1 83.69 120 PRO B CA 1
ATOM 2939 C C . PRO B 1 120 ? 21.406 6.609 3.883 1 83.69 120 PRO B C 1
ATOM 2941 O O . PRO B 1 120 ? 21.109 5.551 4.445 1 83.69 120 PRO B O 1
ATOM 2944 N N . LEU B 1 121 ? 22.297 6.66 2.908 1 68.88 121 LEU B N 1
ATOM 2945 C CA . LEU B 1 121 ? 23.109 5.523 2.516 1 68.88 121 LEU B CA 1
ATOM 2946 C C . LEU B 1 121 ? 24.156 5.207 3.59 1 68.88 121 LEU B C 1
ATOM 2948 O O . LEU B 1 121 ? 24.531 4.051 3.764 1 68.88 121 LEU B O 1
ATOM 2952 N N . LYS B 1 122 ? 24.578 6.18 4.23 1 64.38 122 LYS B N 1
ATOM 2953 C CA . LYS B 1 122 ? 25.625 5.957 5.227 1 64.38 122 LYS B CA 1
ATOM 2954 C C . LYS B 1 122 ? 25.078 5.207 6.438 1 64.38 122 LYS B C 1
ATOM 2956 O O . LYS B 1 122 ? 23.922 5.418 6.836 1 64.38 122 LYS B O 1
ATOM 2961 N N . PRO B 1 123 ? 25.891 4.199 6.789 1 57.59 123 PRO B N 1
ATOM 2962 C CA . PRO B 1 123 ? 25.516 3.457 7.996 1 57.59 123 PRO B CA 1
ATOM 2963 C C . PRO B 1 123 ? 25.266 4.371 9.195 1 57.59 123 PRO B C 1
ATOM 2965 O O . PRO B 1 123 ? 25.953 5.375 9.367 1 57.59 123 PRO B O 1
ATOM 2968 N N . GLY B 1 124 ? 24.094 4.641 9.547 1 54.78 124 GLY B N 1
ATOM 2969 C CA . GLY B 1 124 ? 23.766 5.355 10.773 1 54.78 124 GLY B CA 1
ATOM 2970 C C . GLY B 1 124 ? 22.5 4.844 11.438 1 54.78 124 GLY B C 1
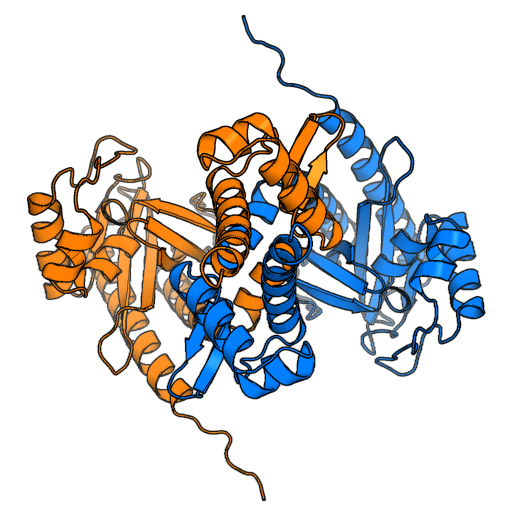ATOM 2971 O O . GLY B 1 124 ? 22.062 3.727 11.164 1 54.78 124 GLY B O 1
ATOM 2972 N N . VAL B 1 125 ? 22.094 5.574 12.469 1 51.16 125 VAL B N 1
ATOM 2973 C CA . VAL B 1 125 ? 20.906 5.238 13.234 1 51.16 125 VAL B CA 1
ATOM 2974 C C . VAL B 1 125 ? 19.688 5.203 12.305 1 51.16 125 VAL B C 1
ATOM 2976 O O . VAL B 1 125 ? 19.391 6.184 11.625 1 51.16 125 VAL B O 1
ATOM 2979 N N . ARG B 1 126 ? 19.344 4.062 11.984 1 55.19 126 ARG B N 1
ATOM 2980 C CA . ARG B 1 126 ? 18.094 3.9 11.234 1 55.19 126 ARG B CA 1
ATOM 2981 C C . ARG B 1 126 ? 16.891 3.982 12.164 1 55.19 126 ARG B C 1
ATOM 2983 O O . ARG B 1 126 ? 16.812 3.273 13.164 1 55.19 126 ARG B O 1
ATOM 2990 N N . LEU B 1 127 ? 16.188 5.141 12.039 1 56.91 127 LEU B N 1
ATOM 2991 C CA . LEU B 1 127 ? 14.992 5.336 12.852 1 56.91 127 LEU B CA 1
ATOM 2992 C C . LEU B 1 127 ? 13.836 4.504 12.312 1 56.91 127 LEU B C 1
ATOM 2994 O O . LEU B 1 127 ? 13.711 4.312 11.102 1 56.91 127 LEU B O 1
ATOM 2998 N N . VAL B 1 128 ? 13.273 3.658 13.172 1 51.59 128 VAL B N 1
ATOM 2999 C CA . VAL B 1 128 ? 12.305 2.658 12.727 1 51.59 128 VAL B CA 1
ATOM 3000 C C . VAL B 1 128 ? 10.945 3.314 12.516 1 51.59 128 VAL B C 1
ATOM 3002 O O . VAL B 1 128 ? 10.234 3.609 13.477 1 51.59 128 VAL B O 1
ATOM 3005 N N . THR B 1 129 ? 10.852 4.254 11.695 1 62 129 THR B N 1
ATOM 3006 C CA . THR B 1 129 ? 9.508 4.586 11.242 1 62 129 THR B CA 1
ATOM 3007 C C . THR B 1 129 ? 9.141 3.773 10 1 62 129 THR B C 1
ATOM 3009 O O . THR B 1 129 ? 9.992 3.496 9.156 1 62 129 THR B O 1
ATOM 3012 N N . GLU B 1 130 ? 7.914 3.178 10.039 1 68.88 130 GLU B N 1
ATOM 3013 C CA . GLU B 1 130 ? 7.5 2.316 8.938 1 68.88 130 GLU B CA 1
ATOM 3014 C C . GLU B 1 130 ? 6.492 3.02 8.031 1 68.88 130 GLU B C 1
ATOM 3016 O O . GLU B 1 130 ? 5.641 3.77 8.516 1 68.88 130 GLU B O 1
ATOM 3021 N N . ILE B 1 131 ? 6.77 2.861 6.785 1 75.44 131 ILE B N 1
ATOM 3022 C CA . ILE B 1 131 ? 5.789 3.318 5.805 1 75.44 131 ILE B CA 1
ATOM 3023 C C . ILE B 1 131 ? 4.402 2.797 6.18 1 75.44 131 ILE B C 1
ATOM 3025 O O . ILE B 1 131 ? 4.254 1.637 6.574 1 75.44 131 ILE B O 1
ATOM 3029 N N . GLY B 1 132 ? 3.434 3.781 6.16 1 80.56 132 GLY B N 1
ATOM 3030 C CA . GLY B 1 132 ? 2.062 3.412 6.477 1 80.56 132 GLY B CA 1
ATOM 3031 C C . GLY B 1 132 ? 1.709 3.623 7.938 1 80.56 132 GLY B C 1
ATOM 3032 O O . GLY B 1 132 ? 0.546 3.494 8.328 1 80.56 132 GLY B O 1
ATOM 3033 N N . THR B 1 133 ? 2.639 3.945 8.75 1 83.56 133 THR B N 1
ATOM 3034 C CA . THR B 1 133 ? 2.396 4.203 10.164 1 83.56 133 THR B CA 1
ATOM 3035 C C . THR B 1 133 ? 1.468 5.402 10.352 1 83.56 133 THR B C 1
ATOM 3037 O O . THR B 1 133 ? 1.6 6.406 9.648 1 83.56 133 THR B O 1
ATOM 3040 N N . ARG B 1 134 ? 0.511 5.18 11.227 1 86.88 134 ARG B N 1
ATOM 3041 C CA . ARG B 1 134 ? -0.401 6.254 11.602 1 86.88 134 ARG B CA 1
ATOM 3042 C C . ARG B 1 134 ? -0.083 6.777 13 1 86.88 134 ARG B C 1
ATOM 3044 O O . ARG B 1 134 ? 0.077 5.996 13.938 1 86.88 134 ARG B O 1
ATOM 3051 N N . LEU B 1 135 ? 0.145 8.102 13.188 1 91.44 135 LEU B N 1
ATOM 3052 C CA . LEU B 1 135 ? 0.46 8.727 14.461 1 91.44 135 LEU B CA 1
ATOM 3053 C C . LEU B 1 135 ? -0.408 9.961 14.688 1 91.44 135 LEU B C 1
ATOM 3055 O O . LEU B 1 135 ? -0.871 10.586 13.734 1 91.44 135 LEU B O 1
ATOM 3059 N N . PRO B 1 136 ? -0.637 10.305 15.93 1 94.31 136 PRO B N 1
ATOM 3060 C CA . PRO B 1 136 ? -1.396 11.531 16.188 1 94.31 136 PRO B CA 1
ATOM 3061 C C . PRO B 1 136 ? -0.729 12.773 15.602 1 94.31 136 PRO B C 1
ATOM 3063 O O . PRO B 1 136 ? 0.448 13.031 15.867 1 94.31 136 PRO B O 1
ATOM 3066 N N . ALA B 1 137 ? -1.467 13.547 14.922 1 97.25 137 ALA B N 1
ATOM 3067 C CA . ALA B 1 137 ? -0.917 14.695 14.195 1 97.25 137 ALA B CA 1
ATOM 3068 C C . ALA B 1 137 ? -0.372 15.742 15.164 1 97.25 137 ALA B C 1
ATOM 3070 O O . ALA B 1 137 ? 0.664 16.359 14.898 1 97.25 137 ALA B O 1
ATOM 3071 N N . HIS B 1 138 ? -0.957 15.891 16.266 1 97.75 138 HIS B N 1
ATOM 3072 C CA . HIS B 1 138 ? -0.571 16.953 17.188 1 97.75 138 HIS B CA 1
ATOM 3073 C C . HIS B 1 138 ? 0.792 16.672 17.812 1 97.75 138 HIS B C 1
ATOM 3075 O O . HIS B 1 138 ? 1.444 17.594 18.328 1 97.75 138 HIS B O 1
ATOM 3081 N N . LEU B 1 139 ? 1.197 15.422 17.766 1 96.69 139 LEU B N 1
ATOM 3082 C CA . LEU B 1 139 ? 2.463 15.047 18.391 1 96.69 139 LEU B CA 1
ATOM 3083 C C . LEU B 1 139 ? 3.609 15.141 17.391 1 96.69 139 LEU B C 1
ATOM 3085 O O . LEU B 1 139 ? 4.773 15.266 17.781 1 96.69 139 LEU B O 1
ATOM 3089 N N . THR B 1 140 ? 3.355 15.031 16.125 1 97.06 140 THR B N 1
ATOM 3090 C CA . THR B 1 140 ? 4.391 14.859 15.117 1 97.06 140 THR B CA 1
ATOM 3091 C C . THR B 1 140 ? 4.727 16.203 14.461 1 97.06 140 THR B C 1
ATOM 3093 O O . THR B 1 140 ? 3.852 17.047 14.297 1 97.06 140 THR B O 1
ATOM 3096 N N . ALA B 1 141 ? 5.988 16.344 14.062 1 98 141 ALA B N 1
ATOM 3097 C CA . ALA B 1 141 ? 6.379 17.547 13.32 1 98 141 ALA B CA 1
ATOM 3098 C C . ALA B 1 141 ? 5.617 17.641 12 1 98 141 ALA B C 1
ATOM 3100 O O . ALA B 1 141 ? 5.125 18.719 11.641 1 98 141 ALA B O 1
ATOM 3101 N N . VAL B 1 142 ? 5.504 16.531 11.289 1 97.81 142 VAL B N 1
ATOM 3102 C CA . VAL B 1 142 ? 4.809 16.547 10.008 1 97.81 142 VAL B CA 1
ATOM 3103 C C . VAL B 1 142 ? 3.338 16.906 10.219 1 97.81 142 VAL B C 1
ATOM 3105 O O . VAL B 1 142 ? 2.752 17.641 9.43 1 97.81 142 VAL B O 1
ATOM 3108 N N . GLY B 1 143 ? 2.727 16.391 11.273 1 98.06 143 GLY B N 1
ATOM 3109 C CA . GLY B 1 143 ? 1.347 16.719 11.586 1 98.06 143 GLY B CA 1
ATOM 3110 C C . GLY B 1 143 ? 1.147 18.188 11.914 1 98.06 143 GLY B C 1
ATOM 3111 O O . GLY B 1 143 ? 0.261 18.844 11.352 1 98.06 143 GLY B O 1
ATOM 3112 N N . ARG B 1 144 ? 1.995 18.672 12.742 1 98.56 144 ARG B N 1
ATOM 3113 C CA . ARG B 1 144 ? 1.885 20.062 13.156 1 98.56 144 ARG B CA 1
ATOM 3114 C C . ARG B 1 144 ? 2.184 21 11.992 1 98.56 144 ARG B C 1
ATOM 3116 O O . ARG B 1 144 ? 1.602 22.094 11.898 1 98.56 144 ARG B O 1
ATOM 3123 N N . ALA B 1 145 ? 3.09 20.594 11.094 1 98.75 145 ALA B N 1
ATOM 3124 C CA . ALA B 1 145 ? 3.354 21.375 9.891 1 98.75 145 ALA B CA 1
ATOM 3125 C C . ALA B 1 145 ? 2.09 21.547 9.055 1 98.75 145 ALA B C 1
ATOM 3127 O O . ALA B 1 145 ? 1.748 22.656 8.641 1 98.75 145 ALA B O 1
ATOM 3128 N N . ILE B 1 146 ? 1.373 20.469 8.828 1 98.31 146 ILE B N 1
ATOM 3129 C CA . ILE B 1 146 ? 0.155 20.5 8.031 1 98.31 146 ILE B CA 1
ATOM 3130 C C . ILE B 1 146 ? -0.929 21.281 8.766 1 98.31 146 ILE B C 1
ATOM 3132 O O . ILE B 1 146 ? -1.554 22.172 8.195 1 98.31 146 ILE B O 1
ATOM 3136 N N . LEU B 1 147 ? -1.092 21 10.016 1 98.25 147 LEU B N 1
ATOM 3137 C CA . LEU B 1 147 ? -2.125 21.625 10.836 1 98.25 147 LEU B CA 1
ATOM 3138 C C . LEU B 1 147 ? -1.924 23.141 10.891 1 98.25 147 LEU B C 1
ATOM 3140 O O . LEU B 1 147 ? -2.895 23.891 10.961 1 98.25 147 LEU B O 1
ATOM 3144 N N . SER B 1 148 ? -0.708 23.562 10.867 1 98.38 148 SER B N 1
ATOM 3145 C CA . SER B 1 148 ? -0.391 24.969 11.008 1 98.38 148 SER B CA 1
ATOM 3146 C C . SER B 1 148 ? -0.972 25.781 9.852 1 98.38 148 SER B C 1
ATOM 3148 O O . SER B 1 148 ? -1.053 27.016 9.93 1 98.38 148 SER B O 1
ATOM 3150 N N . ARG B 1 149 ? -1.392 25.094 8.82 1 97.38 149 ARG B N 1
ATOM 3151 C CA . ARG B 1 149 ? -1.896 25.797 7.645 1 97.38 149 ARG B CA 1
ATOM 3152 C C . ARG B 1 149 ? -3.418 25.734 7.578 1 97.38 149 ARG B C 1
ATOM 3154 O O . ARG B 1 149 ? -4.027 26.281 6.66 1 97.38 149 ARG B O 1
ATOM 3161 N N . LEU B 1 150 ? -4.035 25.062 8.508 1 96.19 150 LEU B N 1
ATOM 3162 C CA . LEU B 1 150 ? -5.488 25.016 8.609 1 96.19 150 LEU B CA 1
ATOM 3163 C C . LEU B 1 150 ? -6.012 26.203 9.406 1 96.19 150 LEU B C 1
ATOM 3165 O O . LEU B 1 150 ? -5.297 26.766 10.25 1 96.19 150 LEU B O 1
ATOM 3169 N N . ASP B 1 151 ? -7.18 26.562 9.102 1 94.06 151 ASP B N 1
ATOM 3170 C CA . ASP B 1 151 ? -7.723 27.688 9.844 1 94.06 151 ASP B CA 1
ATOM 3171 C C . ASP B 1 151 ? -8.219 27.266 11.219 1 94.06 151 ASP B C 1
ATOM 3173 O O . ASP B 1 151 ? -8.289 26.062 11.508 1 94.06 151 ASP B O 1
ATOM 3177 N N . VAL B 1 152 ? -8.539 28.234 12 1 93.44 152 VAL B N 1
ATOM 3178 C CA . VAL B 1 152 ? -8.867 28.031 13.406 1 93.44 152 VAL B CA 1
ATOM 3179 C C . VAL B 1 152 ? -10.125 27.172 13.531 1 93.44 152 VAL B C 1
ATOM 3181 O O . VAL B 1 152 ? -10.227 26.312 14.414 1 93.44 152 VAL B O 1
ATOM 3184 N N . GLU B 1 153 ? -11.078 27.391 12.711 1 93.94 153 GLU B N 1
ATOM 3185 C CA . GLU B 1 153 ? -12.336 26.641 12.75 1 93.94 153 GLU B CA 1
ATOM 3186 C C . GLU B 1 153 ? -12.117 25.172 12.398 1 93.94 153 GLU B C 1
ATOM 3188 O O . GLU B 1 153 ? -12.711 24.281 13.023 1 93.94 153 GLU B O 1
ATOM 3193 N N . GLN B 1 154 ? -11.336 24.953 11.414 1 93.88 154 GLN B N 1
ATOM 3194 C CA . GLN B 1 154 ? -11.008 23.594 11.008 1 93.88 154 GLN B CA 1
ATOM 3195 C C . GLN B 1 154 ? -10.312 22.828 12.133 1 93.88 154 GLN B C 1
ATOM 3197 O O . GLN B 1 154 ? -10.641 21.672 12.406 1 93.88 154 GLN B O 1
ATOM 3202 N N . ILE B 1 155 ? -9.367 23.484 12.805 1 96.38 155 ILE B N 1
ATOM 3203 C CA . ILE B 1 155 ? -8.625 22.875 13.898 1 96.38 155 ILE B CA 1
ATOM 3204 C C . ILE B 1 155 ? -9.57 22.547 15.055 1 96.38 155 ILE B C 1
ATOM 3206 O O . ILE B 1 155 ? -9.523 21.453 15.617 1 96.38 155 ILE B O 1
ATOM 3210 N N . SER B 1 156 ? -10.422 23.484 15.359 1 95.44 156 SER B N 1
ATOM 3211 C CA . SER B 1 156 ? -11.367 23.297 16.453 1 95.44 156 SER B CA 1
ATOM 3212 C C . SER B 1 156 ? -12.281 22.094 16.172 1 95.44 156 SER B C 1
ATOM 3214 O O . SER B 1 156 ? -12.539 21.297 17.062 1 95.44 156 SER B O 1
ATOM 3216 N N . ALA B 1 157 ? -12.75 22.031 14.977 1 93.5 157 ALA B N 1
ATOM 3217 C CA . ALA B 1 157 ? -13.625 20.938 14.586 1 93.5 157 ALA B CA 1
ATOM 3218 C C . ALA B 1 157 ? -12.898 19.594 14.664 1 93.5 157 ALA B C 1
ATOM 3220 O O . ALA B 1 157 ? -13.461 18.594 15.125 1 93.5 157 ALA B O 1
ATOM 3221 N N . LEU B 1 158 ? -11.703 19.594 14.234 1 93.75 158 LEU B N 1
ATOM 3222 C CA . LEU B 1 158 ? -10.898 18.375 14.188 1 93.75 158 LEU B CA 1
ATOM 3223 C C . LEU B 1 158 ? -10.625 17.844 15.594 1 93.75 158 LEU B C 1
ATOM 3225 O O . LEU B 1 158 ? -10.523 16.641 15.789 1 93.75 158 LEU B O 1
ATOM 3229 N N . TYR B 1 159 ? -10.539 18.703 16.531 1 96 159 TYR B N 1
ATOM 3230 C CA . TYR B 1 159 ? -10.094 18.266 17.859 1 96 159 TYR B CA 1
ATOM 3231 C C . TYR B 1 159 ? -11.219 18.406 18.875 1 96 159 TYR B C 1
ATOM 3233 O O . TYR B 1 159 ? -10.969 18.359 20.078 1 96 159 TYR B O 1
ATOM 3241 N N . GLU B 1 160 ? -12.383 18.609 18.344 1 93.12 160 GLU B N 1
ATOM 3242 C CA . GLU B 1 160 ? -13.523 18.625 19.25 1 93.12 160 GLU B CA 1
ATOM 3243 C C . GLU B 1 160 ? -13.672 17.281 19.984 1 93.12 160 GLU B C 1
ATOM 3245 O O . GLU B 1 160 ? -13.781 16.234 19.344 1 93.12 160 GLU B O 1
ATOM 3250 N N . GLY B 1 161 ? -13.625 17.281 21.266 1 92.56 161 GLY B N 1
ATOM 3251 C CA . GLY B 1 161 ? -13.781 16.078 22.062 1 92.56 161 GLY B CA 1
ATOM 3252 C C . GLY B 1 161 ? -12.578 15.156 22 1 92.56 161 GLY B C 1
ATOM 3253 O O . GLY B 1 161 ? -12.664 13.969 22.344 1 92.56 161 GLY B O 1
ATOM 3254 N N . TYR B 1 162 ? -11.516 15.648 21.531 1 93.12 162 TYR B N 1
ATOM 3255 C CA . TYR B 1 162 ? -10.305 14.852 21.359 1 93.12 162 TYR B CA 1
ATOM 3256 C C . TYR B 1 162 ? -9.711 14.469 22.703 1 93.12 162 TYR B C 1
ATOM 3258 O O . TYR B 1 162 ? -9.766 15.242 23.672 1 93.12 162 TYR B O 1
ATOM 3266 N N . THR B 1 163 ? -9.102 13.25 22.906 1 93.25 163 THR B N 1
ATOM 3267 C CA . THR B 1 163 ? -8.648 12.703 24.188 1 93.25 163 THR B CA 1
ATOM 3268 C C . THR B 1 163 ? -7.168 12.992 24.391 1 93.25 163 THR B C 1
ATOM 3270 O O . THR B 1 163 ? -6.621 12.695 25.469 1 93.25 163 THR B O 1
ATOM 3273 N N . TRP B 1 164 ? -6.43 13.516 23.469 1 95.06 164 TRP B N 1
ATOM 3274 C CA . TRP B 1 164 ? -5.051 13.977 23.5 1 95.06 164 TRP B CA 1
ATOM 3275 C C . TRP B 1 164 ? -4.113 12.859 23.953 1 95.06 164 TRP B C 1
ATOM 3277 O O . TRP B 1 164 ? -3.42 12.992 24.969 1 95.06 164 TRP B O 1
ATOM 3287 N N . PRO B 1 165 ? -4.059 11.82 23.203 1 91.88 165 PRO B N 1
ATOM 3288 C CA . PRO B 1 165 ? -3.133 10.742 23.562 1 91.88 165 PRO B CA 1
ATOM 3289 C C . PRO B 1 165 ? -1.672 11.188 23.516 1 91.88 165 PRO B C 1
ATOM 3291 O O . PRO B 1 165 ? -1.316 12.094 22.766 1 91.88 165 PRO B O 1
ATOM 3294 N N . THR B 1 166 ? -0.817 10.578 24.438 1 91.75 166 THR B N 1
ATOM 3295 C CA . THR B 1 166 ? 0.625 10.797 24.453 1 91.75 166 THR B CA 1
ATOM 3296 C C . THR B 1 166 ? 1.378 9.492 24.234 1 91.75 166 THR B C 1
ATOM 3298 O O . THR B 1 166 ? 0.829 8.406 24.453 1 91.75 166 THR B O 1
ATOM 3301 N N . ARG B 1 167 ? 2.572 9.656 23.719 1 89.56 167 ARG B N 1
ATOM 3302 C CA . ARG B 1 167 ? 3.377 8.453 23.484 1 89.56 167 ARG B CA 1
ATOM 3303 C C . ARG B 1 167 ? 4.566 8.406 24.438 1 89.56 167 ARG B C 1
ATOM 3305 O O . ARG B 1 167 ? 4.887 7.352 24.984 1 89.56 167 ARG B O 1
ATOM 3312 N N . THR B 1 168 ? 5.191 9.484 24.672 1 91.44 168 THR B N 1
ATOM 3313 C CA . THR B 1 168 ? 6.367 9.531 25.531 1 91.44 168 THR B CA 1
ATOM 3314 C C . THR B 1 168 ? 6.102 10.391 26.766 1 91.44 168 THR B C 1
ATOM 3316 O O . THR B 1 168 ? 6.992 10.586 27.594 1 91.44 168 THR B O 1
ATOM 3319 N N . GLY B 1 169 ? 4.965 10.914 26.812 1 92.38 169 GLY B N 1
ATOM 3320 C CA . GLY B 1 169 ? 4.629 11.797 27.922 1 92.38 169 GLY B CA 1
ATOM 3321 C C . GLY B 1 169 ? 4.895 13.258 27.625 1 92.38 169 GLY B C 1
ATOM 3322 O O . GLY B 1 169 ? 4.699 14.117 28.484 1 92.38 169 GLY B O 1
ATOM 3323 N N . THR B 1 170 ? 5.352 13.555 26.469 1 92.38 170 THR B N 1
ATOM 3324 C CA . THR B 1 170 ? 5.621 14.938 26.094 1 92.38 170 THR B CA 1
ATOM 3325 C C . THR B 1 170 ? 4.75 15.352 24.906 1 92.38 170 THR B C 1
ATOM 3327 O O . THR B 1 170 ? 4.18 14.492 24.219 1 92.38 170 THR B O 1
ATOM 3330 N N . GLY B 1 171 ? 4.562 16.703 24.719 1 93.5 171 GLY B N 1
ATOM 3331 C CA . GLY B 1 171 ? 3.75 17.234 23.641 1 93.5 171 GLY B CA 1
ATOM 3332 C C . GLY B 1 171 ? 2.521 17.984 24.125 1 93.5 171 GLY B C 1
ATOM 3333 O O . GLY B 1 171 ? 2.234 17.984 25.328 1 93.5 171 GLY B O 1
ATOM 3334 N N . PRO B 1 172 ? 1.869 18.578 23.156 1 96.81 172 PRO B N 1
ATOM 3335 C CA . PRO B 1 172 ? 0.667 19.312 23.547 1 96.81 172 PRO B CA 1
ATOM 3336 C C . PRO B 1 172 ? -0.464 18.391 24 1 96.81 172 PRO B C 1
ATOM 3338 O O . PRO B 1 172 ? -0.668 17.328 23.406 1 96.81 172 PRO B O 1
ATOM 3341 N N . SER B 1 173 ? -1.185 18.797 25.062 1 95.31 173 SER B N 1
ATOM 3342 C CA . SER B 1 173 ? -2.254 17.984 25.625 1 95.31 173 SER B CA 1
ATOM 3343 C C . SER B 1 173 ? -3.58 18.734 25.625 1 95.31 173 SER B C 1
ATOM 3345 O O . SER B 1 173 ? -4.574 18.25 26.172 1 95.31 173 SER B O 1
ATOM 3347 N N . THR B 1 174 ? -3.525 19.969 25.125 1 96.12 174 THR B N 1
ATOM 3348 C CA . THR B 1 174 ? -4.734 20.766 24.984 1 96.12 174 THR B CA 1
ATOM 3349 C C . THR B 1 174 ? -4.762 21.484 23.641 1 96.12 174 THR B C 1
ATOM 3351 O O . THR B 1 174 ? -3.727 21.641 22.984 1 96.12 174 THR B O 1
ATOM 3354 N N . LEU B 1 175 ? -5.961 21.922 23.359 1 97.19 175 LEU B N 1
ATOM 3355 C CA . LEU B 1 175 ? -6.117 22.656 22.109 1 97.19 175 LEU B CA 1
ATOM 3356 C C . LEU B 1 175 ? -5.336 23.969 22.156 1 97.19 175 LEU B C 1
ATOM 3358 O O . LEU B 1 175 ? -4.762 24.391 21.141 1 97.19 175 LEU B O 1
ATOM 3362 N N . ALA B 1 176 ? -5.328 24.641 23.25 1 96.94 176 ALA B N 1
ATOM 3363 C CA . ALA B 1 176 ? -4.613 25.906 23.406 1 96.94 176 ALA B CA 1
ATOM 3364 C C . ALA B 1 176 ? -3.113 25.719 23.203 1 96.94 176 ALA B C 1
ATOM 3366 O O . ALA B 1 176 ? -2.471 26.516 22.531 1 96.94 176 ALA B O 1
ATOM 3367 N N . GLU B 1 177 ? -2.572 24.672 23.828 1 97.44 177 GLU B N 1
ATOM 3368 C CA . GLU B 1 177 ? -1.153 24.375 23.672 1 97.44 177 GLU B CA 1
ATOM 3369 C C . GLU B 1 177 ? -0.821 24.062 22.219 1 97.44 177 GLU B C 1
ATOM 3371 O O . GLU B 1 177 ? 0.212 24.484 21.703 1 97.44 177 GLU B O 1
ATOM 3376 N N . LEU B 1 178 ? -1.675 23.297 21.594 1 98.19 178 LEU B N 1
ATOM 3377 C CA . LEU B 1 178 ? -1.466 22.953 20.188 1 98.19 178 LEU B CA 1
ATOM 3378 C C . LEU B 1 178 ? -1.501 24.203 19.328 1 98.19 178 LEU B C 1
ATOM 3380 O O . LEU B 1 178 ? -0.653 24.391 18.453 1 98.19 178 LEU B O 1
ATOM 3384 N N . ARG B 1 179 ? -2.459 25.078 19.594 1 97.69 179 ARG B N 1
ATOM 3385 C CA . ARG B 1 179 ? -2.605 26.297 18.797 1 97.69 179 ARG B CA 1
ATOM 3386 C C . ARG B 1 179 ? -1.357 27.156 18.906 1 97.69 179 ARG B C 1
ATOM 3388 O O . ARG B 1 179 ? -0.96 27.797 17.922 1 97.69 179 ARG B O 1
ATOM 3395 N N . GLU B 1 180 ? -0.785 27.219 20.031 1 97.69 180 GLU B N 1
ATOM 3396 C CA . GLU B 1 180 ? 0.447 27.984 20.203 1 97.69 180 GLU B CA 1
ATOM 3397 C C . GLU B 1 180 ? 1.57 27.422 19.344 1 97.69 180 GLU B C 1
ATOM 3399 O O . GLU B 1 180 ? 2.297 28.188 18.688 1 97.69 180 GLU B O 1
ATOM 3404 N N . LEU B 1 181 ? 1.708 26.125 19.359 1 97.88 181 LEU B N 1
ATOM 3405 C CA . LEU B 1 181 ? 2.725 25.469 18.531 1 97.88 181 LEU B CA 1
ATOM 3406 C C . LEU B 1 181 ? 2.451 25.703 17.047 1 97.88 181 LEU B C 1
ATOM 3408 O O . LEU B 1 181 ? 3.383 25.906 16.266 1 97.88 181 LEU B O 1
ATOM 3412 N N . LEU B 1 182 ? 1.191 25.641 16.672 1 98.56 182 LEU B N 1
ATOM 3413 C CA . LEU B 1 182 ? 0.825 25.812 15.273 1 98.56 182 LEU B CA 1
ATOM 3414 C C . LEU B 1 182 ? 1.099 27.234 14.805 1 98.56 182 LEU B C 1
ATOM 3416 O O . LEU B 1 182 ? 1.512 27.453 13.664 1 98.56 182 LEU B O 1
ATOM 3420 N N . ALA B 1 183 ? 0.825 28.203 15.688 1 97.88 183 ALA B N 1
ATOM 3421 C CA . ALA B 1 183 ? 1.117 29.594 15.359 1 97.88 183 ALA B CA 1
ATOM 3422 C C . ALA B 1 183 ? 2.611 29.797 15.125 1 97.88 183 ALA B C 1
ATOM 3424 O O . ALA B 1 183 ? 3.006 30.5 14.188 1 97.88 183 ALA B O 1
ATOM 3425 N N . ALA B 1 184 ? 3.402 29.234 16 1 97.81 184 ALA B N 1
ATOM 3426 C CA . ALA B 1 184 ? 4.852 29.312 15.844 1 97.81 184 ALA B CA 1
ATOM 3427 C C . ALA B 1 184 ? 5.301 28.672 14.531 1 97.81 184 ALA B C 1
ATOM 3429 O O . ALA B 1 184 ? 6.164 29.203 13.836 1 97.81 184 ALA B O 1
ATOM 3430 N N . ALA B 1 185 ? 4.754 27.484 14.203 1 98.31 185 ALA B N 1
ATOM 3431 C CA . ALA B 1 185 ? 5.094 26.781 12.969 1 98.31 185 ALA B CA 1
ATOM 3432 C C . ALA B 1 185 ? 4.68 27.594 11.75 1 98.31 185 ALA B C 1
ATOM 3434 O O . ALA B 1 185 ? 5.395 27.625 10.742 1 98.31 185 ALA B O 1
ATOM 3435 N N . ARG B 1 186 ? 3.521 28.172 11.812 1 97.31 186 ARG B N 1
ATOM 3436 C CA . ARG B 1 186 ? 3.043 29.016 10.719 1 97.31 186 ARG B CA 1
ATOM 3437 C C . ARG B 1 186 ? 4 30.172 10.461 1 97.31 186 ARG B C 1
ATOM 3439 O O . ARG B 1 186 ? 4.305 30.484 9.305 1 97.31 186 ARG B O 1
ATOM 3446 N N . GLU B 1 187 ? 4.449 30.797 11.477 1 97.19 187 GLU B N 1
ATOM 3447 C CA . GLU B 1 187 ? 5.34 31.953 11.383 1 97.19 187 GLU B CA 1
ATOM 3448 C C . GLU B 1 187 ? 6.711 31.547 10.852 1 97.19 187 GLU B C 1
ATOM 3450 O O . GLU B 1 187 ? 7.262 32.219 9.969 1 97.19 187 GLU B O 1
ATOM 3455 N N . SER B 1 188 ? 7.266 30.469 11.375 1 97.5 188 SER B N 1
ATOM 3456 C CA . SER B 1 188 ? 8.617 30.047 10.992 1 97.5 188 SER B CA 1
ATOM 3457 C C . SER B 1 188 ? 8.609 29.297 9.672 1 97.5 188 SER B C 1
ATOM 3459 O O . SER B 1 188 ? 9.648 29.188 9.008 1 97.5 188 SER B O 1
ATOM 3461 N N . GLY B 1 189 ? 7.465 28.625 9.344 1 98 189 GLY B N 1
ATOM 3462 C CA . GLY B 1 189 ? 7.348 27.844 8.117 1 98 189 GLY B CA 1
ATOM 3463 C C . GLY B 1 189 ? 7.699 26.391 8.312 1 98 189 GLY B C 1
ATOM 3464 O O . GLY B 1 189 ? 7.77 25.625 7.344 1 98 189 GLY B O 1
ATOM 3465 N N . TYR B 1 190 ? 8.039 26.047 9.57 1 98.62 190 TYR B N 1
ATOM 3466 C CA . TYR B 1 190 ? 8.336 24.656 9.883 1 98.62 190 TYR B CA 1
ATOM 3467 C C . TYR B 1 190 ? 7.914 24.312 11.305 1 98.62 190 TYR B C 1
ATOM 3469 O O . TYR B 1 190 ? 7.742 25.203 12.141 1 98.62 190 TYR B O 1
ATOM 3477 N N . ALA B 1 191 ? 7.695 23.031 11.57 1 98.69 191 ALA B N 1
ATOM 3478 C CA . ALA B 1 191 ? 7.367 22.5 12.898 1 98.69 191 ALA B CA 1
ATOM 3479 C C . ALA B 1 191 ? 8.5 21.641 13.438 1 98.69 191 ALA B C 1
ATOM 3481 O O . ALA B 1 191 ? 9.242 21.016 12.672 1 98.69 191 ALA B O 1
ATOM 3482 N N . VAL B 1 192 ? 8.586 21.625 14.773 1 97.75 192 VAL B N 1
ATOM 3483 C CA . VAL B 1 192 ? 9.617 20.844 15.453 1 97.75 192 VAL B CA 1
ATOM 3484 C C . VAL B 1 192 ? 8.969 19.875 16.438 1 97.75 192 VAL B C 1
ATOM 3486 O O . VAL B 1 192 ? 8.031 20.234 17.156 1 97.75 192 VAL B O 1
ATOM 3489 N N . GLU B 1 193 ? 9.352 18.672 16.344 1 96.38 193 GLU B N 1
ATOM 3490 C CA . GLU B 1 193 ? 9.008 17.625 17.312 1 96.38 193 GLU B CA 1
ATOM 3491 C C . GLU B 1 193 ? 10.234 17.156 18.078 1 96.38 193 GLU B C 1
ATOM 3493 O O . GLU B 1 193 ? 11.25 16.797 17.484 1 96.38 193 GLU B O 1
ATOM 3498 N N . GLU B 1 194 ? 10.141 17.172 19.328 1 95.12 194 GLU B N 1
ATOM 3499 C CA . GLU B 1 194 ? 11.234 16.703 20.188 1 95.12 194 GLU B CA 1
ATOM 3500 C C . GLU B 1 194 ? 10.75 15.617 21.141 1 95.12 194 GLU B C 1
ATOM 3502 O O . GLU B 1 194 ? 10.078 15.906 22.125 1 95.12 194 GLU B O 1
ATOM 3507 N N . ASN B 1 195 ? 11.062 14.422 20.844 1 91.5 195 ASN B N 1
ATOM 3508 C CA . ASN B 1 195 ? 10.875 13.281 21.734 1 91.5 195 ASN B CA 1
ATOM 3509 C C . ASN B 1 195 ? 9.398 12.984 21.969 1 91.5 195 ASN B C 1
ATOM 3511 O O . ASN B 1 195 ? 9.047 12.273 22.906 1 91.5 195 ASN B O 1
ATOM 3515 N N . ALA B 1 196 ? 8.547 13.5 21.266 1 92 196 ALA B N 1
ATOM 3516 C CA . ALA B 1 196 ? 7.117 13.438 21.578 1 92 196 ALA B CA 1
ATOM 3517 C C . ALA B 1 196 ? 6.527 12.094 21.156 1 92 196 ALA B C 1
ATOM 3519 O O . ALA B 1 196 ? 5.59 11.602 21.797 1 92 196 ALA B O 1
ATOM 3520 N N . THR B 1 197 ? 7 11.492 20.031 1 91.62 197 THR B N 1
ATOM 3521 C CA . THR B 1 197 ? 6.48 10.203 19.562 1 91.62 197 THR B CA 1
ATOM 3522 C C . THR B 1 197 ? 7.426 9.07 19.953 1 91.62 197 THR B C 1
ATOM 3524 O O . THR B 1 197 ? 6.984 7.961 20.25 1 91.62 197 THR B O 1
ATOM 3527 N N . THR B 1 198 ? 8.656 9.32 19.875 1 87.44 198 THR B N 1
ATOM 3528 C CA . THR B 1 198 ? 9.711 8.375 20.234 1 87.44 198 THR B CA 1
ATOM 3529 C C . THR B 1 198 ? 10.812 9.07 21.016 1 87.44 198 THR B C 1
ATOM 3531 O O . THR B 1 198 ? 11.414 10.031 20.547 1 87.44 198 THR B O 1
ATOM 3534 N N . SER B 1 199 ? 11.07 8.492 22.203 1 89.62 199 SER B N 1
ATOM 3535 C CA . SER B 1 199 ? 12.141 9.07 23 1 89.62 199 SER B CA 1
ATOM 3536 C C . SER B 1 199 ? 13.477 9.008 22.281 1 89.62 199 SER B C 1
ATOM 3538 O O . SER B 1 199 ? 13.828 7.973 21.703 1 89.62 199 SER B O 1
ATOM 3540 N N . GLY B 1 200 ? 14.156 10.141 22.266 1 89.69 200 GLY B N 1
ATOM 3541 C CA . GLY B 1 200 ? 15.477 10.164 21.672 1 89.69 200 GLY B CA 1
ATOM 3542 C C . GLY B 1 200 ? 15.461 10.547 20.203 1 89.69 200 GLY B C 1
ATOM 3543 O O . GLY B 1 200 ? 16.516 10.57 19.547 1 89.69 200 GLY B O 1
ATOM 3544 N N . ILE B 1 201 ? 14.25 10.93 19.734 1 91.12 201 ILE B N 1
ATOM 3545 C CA . ILE B 1 201 ? 14.141 11.258 18.312 1 91.12 201 ILE B CA 1
ATOM 3546 C C . ILE B 1 201 ? 13.539 12.648 18.156 1 91.12 201 ILE B C 1
ATOM 3548 O O . ILE B 1 201 ? 12.578 13 18.844 1 91.12 201 ILE B O 1
ATOM 3552 N N . ASN B 1 202 ? 14.133 13.445 17.328 1 94.44 202 ASN B N 1
ATOM 3553 C CA . ASN B 1 202 ? 13.617 14.75 16.922 1 94.44 202 ASN B CA 1
ATOM 3554 C C . ASN B 1 202 ? 13.234 14.766 15.445 1 94.44 202 ASN B C 1
ATOM 3556 O O . ASN B 1 202 ? 13.773 13.992 14.648 1 94.44 202 ASN B O 1
ATOM 3560 N N . CYS B 1 203 ? 12.273 15.617 15.141 1 96.19 203 CYS B N 1
ATOM 3561 C CA . CYS B 1 203 ? 11.859 15.773 13.75 1 96.19 203 CYS B CA 1
ATOM 3562 C C . CYS B 1 203 ? 11.586 17.234 13.43 1 96.19 203 CYS B C 1
ATOM 3564 O O . CYS B 1 203 ? 11.133 18 14.281 1 96.19 203 CYS B O 1
ATOM 3566 N N . ILE B 1 204 ? 11.93 17.641 12.273 1 98.19 204 ILE B N 1
ATOM 3567 C CA . ILE B 1 204 ? 11.586 18.938 11.719 1 98.19 204 ILE B CA 1
ATOM 3568 C C . ILE B 1 204 ? 10.836 18.766 10.398 1 98.19 204 ILE B C 1
ATOM 3570 O O . ILE B 1 204 ? 11.227 17.953 9.562 1 98.19 204 ILE B O 1
ATOM 3574 N N . ALA B 1 205 ? 9.727 19.484 10.219 1 98.69 205 ALA B N 1
ATOM 3575 C CA . ALA B 1 205 ? 8.914 19.266 9.023 1 98.69 205 ALA B CA 1
ATOM 3576 C C . ALA B 1 205 ? 8.305 20.562 8.531 1 98.69 205 ALA B C 1
ATOM 3578 O O . ALA B 1 205 ? 8.125 21.516 9.305 1 98.69 205 ALA B O 1
ATOM 3579 N N . SER B 1 206 ? 8.031 20.625 7.305 1 98.81 206 SER B N 1
ATOM 3580 C CA . SER B 1 206 ? 7.363 21.734 6.648 1 98.81 206 SER B CA 1
ATOM 3581 C C . SER B 1 206 ? 6.242 21.25 5.734 1 98.81 206 SER B C 1
ATOM 3583 O O . SER B 1 206 ? 6.332 20.172 5.16 1 98.81 206 SER B O 1
ATOM 3585 N N . PRO B 1 207 ? 5.172 22.031 5.617 1 98.5 207 PRO B N 1
ATOM 3586 C CA . PRO B 1 207 ? 4.023 21.609 4.816 1 98.5 207 PRO B CA 1
ATOM 3587 C C . PRO B 1 207 ? 4.262 21.766 3.316 1 98.5 207 PRO B C 1
ATOM 3589 O O . PRO B 1 207 ? 5.082 22.578 2.896 1 98.5 207 PRO B O 1
ATOM 3592 N N . VAL B 1 208 ? 3.703 20.922 2.584 1 97 208 VAL B N 1
ATOM 3593 C CA . VAL B 1 208 ? 3.568 21.062 1.137 1 97 208 VAL B CA 1
ATOM 3594 C C . VAL B 1 208 ? 2.205 21.656 0.796 1 97 208 VAL B C 1
ATOM 3596 O O . VAL B 1 208 ? 1.168 21.078 1.131 1 97 208 VAL B O 1
ATOM 3599 N N . ILE B 1 209 ? 2.219 22.766 0.11 1 94.31 209 ILE B N 1
ATOM 3600 C CA . ILE B 1 209 ? 1.009 23.562 -0.058 1 94.31 209 ILE B CA 1
ATOM 3601 C C . ILE B 1 209 ? 0.696 23.719 -1.545 1 94.31 209 ILE B C 1
ATOM 3603 O O . ILE B 1 209 ? 1.591 23.984 -2.35 1 94.31 209 ILE B O 1
ATOM 3607 N N . THR B 1 210 ? -0.542 23.531 -1.856 1 87.31 210 THR B N 1
ATOM 3608 C CA . THR B 1 210 ? -0.969 23.75 -3.232 1 87.31 210 THR B CA 1
ATOM 3609 C C . THR B 1 210 ? -1.059 25.25 -3.527 1 87.31 210 THR B C 1
ATOM 3611 O O . THR B 1 210 ? -0.926 26.078 -2.621 1 87.31 210 THR B O 1
ATOM 3614 N N . ARG B 1 211 ? -1.318 25.516 -4.805 1 84.5 211 ARG B N 1
ATOM 3615 C CA . ARG B 1 211 ? -1.395 26.906 -5.234 1 84.5 211 ARG B CA 1
ATOM 3616 C C . ARG B 1 211 ? -2.555 27.641 -4.555 1 84.5 211 ARG B C 1
ATOM 3618 O O . ARG B 1 211 ? -2.473 28.828 -4.281 1 84.5 211 ARG B O 1
ATOM 3625 N N . ASP B 1 212 ? -3.566 26.891 -4.184 1 82.69 212 ASP B N 1
ATOM 3626 C CA . ASP B 1 212 ? -4.738 27.5 -3.549 1 82.69 212 ASP B CA 1
ATOM 3627 C C . ASP B 1 212 ? -4.559 27.578 -2.033 1 82.69 212 ASP B C 1
ATOM 3629 O O . ASP B 1 212 ? -5.496 27.922 -1.312 1 82.69 212 ASP B O 1
ATOM 3633 N N . GLY B 1 213 ? -3.404 27.219 -1.591 1 87.94 213 GLY B N 1
ATOM 3634 C CA . GLY B 1 213 ? -3.07 27.422 -0.19 1 87.94 213 GLY B CA 1
ATOM 3635 C C . GLY B 1 213 ? -3.428 26.234 0.688 1 87.94 213 GLY B C 1
ATOM 3636 O O . GLY B 1 213 ? -3.375 26.328 1.917 1 87.94 213 GLY B O 1
ATOM 3637 N N . ARG B 1 214 ? -3.748 25.172 0.165 1 88.31 214 ARG B N 1
ATOM 3638 C CA . ARG B 1 214 ? -4.145 24 0.932 1 88.31 214 ARG B CA 1
ATOM 3639 C C . ARG B 1 214 ? -2.939 23.125 1.258 1 88.31 214 ARG B C 1
ATOM 3641 O O . ARG B 1 214 ? -2.135 22.812 0.377 1 88.31 214 ARG B O 1
ATOM 3648 N N . PRO B 1 215 ? -2.83 22.797 2.555 1 94.56 215 PRO B N 1
ATOM 3649 C CA . PRO B 1 215 ? -1.771 21.844 2.9 1 94.56 215 PRO B CA 1
ATOM 3650 C C . PRO B 1 215 ? -2.123 20.406 2.527 1 94.56 215 PRO B C 1
ATOM 3652 O O . PRO B 1 215 ? -3.061 19.828 3.088 1 94.56 215 PRO B O 1
ATOM 3655 N N . VAL B 1 216 ? -1.333 19.781 1.617 1 91.62 216 VAL B N 1
ATOM 3656 C CA . VAL B 1 216 ? -1.697 18.453 1.105 1 91.62 216 VAL B CA 1
ATOM 3657 C C . VAL B 1 216 ? -0.769 17.406 1.697 1 91.62 216 VAL B C 1
ATOM 3659 O O . VAL B 1 216 ? -1.062 16.203 1.635 1 91.62 216 VAL B O 1
ATOM 3662 N N . ALA B 1 217 ? 0.365 17.781 2.209 1 96.12 217 ALA B N 1
ATOM 3663 C CA . ALA B 1 217 ? 1.353 16.875 2.801 1 96.12 217 ALA B CA 1
ATOM 3664 C C . ALA B 1 217 ? 2.383 17.656 3.615 1 96.12 217 ALA B C 1
ATOM 3666 O O . ALA B 1 217 ? 2.271 18.875 3.768 1 96.12 217 ALA B O 1
ATOM 3667 N N . ALA B 1 218 ? 3.268 16.938 4.188 1 97.88 218 ALA B N 1
ATOM 3668 C CA . ALA B 1 218 ? 4.441 17.531 4.82 1 97.88 218 ALA B CA 1
ATOM 3669 C C . ALA B 1 218 ? 5.691 16.688 4.551 1 97.88 218 ALA B C 1
ATOM 3671 O O . ALA B 1 218 ? 5.617 15.469 4.465 1 97.88 218 ALA B O 1
ATOM 3672 N N . LEU B 1 219 ? 6.73 17.406 4.375 1 97.75 219 LEU B N 1
ATOM 3673 C CA . LEU B 1 219 ? 8.055 16.797 4.344 1 97.75 219 LEU B CA 1
ATOM 3674 C C . LEU B 1 219 ? 8.773 17 5.672 1 97.75 219 LEU B C 1
ATOM 3676 O O . LEU B 1 219 ? 8.703 18.078 6.262 1 97.75 219 LEU B O 1
ATOM 3680 N N . GLY B 1 220 ? 9.453 15.969 6.094 1 96.81 220 GLY B N 1
ATOM 3681 C CA . GLY B 1 220 ? 10.172 16.078 7.352 1 96.81 220 GLY B CA 1
ATOM 3682 C C . GLY B 1 220 ? 11.469 15.297 7.371 1 96.81 220 GLY B C 1
ATOM 3683 O O . GLY B 1 220 ? 11.711 14.461 6.496 1 96.81 220 GLY B O 1
ATOM 3684 N N . VAL B 1 221 ? 12.312 15.656 8.352 1 96.12 221 VAL B N 1
ATOM 3685 C CA . VAL B 1 221 ? 13.578 14.984 8.617 1 96.12 221 VAL B CA 1
ATOM 3686 C C . VAL B 1 221 ? 13.633 14.547 10.086 1 96.12 221 VAL B C 1
ATOM 3688 O O . VAL B 1 221 ? 13.195 15.273 10.977 1 96.12 221 VAL B O 1
ATOM 3691 N N . THR B 1 222 ? 14.094 13.344 10.227 1 94.12 222 THR B N 1
ATOM 3692 C CA . THR B 1 222 ? 14.234 12.781 11.562 1 94.12 222 THR B CA 1
ATOM 3693 C C . THR B 1 222 ? 15.703 12.539 11.898 1 94.12 222 THR B C 1
ATOM 3695 O O . THR B 1 222 ? 16.484 12.109 11.047 1 94.12 222 THR B O 1
ATOM 3698 N N . PHE B 1 223 ? 16.062 12.836 13.164 1 91.69 223 PHE B N 1
ATOM 3699 C CA . PHE B 1 223 ? 17.422 12.633 13.625 1 91.69 223 PHE B CA 1
ATOM 3700 C C . PHE B 1 223 ? 17.469 12.398 15.133 1 91.69 223 PHE B C 1
ATOM 3702 O O . PHE B 1 223 ? 16.469 12.641 15.828 1 91.69 223 PHE B O 1
ATOM 3709 N N . LEU B 1 224 ? 18.531 11.867 15.578 1 90.56 224 LEU B N 1
ATOM 3710 C CA . LEU B 1 224 ? 18.688 11.555 16.984 1 90.56 224 LEU B CA 1
ATOM 3711 C C . LEU B 1 224 ? 18.797 12.828 17.828 1 90.56 224 LEU B C 1
ATOM 3713 O O . LEU B 1 224 ? 19.484 13.773 17.438 1 90.56 224 LEU B O 1
ATOM 3717 N N . SER B 1 225 ? 18.094 12.695 18.938 1 91 225 SER B N 1
ATOM 3718 C CA . SER B 1 225 ? 18.203 13.812 19.875 1 91 225 SER B CA 1
ATOM 3719 C C . SER B 1 225 ? 19.641 13.992 20.344 1 91 225 SER B C 1
ATOM 3721 O O . SER B 1 225 ? 20.328 13.016 20.656 1 91 225 SER B O 1
ATOM 3723 N N . GLY B 1 226 ? 20.109 15.18 20.375 1 91.19 226 GLY B N 1
ATOM 3724 C CA . GLY B 1 226 ? 21.453 15.469 20.875 1 91.19 226 GLY B CA 1
ATOM 3725 C C . GLY B 1 226 ? 22.516 15.336 19.797 1 91.19 226 GLY B C 1
ATOM 3726 O O . GLY B 1 226 ? 23.688 15.664 20.031 1 91.19 226 GLY B O 1
ATOM 3727 N N . SER B 1 227 ? 22.109 14.906 18.641 1 91.56 227 SER B N 1
ATOM 3728 C CA . SER B 1 227 ? 23.094 14.695 17.594 1 91.56 227 SER B CA 1
ATOM 3729 C C . SER B 1 227 ? 23.359 15.977 16.812 1 91.56 227 SER B C 1
ATOM 3731 O O . SER B 1 227 ? 24.312 16.047 16.031 1 91.56 227 SER B O 1
ATOM 3733 N N . LYS B 1 228 ? 22.562 16.969 17.047 1 94.31 228 LYS B N 1
ATOM 3734 C CA . LYS B 1 228 ? 22.672 18.234 16.312 1 94.31 228 LYS B CA 1
ATOM 3735 C C . LYS B 1 228 ? 22.75 19.422 17.266 1 94.31 228 LYS B C 1
ATOM 3737 O O . LYS B 1 228 ? 22.062 19.453 18.281 1 94.31 228 LYS B O 1
ATOM 3742 N N . SER B 1 229 ? 23.625 20.312 16.922 1 95.06 229 SER B N 1
ATOM 3743 C CA . SER B 1 229 ? 23.625 21.609 17.594 1 95.06 229 SER B CA 1
ATOM 3744 C C . SER B 1 229 ? 22.406 22.438 17.188 1 95.06 229 SER B C 1
ATOM 3746 O O . SER B 1 229 ? 21.688 22.078 16.25 1 95.06 229 SER B O 1
ATOM 3748 N N . ALA B 1 230 ? 22.203 23.516 17.922 1 94.38 230 ALA B N 1
ATOM 3749 C CA . ALA B 1 230 ? 21.125 24.438 17.578 1 94.38 230 ALA B CA 1
ATOM 3750 C C . ALA B 1 230 ? 21.312 24.984 16.172 1 94.38 230 ALA B C 1
ATOM 3752 O O . ALA B 1 230 ? 20.328 25.156 15.43 1 94.38 230 ALA B O 1
ATOM 3753 N N . GLU B 1 231 ? 22.547 25.266 15.883 1 96.19 231 GLU B N 1
ATOM 3754 C CA . GLU B 1 231 ? 22.844 25.797 14.555 1 96.19 231 GLU B CA 1
ATOM 3755 C C . GLU B 1 231 ? 22.578 24.766 13.469 1 96.19 231 GLU B C 1
ATOM 3757 O O . GLU B 1 231 ? 22.016 25.094 12.422 1 96.19 231 GLU B O 1
ATOM 3762 N N . GLU B 1 232 ? 22.953 23.531 13.75 1 96.19 232 GLU B N 1
ATOM 3763 C CA . GLU B 1 232 ? 22.719 22.453 12.789 1 96.19 232 GLU B CA 1
ATOM 3764 C C . GLU B 1 232 ? 21.219 22.203 12.602 1 96.19 232 GLU B C 1
ATOM 3766 O O . GLU B 1 232 ? 20.766 21.953 11.477 1 96.19 232 GLU B O 1
ATOM 3771 N N . SER B 1 233 ? 20.547 22.266 13.672 1 96.38 233 SER B N 1
ATOM 3772 C CA . SER B 1 233 ? 19.109 22.094 13.617 1 96.38 233 SER B CA 1
ATOM 3773 C C . SER B 1 233 ? 18.453 23.203 12.789 1 96.38 233 SER B C 1
ATOM 3775 O O . SER B 1 233 ? 17.516 22.938 12.031 1 96.38 233 SER B O 1
ATOM 3777 N N . ALA B 1 234 ? 18.953 24.391 12.969 1 96.81 234 ALA B N 1
ATOM 3778 C CA . ALA B 1 234 ? 18.422 25.516 12.203 1 96.81 234 ALA B CA 1
ATOM 3779 C C . ALA B 1 234 ? 18.688 25.344 10.711 1 96.81 234 ALA B C 1
ATOM 3781 O O . ALA B 1 234 ? 17.859 25.703 9.875 1 96.81 234 ALA B O 1
ATOM 3782 N N . LEU B 1 235 ? 19.812 24.812 10.422 1 97.44 235 LEU B N 1
ATOM 3783 C CA . LEU B 1 235 ? 20.172 24.562 9.031 1 97.44 235 LEU B CA 1
ATOM 3784 C C . LEU B 1 235 ? 19.25 23.5 8.43 1 97.44 235 LEU B C 1
ATOM 3786 O O . LEU B 1 235 ? 18.859 23.594 7.27 1 97.44 235 LEU B O 1
ATOM 3790 N N . ILE B 1 236 ? 18.969 22.516 9.227 1 97.62 236 ILE B N 1
ATOM 3791 C CA . ILE B 1 236 ? 18.047 21.469 8.781 1 97.62 236 ILE B CA 1
ATOM 3792 C C . ILE B 1 236 ? 16.672 22.062 8.531 1 97.62 236 ILE B C 1
ATOM 3794 O O . ILE B 1 236 ? 16.031 21.766 7.52 1 97.62 236 ILE B O 1
ATOM 3798 N N . ALA B 1 237 ? 16.281 22.891 9.438 1 98.38 237 ALA B N 1
ATOM 3799 C CA . ALA B 1 237 ? 14.977 23.547 9.297 1 98.38 237 ALA B CA 1
ATOM 3800 C C . ALA B 1 237 ? 14.898 24.344 8.008 1 98.38 237 ALA B C 1
ATOM 3802 O O . ALA B 1 237 ? 13.898 24.297 7.293 1 98.38 237 ALA B O 1
ATOM 3803 N N . ASP B 1 238 ? 15.93 25.078 7.727 1 98.19 238 ASP B N 1
ATOM 3804 C CA . ASP B 1 238 ? 15.984 25.875 6.508 1 98.19 238 ASP B CA 1
ATOM 3805 C C . ASP B 1 238 ? 15.891 25 5.262 1 98.19 238 ASP B C 1
ATOM 3807 O O . ASP B 1 238 ? 15.219 25.344 4.297 1 98.19 238 ASP B O 1
ATOM 3811 N N . ARG B 1 239 ? 16.562 23.906 5.348 1 98.25 239 ARG B N 1
ATOM 3812 C CA . ARG B 1 239 ? 16.578 23 4.203 1 98.25 239 ARG B CA 1
ATOM 3813 C C . ARG B 1 239 ? 15.195 22.359 4 1 98.25 239 ARG B C 1
ATOM 3815 O O . ARG B 1 239 ? 14.727 22.234 2.869 1 98.25 239 ARG B O 1
ATOM 3822 N N . VAL B 1 240 ? 14.586 21.938 5.086 1 98.56 240 VAL B N 1
ATOM 3823 C CA . VAL B 1 240 ? 13.266 21.328 5.02 1 98.56 240 VAL B CA 1
ATOM 3824 C C . VAL B 1 240 ? 12.266 22.328 4.441 1 98.56 240 VAL B C 1
ATOM 3826 O O . VAL B 1 240 ? 11.461 21.984 3.574 1 98.56 240 VAL B O 1
ATOM 3829 N N . ARG B 1 241 ? 12.336 23.516 4.891 1 98.31 241 ARG B N 1
ATOM 3830 C CA . ARG B 1 241 ? 11.453 24.562 4.406 1 98.31 241 ARG B CA 1
ATOM 3831 C C . ARG B 1 241 ? 11.656 24.812 2.912 1 98.31 241 ARG B C 1
ATOM 3833 O O . ARG B 1 241 ? 10.688 24.891 2.152 1 98.31 241 ARG B O 1
ATOM 3840 N N . ALA B 1 242 ? 12.891 24.938 2.518 1 98.19 242 ALA B N 1
ATOM 3841 C CA . ALA B 1 242 ? 13.211 25.25 1.125 1 98.19 242 ALA B CA 1
ATOM 3842 C C . ALA B 1 242 ? 12.742 24.125 0.199 1 98.19 242 ALA B C 1
ATOM 3844 O O . ALA B 1 242 ? 12.133 24.391 -0.84 1 98.19 242 ALA B O 1
ATOM 3845 N N . VAL B 1 243 ? 13.016 22.938 0.595 1 98 243 VAL B N 1
ATOM 3846 C CA . VAL B 1 243 ? 12.664 21.797 -0.242 1 98 243 VAL B CA 1
ATOM 3847 C C . VAL B 1 243 ? 11.148 21.641 -0.296 1 98 243 VAL B C 1
ATOM 3849 O O . VAL B 1 243 ? 10.586 21.328 -1.351 1 98 243 VAL B O 1
ATOM 3852 N N . SER B 1 244 ? 10.469 21.812 0.831 1 97.75 244 SER B N 1
ATOM 3853 C CA . SER B 1 244 ? 9.008 21.734 0.85 1 97.75 244 SER B CA 1
ATOM 3854 C C . SER B 1 244 ? 8.391 22.797 -0.045 1 97.75 244 SER B C 1
ATOM 3856 O O . SER B 1 244 ? 7.383 22.547 -0.713 1 97.75 244 SER B O 1
ATOM 3858 N N . ALA B 1 245 ? 9 23.938 -0.048 1 96.69 245 ALA B N 1
ATOM 3859 C CA . ALA B 1 245 ? 8.523 25.031 -0.902 1 96.69 245 ALA B CA 1
ATOM 3860 C C . ALA B 1 245 ? 8.703 24.688 -2.379 1 96.69 245 ALA B C 1
ATOM 3862 O O . ALA B 1 2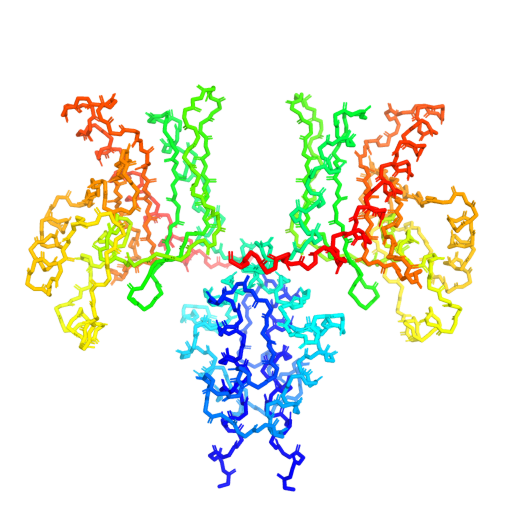45 ? 7.828 24.969 -3.199 1 96.69 245 ALA B O 1
ATOM 3863 N N . GLU B 1 246 ? 9.836 24.141 -2.688 1 96.06 246 GLU B N 1
ATOM 3864 C CA . GLU B 1 246 ? 10.078 23.703 -4.059 1 96.06 246 GLU B CA 1
ATOM 3865 C C . GLU B 1 246 ? 9.062 22.641 -4.484 1 96.06 246 GLU B C 1
ATOM 3867 O O . GLU B 1 246 ? 8.555 22.672 -5.605 1 96.06 246 GLU B O 1
ATOM 3872 N N . PHE B 1 247 ? 8.836 21.734 -3.572 1 95.12 247 PHE B N 1
ATOM 3873 C CA . PHE B 1 247 ? 7.848 20.688 -3.836 1 95.12 247 PHE B CA 1
ATOM 3874 C C . PHE B 1 247 ? 6.469 21.297 -4.074 1 95.12 247 PHE B C 1
ATOM 3876 O O . PHE B 1 247 ? 5.77 20.922 -5.016 1 95.12 247 PHE B O 1
ATOM 3883 N N . SER B 1 248 ? 6.109 22.234 -3.283 1 93.94 248 SER B N 1
ATOM 3884 C CA . SER B 1 248 ? 4.836 22.938 -3.404 1 93.94 248 SER B CA 1
ATOM 3885 C C . SER B 1 248 ? 4.703 23.609 -4.766 1 93.94 248 SER B C 1
ATOM 3887 O O . SER B 1 248 ? 3.652 23.531 -5.406 1 93.94 248 SER B O 1
ATOM 3889 N N . ALA B 1 249 ? 5.738 24.219 -5.227 1 91.44 249 ALA B N 1
ATOM 3890 C CA . ALA B 1 249 ? 5.742 24.906 -6.512 1 91.44 249 ALA B CA 1
ATOM 3891 C C . ALA B 1 249 ? 5.59 23.922 -7.668 1 91.44 249 ALA B C 1
ATOM 3893 O O . ALA B 1 249 ? 4.902 24.219 -8.648 1 91.44 249 ALA B O 1
ATOM 3894 N N . ASP B 1 250 ? 6.227 22.828 -7.5 1 87.44 250 ASP B N 1
ATOM 3895 C CA . ASP B 1 250 ? 6.203 21.797 -8.547 1 87.44 250 ASP B CA 1
ATOM 3896 C C . ASP B 1 250 ? 4.809 21.203 -8.695 1 87.44 250 ASP B C 1
ATOM 3898 O O . ASP B 1 250 ? 4.391 20.859 -9.805 1 87.44 250 ASP B O 1
ATOM 3902 N N . LEU B 1 251 ? 4.141 20.906 -7.598 1 80.75 251 LEU B N 1
ATOM 3903 C CA . LEU B 1 251 ? 2.795 20.359 -7.637 1 80.75 251 LEU B CA 1
ATOM 3904 C C . LEU B 1 251 ? 1.836 21.297 -8.352 1 80.75 251 LEU B C 1
ATOM 3906 O O . LEU B 1 251 ? 0.887 20.859 -9 1 80.75 251 LEU B O 1
ATOM 3910 N N . GLY B 1 252 ? 1.914 22.516 -8.164 1 65.75 252 GLY B N 1
ATOM 3911 C CA . GLY B 1 252 ? 1.09 23.516 -8.812 1 65.75 252 GLY B CA 1
ATOM 3912 C C . GLY B 1 252 ? 1.275 23.547 -10.32 1 65.75 252 GLY B C 1
ATOM 3913 O O . GLY B 1 252 ? 0.317 23.781 -11.062 1 65.75 252 GLY B O 1
ATOM 3914 N N . ASP B 1 253 ? 2.457 23.344 -10.766 1 57.56 253 ASP B N 1
ATOM 3915 C CA . ASP B 1 253 ? 2.756 23.391 -12.195 1 57.56 253 ASP B CA 1
ATOM 3916 C C . ASP B 1 253 ? 2.207 22.172 -12.914 1 57.56 253 ASP B C 1
ATOM 3918 O O . ASP B 1 253 ? 1.734 22.266 -14.047 1 57.56 253 ASP B O 1
ATOM 3922 N N . ARG B 1 254 ? 2.352 21.141 -12.375 1 52.69 254 ARG B N 1
ATOM 3923 C CA . ARG B 1 254 ? 1.933 19.922 -13.047 1 52.69 254 ARG B CA 1
ATOM 3924 C C . ARG B 1 254 ? 0.416 19.766 -13.008 1 52.69 254 ARG B C 1
ATOM 3926 O O . ARG B 1 254 ? -0.169 19.109 -13.883 1 52.69 254 ARG B O 1
ATOM 3933 N N . MET B 1 255 ? -0.146 19.969 -11.906 1 47.34 255 MET B N 1
ATOM 3934 C CA . MET B 1 255 ? -1.605 19.922 -11.93 1 47.34 255 MET B CA 1
ATOM 3935 C C . MET B 1 255 ? -2.158 20.844 -13.008 1 47.34 255 MET B C 1
ATOM 3937 O O . MET B 1 255 ? -3.291 20.672 -13.461 1 47.34 255 MET B O 1
ATOM 3941 N N . VAL B 1 256 ? -1.292 21.812 -13.5 1 38.78 256 VAL B N 1
ATOM 3942 C CA . VAL B 1 256 ? -1.655 22.688 -14.617 1 38.78 256 VAL B CA 1
ATOM 3943 C C . VAL B 1 256 ? -1.179 22.078 -15.93 1 38.78 256 VAL B C 1
ATOM 3945 O O . VAL B 1 256 ? -1.53 22.562 -17.016 1 38.78 256 VAL B O 1
ATOM 3948 N N . GLU B 1 257 ? -0.247 21.297 -16.047 1 36.78 257 GLU B N 1
ATOM 3949 C CA . GLU B 1 257 ? 0.21 20.891 -17.375 1 36.78 257 GLU B CA 1
ATOM 3950 C C . GLU B 1 257 ? -0.778 19.922 -18.016 1 36.78 257 GLU B C 1
ATOM 3952 O O . GLU B 1 257 ? -1.041 18.844 -17.484 1 36.78 257 GLU B O 1
ATOM 3957 N N . THR B 1 258 ? -1.81 20.391 -18.672 1 32.5 258 THR B N 1
ATOM 3958 C CA . THR B 1 258 ? -2.709 19.891 -19.719 1 32.5 258 THR B CA 1
ATOM 3959 C C . THR B 1 258 ? -1.964 18.984 -20.688 1 32.5 258 THR B C 1
ATOM 3961 O O . THR B 1 258 ? -0.876 19.312 -21.156 1 32.5 258 THR B O 1
ATOM 3964 N N . PRO B 1 259 ? -2.381 17.781 -20.922 1 34.09 259 PRO B N 1
ATOM 3965 C CA . PRO B 1 259 ? -1.913 17.125 -22.141 1 34.09 259 PRO B CA 1
ATOM 3966 C C . PRO B 1 259 ? -1.855 18.078 -23.328 1 34.09 259 PRO B C 1
ATOM 3968 O O . PRO B 1 259 ? -2.777 18.875 -23.531 1 34.09 259 PRO B O 1
ATOM 3971 N N . THR B 1 260 ? -0.758 18.719 -23.703 1 27.81 260 THR B N 1
ATOM 3972 C CA . THR B 1 260 ? -0.714 19.234 -25.062 1 27.81 260 THR B CA 1
ATOM 3973 C C . THR B 1 260 ? -1.289 18.219 -26.047 1 27.81 260 THR B C 1
ATOM 3975 O O . THR B 1 260 ? -0.871 17.047 -26.062 1 27.81 260 THR B O 1
ATOM 3978 N N . ALA B 1 261 ? -2.479 18.516 -26.672 1 27.97 261 ALA B N 1
ATOM 3979 C CA . ALA B 1 261 ? -3.057 17.984 -27.906 1 27.97 261 ALA B CA 1
ATOM 3980 C C . ALA B 1 261 ? -1.979 17.766 -28.953 1 27.97 261 ALA B C 1
ATOM 3982 O O . ALA B 1 261 ? -1.448 18.719 -29.531 1 27.97 261 ALA B O 1
ATOM 3983 N N . ASP B 1 262 ? -0.984 17 -28.828 1 22.91 262 ASP B N 1
ATOM 3984 C CA . ASP B 1 262 ? -0.376 16.812 -30.141 1 22.91 262 ASP B CA 1
ATOM 3985 C C . ASP B 1 262 ? -1.425 16.438 -31.188 1 22.91 262 ASP B C 1
ATOM 3987 O O . ASP B 1 262 ? -2.135 15.438 -31.016 1 22.91 262 ASP B O 1
ATOM 3991 N N . MET B 1 263 ? -1.828 17.422 -32.094 1 20.72 263 MET B N 1
ATOM 3992 C CA . MET B 1 263 ? -2.201 17.281 -33.5 1 20.72 263 MET B CA 1
ATOM 3993 C C . MET B 1 263 ? -1.303 16.266 -34.188 1 20.72 263 MET B C 1
ATOM 3995 O O . MET B 1 263 ? -0.096 16.219 -33.938 1 20.72 263 MET B O 1
#

Nearest PDB structures (foldseek):
  5tjj-assembly1_B  TM=8.438E-01  e=1.169E-20  Alicyclobacillus acidocaldarius subsp. acidocaldarius DSM 446
  8ejv-assembly1_B  TM=8.828E-01  e=2.115E-20  Pseudomonas putida KT2440
  1mkm-assembly1_B  TM=7.043E-01  e=6.916E-20  Thermotoga maritima
  1tf1-assembly2_B  TM=9.025E-01  e=2.632E-15  Escherichia coli
  2o99-assembly2_B  TM=9.059E-01  e=3.787E-14  Escherichia coli

Foldseek 3Di:
DVVVVVVLVVLLVVLLVVQLVVVDWAALVRSCVVVVHDSVSSVVSQVVCVVVQQKDADPVVNTIHGGPVVVVVLVVCCVPPCCNVLVVVLQVVLCVVLVFKKWKWFDDQQKIATQDIDHHPDDDDDDPDDHGDIGGLQQDFFSLQQVLLDDPVSLCVSCPVNQQDWAQPDGDRDSVRSNVQSPVCNVLQKHKHACTNHRQKIKIKGFQAEPVSHGGIIMMGMDGPPPDDPVSVVVSNVSRNVSSVVSNVVVRVVVPPDPDPPD/DVVVVVVLVVLLVVLLVVQLVVVDWAALVRSCVVVVHDSVSSVVSQVVCVVVQQKDADPVVNTIHGGPVVVVVLVVCCVPPCCNVLVVVLQVVLCVVLVFKKWKWFDDQQKIATQDIDHHPDDDDDDPDDHGDIGGLQQDFFSLQQVLLDDPVVLCVSCPVNQQDWAQPDGDRDSVRSNVQSPVCNVLQKHKHACTNHRQKIKIKGFQAEPVSHGGIIMMGMDGPPPDDPVSVVVSNVSRNVSSVVSNVVVRVVVPDDPPPPD

Secondary structure (DSSP, 8-state):
-HHHHHHHHHHHHHHHHHHHHH-S-B-HHHHHHHHT--HHHHHHHHHHHHHTTSEEEETTTTEEEE-HHHHHHHHHHHHH-HHHHHHHHHHHHHHHHHSSEEEEEEEETTEEEEEEEE--SSS-----PPTT-EEEGGGSHHHHHHHTTS-HHHHHHHTTT-----SSS-S--SHHHHHHHHHHHHHHT-EEEESSSSTTEEEEEEEEE-TTS-EEEEEEEEEETTSS-HHHHHHHHHHHHHHHHHHHHHHHHHTT-------/-HHHHHHHHHHHHHHHHHHHHH-S-B-HHHHHHHHT--HHHHHHHHHHHHHTTSEEEETTTTEEEE-HHHHHHHHHHHHH-HHHHHHHHHHHHHHHHHSSEEEEEEEETTEEEEEEEE--SSS-------TT-EEEGGGSHHHHHHHTTS-HHHHHHHTTT-----SSS-S--SHHHHHHHHHHHHHHT-EEEESSSSTTEEEEEEEEE-TTS-EEEEEEEEEETTSS-HHHHHHHHHHHHHHHHHHHHHHHHHTT-------

InterPro domains:
  IPR005471 Transcription regulator IclR, N-terminal [PF09339] (8-56)
  IPR005471 Transcription regulator IclR, N-terminal [PS51077] (6-68)
  IPR005471 Transcription regulator IclR, N-terminal [SM00346] (6-96)
  IPR014757 Transcription regulator IclR, C-terminal [PF01614] (77-248)
  IPR014757 Transcription regulator IclR, C-terminal [PS51078] (69-253)
  IPR029016 GAF-like domain superfamily [G3DSA:3.30.450.40] (82-260)
  IPR036388 Winged helix-like DNA-binding domain superfamily [G3DSA:1.10.10.10] (2-78)
  IPR036390 Winged helix DNA-binding domain superfamily [SSF46785] (6-79)
  IPR050707 HTH-type Transcriptional Regulators in Metabolic Pathways [PTHR30136] (4-252)

pLDDT: mean 87.91, std 15.66, range [20.72, 98.81]

Organism: Rhodococcus erythropolis (NCBI:txid1833)

Radius of gyration: 24.2 Å; Cα contacts (8 Å, |Δi|>4): 986; chains: 2; bounding box: 61×64×66 Å

Sequence (526 aa):
MSTSRVKSAERVLDVLDLLARRGVPLATADISSALDLPKSTTHHLLNVMRDRRFVSYWADQRAWTLGVSAFEVGASYMRSGPLHREGQRFMLALTQSTDETSHLAVLQGSDVIYLDKREPLKPGVRLVTEIGTRLPAHLTAVGRAILSRLDVEQISALYEGYTWPTRTGTGPSTLAELRELLAAARESGYAVEENATTSGINCIASPVITRDGRPVAALGVTFLSGSKSAEESALIADRVRAVSAEFSADLGDRMVETPTADMMSTSRVKSAERVLDVLDLLARRGVPLATADISSALDLPKSTTHHLLNVMRDRRFVSYWADQRAWTLGVSAFEVGASYMRSGPLHREGQRFMLALTQSTDETSHLAVLQGSDVIYLDKREPLKPGVRLVTEIGTRLPAHLTAVGRAILSRLDVEQISALYEGYTWPTRTGTGPSTLAELRELLAAARESGYAVEENATTSGINCIASPVITRDGRPVAALGVTFLSGSKSAEESALIADRVRAVSAEFSADLGDRMVETPTADM

Solvent-accessible surface area (backbone atoms only — not comparable to full-atom values): 27010 Å² total; per-residue (Å²): 122,76,67,54,37,56,45,29,35,49,47,50,52,49,51,48,50,50,42,29,73,66,41,52,66,40,33,68,68,56,51,12,62,77,67,73,42,56,61,68,58,42,51,51,51,50,51,56,35,33,76,65,28,39,25,40,76,40,75,91,72,55,21,35,37,65,17,65,46,27,29,40,31,10,33,24,33,51,71,50,32,64,64,53,58,56,41,50,59,49,36,49,53,48,13,69,75,65,65,28,32,17,36,36,30,31,77,52,89,62,24,22,34,29,70,40,73,39,71,44,86,63,92,62,90,75,73,91,72,56,65,42,43,72,45,57,12,75,41,34,13,38,27,31,17,30,54,29,60,50,52,70,67,57,51,50,62,63,48,61,87,59,84,54,83,69,66,56,78,43,67,56,70,45,70,68,53,42,49,53,52,22,52,52,16,50,73,72,45,39,18,75,21,71,27,14,71,43,78,57,35,27,30,38,6,4,35,22,35,43,82,88,58,46,55,69,24,12,34,29,40,41,47,55,57,84,74,55,52,73,66,53,48,50,51,47,46,52,49,37,34,53,47,18,50,53,50,17,55,49,54,43,50,49,80,60,60,63,82,74,77,78,125,122,76,67,55,37,56,45,28,34,50,48,50,53,48,50,48,50,50,44,30,72,65,41,53,66,39,34,67,66,56,51,13,62,77,68,73,42,56,62,70,58,41,51,51,50,51,50,56,35,34,77,65,28,40,26,39,76,39,74,91,72,55,22,35,38,68,17,66,48,27,29,38,31,12,33,24,32,51,70,51,32,64,64,52,60,55,42,47,59,48,35,48,53,48,12,68,75,63,64,30,33,17,38,36,30,31,78,51,88,63,24,23,35,28,70,41,73,40,73,44,88,62,92,62,88,75,73,90,71,56,65,44,43,72,46,57,13,74,42,34,12,38,27,32,17,30,54,29,58,52,52,72,67,59,52,50,63,62,49,60,88,58,84,53,83,68,67,57,79,42,67,55,70,44,71,70,53,40,48,54,54,20,51,51,15,50,73,71,47,38,18,76,20,72,28,13,71,41,78,58,36,27,29,37,6,4,36,23,36,42,80,89,59,46,57,70,25,13,35,29,40,41,46,55,58,85,75,56,52,74,67,53,47,49,51,48,46,51,47,38,33,52,46,19,48,52,50,17,54,51,54,44,50,51,78,59,61,63,82,76,78,79,128